Protein AF-A0A2V7X8R7-F1 (afdb_monomer)

Mean predicted aligned error: 18.63 Å

Nearest PDB structures (foldseek):
  2z0n-assembly1_A-2  TM=9.170E-01  e=3.826E+00  Homo sapiens
  6hdc-assembly1_B  TM=8.941E-01  e=5.428E+00  Marivirga tractuosa DSM 4126
  3q0k-assembly1_A  TM=8.754E-01  e=4.831E+00  Homo sapiens

Sequence (399 aa):
MHGLGDWPKGVDRLAATIAPGDRVYFPEKSAQIPDRPAVTLVVLSPDQEAGDRLTREFIETATREHGSTGRTFKSAILWSVPENSEALRQEARKTLAWEDIEDESGDLKLDEPQRKQLADNVTKAQRDLREAVWRTYKNVLLLAKDSSWKTVDLGLIHSSAAETIVTLVINRLKEQGDIEDGLSPQFLVRNWPPAFLEWSKRGVRDACYASPQFPRLLDPEAIKRTISKGVESGAIAYVGKKSGGGYEPFIWREGPQKTIRAEEVEVSDDVFIIRRETAEAVAAGAIPPPPSGTATPAQPQSPPTPLGGTTGQLPLGPGEPTAQRFARVAWEGDVPPQKWMNFYTKVLARFATQPGLNVALQVFVEPPGGVSQQQIDEMRAALKELGLEDRVQIVTVDQ

pLDDT: mean 70.97, std 17.2, range [24.2, 91.81]

Secondary structure (DSSP, 8-state):
-------------------GGGEEES-SSGGGS--SSS-EEEEPPTTS-TT-HHHHHHHHHHHHEETTEE-S-GGGEEEEE-S--HHHHHHHHHHHHHHHHHHGGGTTT--HHHHHHHHHHHHHHHHHHHHHHHHHT-EEEEE-TTSPEEEEE--S--TTS-S-HHHHHHHHHHHTTSEESS--HHHHHHT--TT-SEEEHHHHHHHHHH-TTSPEES-TTHHHHHHHHHHHTTSEEEEEEPTTSSEEEEE-TTSS-----GGG----TTEEEEEHHHHHHHHTT-SPPPPS------PPP-------------------------S---------GGGHHHHIIIIIHHHHTSTT-----------TT---HHHHHHHHHHHHHTT------------

Foldseek 3Di:
DDDPDDDDPDDVPDPLFQDPVLEAEADPDLQSHDLDLAQHEYEHDLVQAPPDPVNVVRLVDSLQDNVFHGRQQSQSYKYQHFHHSPQLVVLVVQLVVLVVCLVCVVVPPDDPVRNVVSVVSNVVSVQSNQQVVQNGRQWMWGQAQVRDIDIDGLPNDGCVVDVDPRVSVQVSCVVVQLEDQADALVVCVVPPDPLDQWAALVNVSSCCRRHNNHRRHSDSLRSLVNVQVCQLVQQKWKFFADPVFDTPPTRHCPDPHSGDDSVNDDRDRRIIIGGSVSSVCVVVVNDRDDPPDDRDDDDDDDDDDDDDDDDDDDDDDDDDDDDDDDPDDDDDDDDDPVCVVVCCVVPVVVCVPPPPDDDDDDDDDDDPVDDDPVNLVVVLVVCVVVVHDSPDDDDDPDD

Radius of gyration: 30.23 Å; Cα contacts (8 Å, |Δi|>4): 480; chains: 1; bounding box: 60×67×96 Å

Solvent-accessible surface area (backbone atoms only — not comparable to full-atom values): 24046 Å² total; per-residue (Å²): 144,81,77,89,73,82,74,84,87,78,69,97,74,65,73,89,57,74,51,78,92,33,52,44,72,53,70,90,47,33,58,72,52,79,80,47,79,50,52,28,43,36,34,50,41,62,90,36,27,69,82,39,67,67,40,52,54,46,52,53,48,40,41,49,24,37,61,87,38,76,39,64,30,38,37,17,44,35,36,37,28,18,65,55,38,65,67,36,52,51,34,44,52,53,28,51,54,40,49,54,52,58,72,45,42,82,77,45,91,64,52,73,66,54,51,52,52,47,53,53,49,37,56,49,29,51,51,52,30,50,40,31,49,41,57,20,54,28,35,36,38,33,55,31,65,85,74,43,84,40,76,46,72,68,63,94,49,50,75,85,79,37,98,42,72,66,54,44,52,51,52,54,33,38,76,71,58,56,32,36,79,53,60,56,44,68,56,53,66,74,69,49,62,88,81,53,79,59,46,34,49,55,56,55,54,41,40,28,13,40,33,40,73,39,52,30,47,74,44,80,65,24,53,30,45,22,49,26,53,13,22,58,70,47,58,27,24,40,32,18,58,43,98,82,74,52,64,54,60,59,34,32,67,86,40,101,49,48,68,56,57,43,87,76,53,69,89,38,90,56,28,32,37,29,45,36,73,58,43,53,34,45,75,69,66,75,45,76,78,75,73,90,81,88,70,79,77,85,74,81,89,85,87,84,87,85,76,81,80,89,85,87,80,87,86,90,87,87,88,85,76,90,78,83,81,72,96,74,88,86,86,88,79,92,74,58,78,93,45,46,68,57,46,40,64,73,61,44,50,78,40,70,82,45,96,83,71,80,86,88,84,87,84,85,82,81,54,100,83,59,80,54,72,67,60,52,52,53,49,45,52,54,35,49,74,71,72,44,87,73,78,81,82,81,81,77,83,76,131

Structure (mmCIF, N/CA/C/O backbone):
data_AF-A0A2V7X8R7-F1
#
_entry.id   AF-A0A2V7X8R7-F1
#
loop_
_atom_site.group_PDB
_atom_site.id
_atom_site.type_symbol
_atom_site.label_atom_id
_atom_site.label_alt_id
_atom_site.label_comp_id
_atom_site.label_asym_id
_atom_site.label_entity_id
_atom_site.label_seq_id
_atom_site.pdbx_PDB_ins_code
_atom_site.Cartn_x
_atom_site.Cartn_y
_atom_site.Cartn_z
_atom_site.occupancy
_atom_site.B_iso_or_equiv
_atom_site.auth_seq_id
_atom_site.auth_comp_id
_atom_site.auth_asym_id
_atom_site.auth_atom_id
_atom_site.pdbx_PDB_model_num
ATOM 1 N N . MET A 1 1 ? -35.239 19.700 11.992 1.00 33.72 1 MET A N 1
ATOM 2 C CA . MET A 1 1 ? -34.594 19.504 10.676 1.00 33.72 1 MET A CA 1
ATOM 3 C C . MET A 1 1 ? -33.796 20.755 10.345 1.00 33.72 1 MET A C 1
ATOM 5 O O . MET A 1 1 ? -34.338 21.691 9.780 1.00 33.72 1 MET A O 1
ATOM 9 N N . HIS A 1 2 ? -32.543 20.807 10.784 1.00 24.20 2 HIS A N 1
ATOM 10 C CA . HIS A 1 2 ? -31.603 21.883 10.477 1.00 24.20 2 HIS A CA 1
ATOM 11 C C . HIS A 1 2 ? -30.222 21.248 10.292 1.00 24.20 2 HIS A C 1
ATOM 13 O O . HIS A 1 2 ? -29.794 20.490 11.154 1.00 24.20 2 HIS A O 1
ATOM 19 N N . GLY A 1 3 ? -29.557 21.585 9.184 1.00 25.06 3 GLY A N 1
ATOM 20 C CA . GLY A 1 3 ? -28.097 21.636 9.099 1.00 25.06 3 GLY A CA 1
ATOM 21 C C . GLY A 1 3 ? -27.352 20.353 8.734 1.00 25.06 3 GLY A C 1
ATOM 22 O O . GLY A 1 3 ? -26.570 19.869 9.542 1.00 25.06 3 GLY A O 1
ATOM 23 N N . LEU A 1 4 ? -27.465 19.885 7.482 1.00 31.00 4 LEU A N 1
ATOM 24 C CA . LEU A 1 4 ? -26.274 19.321 6.831 1.00 31.00 4 LEU A CA 1
ATOM 25 C C . LEU A 1 4 ? -25.330 20.500 6.565 1.00 31.00 4 LEU A C 1
ATOM 27 O O . LEU A 1 4 ? -25.549 21.283 5.642 1.00 31.00 4 LEU A O 1
ATOM 31 N N . GLY A 1 5 ? -24.361 20.669 7.463 1.00 26.92 5 GLY A N 1
ATOM 32 C CA . GLY A 1 5 ? -23.323 21.685 7.383 1.00 26.92 5 GLY A CA 1
ATOM 33 C C . GLY A 1 5 ? -22.461 21.483 6.144 1.00 26.92 5 GLY A C 1
ATOM 34 O O . GLY A 1 5 ? -21.867 20.426 5.942 1.00 26.92 5 GLY A O 1
ATOM 35 N N . ASP A 1 6 ? -22.443 22.534 5.339 1.00 29.70 6 ASP A N 1
ATOM 36 C CA . ASP A 1 6 ? -21.614 22.771 4.170 1.00 29.70 6 ASP A CA 1
ATOM 37 C C . ASP A 1 6 ? -20.133 22.518 4.516 1.00 29.70 6 ASP A C 1
ATOM 39 O O . ASP A 1 6 ? -19.536 23.224 5.333 1.00 29.70 6 ASP A O 1
ATOM 43 N N . TRP A 1 7 ? -19.545 21.471 3.935 1.00 29.41 7 TRP A N 1
ATOM 44 C CA . TRP A 1 7 ? -18.110 21.207 4.038 1.00 29.41 7 TRP A CA 1
ATOM 45 C C . TRP A 1 7 ? -17.379 22.246 3.173 1.00 29.41 7 TRP A C 1
ATOM 47 O O . TRP A 1 7 ? -17.701 22.361 1.985 1.00 29.41 7 TRP A O 1
ATOM 57 N N . PRO A 1 8 ? -16.403 23.008 3.699 1.00 31.25 8 PRO A N 1
ATOM 58 C CA . PRO A 1 8 ? -15.759 24.053 2.921 1.00 31.25 8 PRO A CA 1
ATOM 59 C C . PRO A 1 8 ? -14.968 23.447 1.757 1.00 31.25 8 PRO A C 1
ATOM 61 O O . PRO A 1 8 ? -13.921 22.823 1.931 1.00 31.25 8 PRO A O 1
ATOM 64 N N . LYS A 1 9 ? -15.481 23.664 0.541 1.00 32.66 9 LYS A N 1
ATOM 65 C CA . LYS A 1 9 ? -14.768 23.474 -0.723 1.00 32.66 9 LYS A CA 1
ATOM 66 C C . LYS A 1 9 ? -13.619 24.476 -0.783 1.00 32.66 9 LYS A C 1
ATOM 68 O O . LYS A 1 9 ? -13.835 25.639 -1.114 1.00 32.66 9 LYS A O 1
ATOM 73 N N . GLY A 1 10 ? -12.406 24.038 -0.460 1.00 33.94 10 GLY A N 1
ATOM 74 C CA . GLY A 1 10 ? -11.236 24.890 -0.646 1.00 33.94 10 GLY A CA 1
ATOM 75 C C . GLY A 1 10 ? -10.006 24.533 0.169 1.00 33.94 10 GLY A C 1
ATOM 76 O O . GLY A 1 10 ? -9.466 25.422 0.809 1.00 33.94 10 GLY A O 1
ATOM 77 N N . VAL A 1 11 ? -9.527 23.284 0.111 1.00 31.06 11 VAL A N 1
ATOM 78 C CA . VAL A 1 11 ? -8.109 22.964 0.382 1.00 31.06 11 VAL A CA 1
ATOM 79 C C . VAL A 1 11 ? -7.659 21.787 -0.503 1.00 31.06 11 VAL A C 1
ATOM 81 O O . VAL A 1 11 ? -7.184 20.765 -0.023 1.00 31.06 11 VAL A O 1
ATOM 84 N N . ASP A 1 12 ? -7.782 21.913 -1.829 1.00 32.38 12 ASP A N 1
ATOM 85 C CA . ASP A 1 12 ? -7.211 20.951 -2.797 1.00 32.38 12 ASP A CA 1
ATOM 86 C C . ASP A 1 12 ? -5.692 21.137 -2.974 1.00 32.38 12 ASP A C 1
ATOM 88 O O . ASP A 1 12 ? -5.157 21.324 -4.067 1.00 32.38 12 ASP A O 1
ATOM 92 N N . ARG A 1 13 ? -4.975 21.084 -1.850 1.00 36.12 13 ARG A N 1
ATOM 93 C CA . ARG A 1 13 ? -3.558 20.706 -1.770 1.00 36.12 13 ARG A CA 1
ATOM 94 C C . ARG A 1 13 ? -3.329 19.906 -0.489 1.00 36.12 13 ARG A C 1
ATOM 96 O O . ARG A 1 13 ? -2.420 20.194 0.285 1.00 36.12 13 ARG A O 1
ATOM 103 N N . LEU A 1 14 ? -4.177 18.909 -0.244 1.00 35.53 14 LEU A N 1
ATOM 104 C CA . LEU A 1 14 ? -3.878 17.890 0.754 1.00 35.53 14 LEU A CA 1
ATOM 105 C C . LEU A 1 14 ? -2.620 17.153 0.290 1.00 35.53 14 LEU A C 1
ATOM 107 O O . LEU A 1 14 ? -2.555 16.667 -0.840 1.00 35.53 14 LEU A O 1
ATOM 111 N N . ALA A 1 15 ? -1.597 17.124 1.143 1.00 41.06 15 ALA A N 1
ATOM 112 C CA . ALA A 1 15 ? -0.423 16.291 0.939 1.00 41.06 15 ALA A CA 1
ATOM 113 C C . ALA A 1 15 ? -0.883 14.885 0.533 1.00 41.06 15 ALA A C 1
ATOM 115 O O . ALA A 1 15 ? -1.751 14.316 1.203 1.00 41.06 15 ALA A O 1
ATOM 116 N N . ALA A 1 16 ? -0.339 14.355 -0.569 1.00 50.59 16 ALA A N 1
ATOM 117 C CA . ALA A 1 16 ? -0.696 13.034 -1.074 1.00 50.59 16 ALA A CA 1
ATOM 118 C C . ALA A 1 16 ? -0.696 12.033 0.093 1.00 50.59 16 ALA A C 1
ATOM 120 O O . ALA A 1 16 ? 0.328 11.797 0.733 1.00 50.59 16 ALA A O 1
ATOM 121 N N . THR A 1 17 ? -1.880 11.533 0.428 1.00 58.50 17 THR A N 1
ATOM 122 C CA . THR A 1 17 ? -2.126 10.614 1.540 1.00 58.50 17 THR A CA 1
ATOM 123 C C . THR A 1 17 ? -2.705 9.342 0.943 1.00 58.50 17 THR A C 1
ATOM 125 O O . THR A 1 17 ? -3.371 9.390 -0.089 1.00 58.50 17 THR A O 1
ATOM 128 N N . ILE A 1 18 ? -2.465 8.200 1.585 1.00 65.56 18 ILE A N 1
ATOM 129 C CA . ILE A 1 18 ? -3.026 6.912 1.162 1.00 65.56 18 ILE A CA 1
ATOM 130 C C . ILE A 1 18 ? -4.549 7.039 1.084 1.00 65.56 18 ILE A C 1
ATOM 132 O O . ILE A 1 18 ? -5.198 7.364 2.091 1.00 65.56 18 ILE A O 1
ATOM 136 N N . ALA A 1 19 ? -5.113 6.810 -0.104 1.00 66.69 19 ALA A N 1
ATOM 137 C CA . ALA A 1 19 ? -6.545 6.939 -0.328 1.00 66.69 19 ALA A CA 1
ATOM 138 C C . ALA A 1 19 ? -7.311 5.974 0.595 1.00 66.69 19 ALA A C 1
ATOM 140 O O . ALA A 1 19 ? -6.794 4.907 0.926 1.00 66.69 19 ALA A O 1
ATOM 141 N N . PRO A 1 20 ? -8.543 6.293 1.028 1.00 60.41 20 PRO A N 1
ATOM 142 C CA . PRO A 1 20 ? -9.329 5.388 1.871 1.00 60.41 20 PRO A CA 1
ATOM 143 C C . PRO A 1 20 ? -9.481 3.978 1.279 1.00 60.41 20 PRO A C 1
ATOM 145 O O . PRO A 1 20 ? -9.445 3.004 2.019 1.00 60.41 20 PRO A O 1
ATOM 148 N N . GLY A 1 21 ? -9.562 3.861 -0.052 1.00 60.69 21 GLY A N 1
ATOM 149 C CA . GLY A 1 21 ? -9.618 2.575 -0.756 1.00 60.69 21 GLY A CA 1
ATOM 150 C C . GLY A 1 21 ? -8.303 1.785 -0.779 1.00 60.69 21 GLY A C 1
ATOM 151 O O . GLY A 1 21 ? -8.315 0.635 -1.203 1.00 60.69 21 GLY A O 1
ATOM 152 N N . ASP A 1 22 ? -7.186 2.380 -0.353 1.00 77.25 22 ASP A N 1
ATOM 153 C CA . ASP A 1 22 ? -5.859 1.767 -0.179 1.00 77.25 22 ASP A CA 1
ATOM 154 C C . ASP A 1 22 ? -5.567 1.398 1.283 1.00 77.25 22 ASP A C 1
ATOM 156 O O . ASP A 1 22 ? -4.441 1.045 1.637 1.00 77.25 22 ASP A O 1
ATOM 160 N N . ARG A 1 23 ? -6.578 1.476 2.152 1.00 84.75 23 ARG A N 1
ATOM 161 C CA . ARG A 1 23 ? -6.477 1.105 3.563 1.00 84.75 23 ARG A CA 1
ATOM 162 C C . ARG A 1 23 ? -7.212 -0.210 3.773 1.00 84.75 23 ARG A C 1
ATOM 164 O O . ARG A 1 23 ? -8.412 -0.298 3.530 1.00 84.75 23 ARG A O 1
ATOM 171 N N . VAL A 1 24 ? -6.485 -1.228 4.215 1.00 85.75 24 VAL A N 1
ATOM 172 C CA . VAL A 1 24 ? -7.042 -2.544 4.534 1.00 85.75 24 VAL A CA 1
ATOM 173 C C . VAL A 1 24 ? -7.015 -2.703 6.042 1.00 85.75 24 VAL A C 1
ATOM 175 O O . VAL A 1 24 ? -5.952 -2.653 6.655 1.00 85.75 24 VAL A O 1
ATOM 178 N N . TYR A 1 25 ? -8.185 -2.888 6.635 1.00 86.81 25 TYR A N 1
ATOM 179 C CA . TYR A 1 25 ? -8.331 -3.054 8.074 1.00 86.81 25 TYR A CA 1
ATOM 180 C C . TYR A 1 25 ? -8.551 -4.526 8.398 1.00 86.81 25 TYR A C 1
ATOM 182 O O . TYR A 1 25 ? -9.389 -5.175 7.777 1.00 86.81 25 TYR A O 1
ATOM 190 N N . PHE A 1 26 ? -7.792 -5.024 9.368 1.00 86.94 26 PHE A N 1
ATOM 191 C CA . PHE A 1 26 ? -7.947 -6.334 9.994 1.00 86.94 26 PHE A CA 1
ATOM 192 C C . PHE A 1 26 ? -8.018 -7.506 9.001 1.00 86.94 26 PHE A C 1
ATOM 194 O O . PHE A 1 26 ? -8.959 -8.298 9.060 1.00 86.94 26 PHE A O 1
ATOM 201 N N . PRO A 1 27 ? -7.057 -7.641 8.062 1.00 86.69 27 PRO A N 1
ATOM 202 C CA . PRO A 1 27 ? -7.082 -8.774 7.156 1.00 86.69 27 PRO A CA 1
ATOM 203 C C . PRO A 1 27 ? -6.763 -10.069 7.906 1.00 86.69 27 PRO A C 1
ATOM 205 O O . PRO A 1 27 ? -5.746 -10.182 8.586 1.00 86.69 27 PRO A O 1
ATOM 208 N N . GLU A 1 28 ? -7.595 -11.079 7.701 1.00 83.31 28 GLU A N 1
ATOM 209 C CA . GLU A 1 28 ? -7.377 -12.438 8.203 1.00 83.31 28 GLU A CA 1
ATOM 210 C C . GLU A 1 28 ? -6.619 -13.302 7.188 1.00 83.31 28 GLU A C 1
ATOM 212 O O . GLU A 1 28 ? -6.038 -14.330 7.532 1.00 83.31 28 GLU A O 1
ATOM 217 N N . LYS A 1 29 ? -6.643 -12.911 5.904 1.00 83.88 29 LYS A N 1
ATOM 218 C CA . LYS A 1 29 ? -6.055 -13.675 4.794 1.00 83.88 29 LYS A CA 1
ATOM 219 C C . LYS A 1 29 ? -5.254 -12.779 3.859 1.00 83.88 29 LYS A C 1
ATOM 221 O O . LYS A 1 29 ? -5.664 -11.668 3.536 1.00 83.88 29 LYS A O 1
ATOM 226 N N . SER A 1 30 ? -4.168 -13.319 3.307 1.00 84.12 30 SER A N 1
ATOM 227 C CA . SER A 1 30 ? -3.302 -12.622 2.342 1.00 84.12 30 SER A CA 1
ATOM 228 C C . SER A 1 30 ? -4.039 -12.149 1.076 1.00 84.12 30 SER A C 1
ATOM 230 O O . SER A 1 30 ? -3.707 -11.103 0.514 1.00 84.12 30 SER A O 1
ATOM 232 N N . ALA A 1 31 ? -5.077 -12.883 0.655 1.00 82.38 31 ALA A N 1
ATOM 233 C CA . ALA A 1 31 ? -5.927 -12.554 -0.492 1.00 82.38 31 ALA A CA 1
ATOM 234 C C . ALA A 1 31 ? -6.764 -11.275 -0.299 1.00 82.38 31 ALA A C 1
ATOM 236 O O . ALA A 1 31 ? -7.177 -10.665 -1.279 1.00 82.38 31 ALA A O 1
ATOM 237 N N . GLN A 1 32 ? -7.009 -10.848 0.946 1.00 82.62 32 GLN A N 1
ATOM 238 C CA . GLN A 1 32 ? -7.755 -9.615 1.233 1.00 82.62 32 GLN A CA 1
ATOM 239 C C . GLN A 1 32 ? -6.909 -8.356 0.999 1.00 82.62 32 GLN A C 1
ATOM 241 O O . GLN A 1 32 ? -7.449 -7.261 0.872 1.00 82.62 32 GLN A O 1
ATOM 246 N N . ILE A 1 33 ? -5.583 -8.502 0.922 1.00 84.94 33 ILE A N 1
ATOM 247 C CA . ILE A 1 33 ? -4.666 -7.388 0.691 1.00 84.94 33 ILE A CA 1
ATOM 248 C C . ILE A 1 33 ? -4.433 -7.266 -0.815 1.00 84.94 33 ILE A C 1
ATOM 250 O O . ILE A 1 33 ? -3.830 -8.181 -1.391 1.00 84.94 33 ILE A O 1
ATOM 254 N N . PRO A 1 34 ? -4.845 -6.162 -1.461 1.00 81.88 34 PRO A N 1
ATOM 255 C CA . PRO A 1 34 ? -4.748 -6.013 -2.906 1.00 81.88 34 PRO A CA 1
ATOM 256 C C . PRO A 1 34 ? -3.290 -6.087 -3.375 1.00 81.88 34 PRO A C 1
ATOM 258 O O . PRO A 1 34 ? -2.394 -5.511 -2.761 1.00 81.88 34 PRO A O 1
ATOM 261 N N . ASP A 1 35 ? -3.043 -6.806 -4.469 1.00 83.81 35 ASP A N 1
ATOM 262 C CA . ASP A 1 35 ? -1.746 -6.815 -5.150 1.00 83.81 35 ASP A CA 1
ATOM 263 C C . ASP A 1 35 ? -1.786 -5.814 -6.308 1.00 83.81 35 ASP A C 1
ATOM 265 O O . ASP A 1 35 ? -2.023 -6.169 -7.463 1.00 83.81 35 ASP A O 1
ATOM 269 N N . ARG A 1 36 ? -1.614 -4.527 -5.986 1.00 80.88 36 ARG A N 1
ATOM 270 C CA . ARG A 1 36 ? -1.614 -3.437 -6.970 1.00 80.88 36 ARG A CA 1
ATOM 271 C C . ARG A 1 36 ? -0.402 -2.514 -6.809 1.00 80.88 36 ARG A C 1
ATOM 273 O O . ARG A 1 36 ? 0.139 -2.417 -5.708 1.00 80.88 36 ARG A O 1
ATOM 280 N N . PRO A 1 37 ? 0.001 -1.790 -7.868 1.00 79.88 37 PRO A N 1
ATOM 281 C CA . PRO A 1 37 ? 1.099 -0.827 -7.818 1.00 79.88 37 PRO A CA 1
ATOM 282 C C . PRO A 1 37 ? 0.653 0.488 -7.149 1.00 79.88 37 PRO A C 1
ATOM 284 O O . PRO A 1 37 ? 0.620 1.538 -7.788 1.00 79.88 37 PRO A O 1
ATOM 287 N N . ALA A 1 38 ? 0.238 0.414 -5.883 1.00 81.25 38 ALA A N 1
ATOM 288 C CA . ALA A 1 38 ? -0.155 1.552 -5.058 1.00 81.25 38 ALA A CA 1
ATOM 289 C C . ALA A 1 38 ? 0.154 1.261 -3.584 1.00 81.25 38 ALA A C 1
ATOM 291 O O . ALA A 1 38 ? -0.047 0.137 -3.115 1.00 81.25 38 ALA A O 1
ATOM 292 N N . VAL A 1 39 ? 0.638 2.271 -2.855 1.00 84.00 39 VAL A N 1
ATOM 293 C CA . VAL A 1 39 ? 0.970 2.126 -1.430 1.00 84.00 39 VAL A CA 1
ATOM 294 C C . VAL A 1 39 ? -0.289 1.763 -0.651 1.00 84.00 39 VAL A C 1
ATOM 296 O O . VAL A 1 39 ? -1.229 2.549 -0.597 1.00 84.00 39 VAL A O 1
ATOM 299 N N . THR A 1 40 ? -0.284 0.587 -0.031 1.00 86.88 40 THR A N 1
ATOM 300 C CA . THR A 1 40 ? -1.416 0.057 0.730 1.00 86.88 40 THR A CA 1
ATOM 301 C C . THR A 1 40 ? -1.059 0.045 2.210 1.00 86.88 40 THR A C 1
ATOM 303 O O . THR A 1 40 ? -0.063 -0.567 2.600 1.00 86.88 40 THR A O 1
ATOM 306 N N . LEU A 1 41 ? -1.869 0.706 3.038 1.00 88.25 41 LEU A N 1
ATOM 307 C CA . LEU A 1 41 ? -1.731 0.646 4.492 1.00 88.25 41 LEU A CA 1
ATOM 308 C C . LEU A 1 41 ? -2.606 -0.478 5.031 1.00 88.25 41 LEU A C 1
ATOM 310 O O . LEU A 1 41 ? -3.830 -0.415 4.946 1.00 88.25 41 LEU A O 1
ATOM 314 N N . VAL A 1 42 ? -1.973 -1.485 5.611 1.00 90.38 42 VAL A N 1
ATOM 315 C CA . VAL A 1 42 ? -2.637 -2.615 6.242 1.00 90.38 42 VAL A CA 1
ATOM 316 C C . VAL A 1 42 ? -2.584 -2.437 7.752 1.00 90.38 42 VAL A C 1
ATOM 318 O O . VAL A 1 42 ? -1.502 -2.374 8.326 1.00 90.38 42 VAL A O 1
ATOM 321 N N . VAL A 1 43 ? -3.741 -2.344 8.397 1.00 89.44 43 VAL A N 1
ATOM 322 C CA . VAL A 1 43 ? -3.868 -2.188 9.850 1.00 89.44 43 VAL A CA 1
ATOM 323 C C . VAL A 1 43 ? -4.244 -3.537 10.449 1.00 89.44 43 VAL A C 1
ATOM 325 O O . VAL A 1 43 ? -5.295 -4.078 10.112 1.00 89.44 43 VAL A O 1
ATOM 328 N N . LEU A 1 44 ? -3.385 -4.097 11.300 1.00 89.25 44 LEU A N 1
ATOM 329 C CA . LEU A 1 44 ? -3.642 -5.378 11.964 1.00 89.25 44 LEU A CA 1
ATOM 330 C C . LEU A 1 44 ? -4.594 -5.241 13.148 1.00 89.25 44 LEU A C 1
ATOM 332 O O . LEU A 1 44 ? -4.776 -4.144 13.669 1.00 89.25 44 LEU A O 1
ATOM 336 N N . SER A 1 45 ? -5.214 -6.356 13.553 1.00 87.88 45 SER A N 1
ATOM 337 C CA . SER A 1 45 ? -6.135 -6.370 14.700 1.00 87.88 45 SER A CA 1
ATOM 338 C C . SER A 1 45 ? -5.399 -5.963 15.972 1.00 87.88 45 SER A C 1
ATOM 340 O O . SER A 1 45 ? -4.238 -6.345 16.113 1.00 87.88 45 SER A O 1
ATOM 342 N N . PRO A 1 46 ? -6.051 -5.280 16.937 1.00 85.06 46 PRO A N 1
ATOM 343 C CA . PRO A 1 46 ? -5.518 -5.143 18.290 1.00 85.06 46 PRO A CA 1
ATOM 344 C C . PRO A 1 46 ? -5.056 -6.481 18.886 1.00 85.06 46 PRO A C 1
ATOM 346 O O . PRO A 1 46 ? -4.145 -6.499 19.697 1.00 85.06 46 PRO A O 1
ATOM 349 N N . ASP A 1 47 ? -5.636 -7.604 18.460 1.00 83.75 47 ASP A N 1
ATOM 350 C CA . ASP A 1 47 ? -5.254 -8.941 18.926 1.00 83.75 47 ASP A CA 1
ATOM 351 C C . ASP A 1 47 ? -3.937 -9.465 18.326 1.00 83.75 47 ASP A C 1
ATOM 353 O O . ASP A 1 47 ? -3.463 -10.523 18.728 1.00 83.75 47 ASP A O 1
ATOM 357 N N . GLN A 1 48 ? -3.364 -8.762 17.348 1.00 83.88 48 GLN A N 1
ATOM 358 C CA . GLN A 1 48 ? -2.162 -9.151 16.614 1.00 83.88 48 GLN A CA 1
ATOM 359 C C . GLN A 1 48 ? -1.012 -8.199 16.947 1.00 83.88 48 GLN A C 1
ATOM 361 O O . GLN A 1 48 ? -0.695 -7.283 16.185 1.00 83.88 48 GLN A O 1
ATOM 366 N N . GLU A 1 49 ? -0.371 -8.414 18.093 1.00 86.00 49 GLU A N 1
ATOM 367 C CA . GLU A 1 49 ? 0.663 -7.509 18.600 1.00 86.00 49 GLU A CA 1
ATOM 368 C C . GLU A 1 49 ? 2.011 -7.695 17.884 1.00 86.00 49 GLU A C 1
ATOM 370 O O . GLU A 1 49 ? 2.358 -8.782 17.417 1.00 86.00 49 GLU A O 1
ATOM 375 N N . ALA A 1 50 ? 2.821 -6.633 17.814 1.00 80.50 50 ALA A N 1
ATOM 376 C CA . ALA A 1 50 ? 4.133 -6.647 17.150 1.00 80.50 5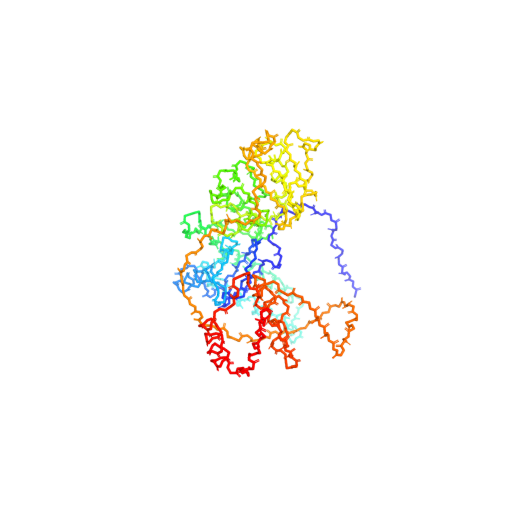0 ALA A CA 1
ATOM 377 C C . ALA A 1 50 ? 5.155 -7.595 17.817 1.00 80.50 50 ALA A C 1
ATOM 379 O O . ALA A 1 50 ? 6.152 -8.004 17.197 1.00 80.50 50 ALA A O 1
ATOM 380 N N . GLY A 1 51 ? 4.924 -7.917 19.093 1.00 80.31 51 GLY A N 1
ATOM 381 C CA . GLY A 1 51 ? 5.700 -8.888 19.862 1.00 80.31 51 GLY A CA 1
ATOM 382 C C . GLY A 1 51 ? 5.380 -10.343 19.513 1.00 80.31 51 GLY A C 1
ATOM 383 O O . GLY A 1 51 ? 6.230 -11.211 19.720 1.00 80.31 51 GLY A O 1
ATOM 384 N N . ASP A 1 52 ? 4.211 -10.614 18.933 1.00 85.25 52 ASP A N 1
ATOM 385 C CA . ASP A 1 52 ? 3.760 -11.977 18.683 1.00 85.25 52 ASP A CA 1
ATOM 386 C C . ASP A 1 52 ? 4.437 -12.595 17.462 1.00 85.25 52 ASP A C 1
ATOM 388 O O . ASP A 1 52 ? 4.465 -12.041 16.358 1.00 85.25 52 ASP A O 1
ATOM 392 N N . ARG A 1 53 ? 4.940 -13.821 17.643 1.00 87.06 53 ARG A N 1
ATOM 393 C CA . ARG A 1 53 ? 5.554 -14.598 16.558 1.00 87.06 53 ARG A CA 1
ATOM 394 C C . ARG A 1 53 ? 4.562 -14.865 15.424 1.00 87.06 53 ARG A C 1
ATOM 396 O O . ARG A 1 53 ? 4.925 -14.706 14.264 1.00 87.06 53 ARG A O 1
ATOM 403 N N . LEU A 1 54 ? 3.319 -15.224 15.757 1.00 86.56 54 LEU A N 1
ATOM 404 C CA . LEU A 1 54 ? 2.272 -15.508 14.768 1.00 86.56 54 LEU A CA 1
ATOM 405 C C . LEU A 1 54 ? 1.944 -14.276 13.918 1.00 86.56 54 LEU A C 1
ATOM 407 O O . LEU A 1 54 ? 1.767 -14.396 12.709 1.00 86.56 54 LEU A O 1
ATOM 411 N N . THR A 1 55 ? 1.928 -13.089 14.528 1.00 86.56 55 THR A N 1
ATOM 412 C CA . THR A 1 55 ? 1.735 -11.821 13.817 1.00 86.56 55 THR A CA 1
ATOM 413 C C . THR A 1 55 ? 2.849 -11.585 12.803 1.00 86.56 55 THR A C 1
ATOM 415 O O . THR A 1 55 ? 2.574 -11.256 11.651 1.00 86.56 55 THR A O 1
ATOM 418 N N . ARG A 1 56 ? 4.112 -11.807 13.189 1.00 85.25 56 ARG A N 1
ATOM 419 C CA . ARG A 1 56 ? 5.252 -11.670 12.266 1.00 85.25 56 ARG A CA 1
ATOM 420 C C . ARG A 1 56 ? 5.208 -12.686 11.129 1.00 85.25 56 ARG A C 1
ATOM 422 O O . ARG A 1 56 ? 5.425 -12.309 9.984 1.00 85.25 56 ARG A O 1
ATOM 429 N N . GLU A 1 57 ? 4.876 -13.939 11.425 1.00 87.19 57 GLU A N 1
ATOM 430 C CA . GLU A 1 57 ? 4.714 -14.991 10.412 1.00 87.19 57 GLU A CA 1
ATOM 431 C C . GLU A 1 57 ? 3.581 -14.665 9.431 1.00 87.19 57 GLU A C 1
ATOM 433 O O . GLU A 1 57 ? 3.729 -14.853 8.220 1.00 87.19 57 GLU A O 1
ATOM 438 N N . PHE A 1 58 ? 2.471 -14.116 9.930 1.00 87.50 58 PHE A N 1
ATOM 439 C CA . PHE A 1 58 ? 1.373 -13.650 9.091 1.00 87.50 58 PHE A CA 1
ATOM 440 C C . PHE A 1 58 ? 1.804 -12.494 8.187 1.00 87.50 58 PHE A C 1
ATOM 442 O O . PHE A 1 58 ? 1.575 -12.561 6.983 1.00 87.50 58 PHE A O 1
ATOM 449 N N . ILE A 1 59 ? 2.468 -11.471 8.735 1.00 88.12 59 ILE A N 1
ATOM 450 C CA . ILE A 1 59 ? 3.009 -10.335 7.972 1.00 88.12 59 ILE A CA 1
ATOM 451 C C . ILE A 1 59 ? 3.953 -10.832 6.868 1.00 88.12 59 ILE A C 1
ATOM 453 O O . ILE A 1 59 ? 3.833 -10.428 5.711 1.00 88.12 59 ILE A O 1
ATOM 457 N N . GLU A 1 60 ? 4.854 -11.759 7.198 1.00 87.56 60 GLU A N 1
ATOM 458 C CA . GLU A 1 60 ? 5.786 -12.359 6.244 1.00 87.56 60 GLU A CA 1
ATOM 459 C C . GLU A 1 60 ? 5.091 -13.095 5.111 1.00 87.56 60 GLU A C 1
ATOM 461 O O . GLU A 1 60 ? 5.383 -12.849 3.935 1.00 87.56 60 GLU A O 1
ATOM 466 N N . THR A 1 61 ? 4.148 -13.959 5.464 1.00 86.06 61 THR A N 1
ATOM 467 C CA . THR A 1 61 ? 3.380 -14.746 4.503 1.00 86.06 61 THR A CA 1
ATOM 468 C C . THR A 1 61 ? 2.536 -13.827 3.627 1.00 86.06 61 THR A C 1
ATOM 470 O O . THR A 1 61 ? 2.610 -13.884 2.404 1.00 86.06 61 THR A O 1
ATOM 473 N N . ALA A 1 62 ? 1.799 -12.894 4.226 1.00 86.50 62 ALA A N 1
ATOM 474 C CA . ALA A 1 62 ? 0.893 -11.997 3.522 1.00 86.50 62 ALA A CA 1
ATOM 475 C C . ALA A 1 62 ? 1.611 -10.955 2.646 1.00 86.50 62 ALA A C 1
ATOM 477 O O . ALA A 1 62 ? 1.053 -10.508 1.641 1.00 86.50 62 ALA A O 1
ATOM 478 N N . THR A 1 63 ? 2.857 -10.593 2.964 1.00 85.56 63 THR A N 1
ATOM 479 C CA . THR A 1 63 ? 3.702 -9.781 2.076 1.00 85.56 63 THR A CA 1
ATOM 480 C C . THR A 1 63 ? 4.298 -10.593 0.931 1.00 85.56 63 THR A C 1
ATOM 482 O O . THR A 1 63 ? 4.508 -10.046 -0.150 1.00 85.56 63 THR A O 1
ATOM 485 N N . ARG A 1 64 ? 4.571 -11.888 1.118 1.00 83.88 64 ARG A N 1
ATOM 486 C CA . ARG A 1 64 ? 5.128 -12.747 0.058 1.00 83.88 64 ARG A CA 1
ATOM 487 C C . ARG A 1 64 ? 4.067 -13.325 -0.866 1.00 83.88 64 ARG A C 1
ATOM 489 O O . ARG A 1 64 ? 4.361 -13.535 -2.042 1.00 83.88 64 ARG A O 1
ATOM 496 N N . GLU A 1 65 ? 2.866 -13.543 -0.355 1.00 84.38 65 GLU A N 1
ATOM 497 C CA . GLU A 1 65 ? 1.789 -14.272 -1.012 1.00 84.38 65 GLU A CA 1
ATOM 498 C C . GLU A 1 65 ? 0.520 -13.419 -1.110 1.00 84.38 65 GLU A C 1
ATOM 500 O O . GLU A 1 65 ? 0.234 -12.550 -0.283 1.00 84.38 65 GLU A O 1
ATOM 505 N N . HIS A 1 66 ? -0.257 -13.677 -2.151 1.00 79.19 66 HIS A N 1
ATOM 506 C CA . HIS A 1 66 ? -1.601 -13.166 -2.351 1.00 79.19 66 HIS A CA 1
ATOM 507 C C . HIS A 1 66 ? -2.491 -14.356 -2.727 1.00 79.19 66 HIS A C 1
ATOM 509 O O . HIS A 1 66 ? -2.466 -14.842 -3.863 1.00 79.19 66 HIS A O 1
ATOM 515 N N . GLY A 1 67 ? -3.226 -14.886 -1.744 1.00 78.62 67 GLY A N 1
ATOM 516 C CA . GLY A 1 67 ? -3.948 -16.148 -1.904 1.00 78.62 67 GLY A CA 1
ATOM 517 C C . GLY A 1 67 ? -2.978 -17.304 -2.148 1.00 78.62 67 GLY A C 1
ATOM 518 O O . GLY A 1 67 ? -2.091 -17.535 -1.339 1.00 78.62 67 GLY A O 1
ATOM 519 N N . SER A 1 68 ? -3.131 -18.003 -3.273 1.00 71.88 68 SER A N 1
ATOM 520 C CA . SER A 1 68 ? -2.264 -19.117 -3.686 1.00 71.88 68 SER A CA 1
ATOM 521 C C . SER A 1 68 ? -1.130 -18.701 -4.635 1.00 71.88 68 SER A C 1
ATOM 523 O O . SER A 1 68 ? -0.474 -19.558 -5.224 1.00 71.88 68 SER A O 1
ATOM 525 N N . THR A 1 69 ? -0.942 -17.398 -4.863 1.00 77.19 69 THR A N 1
ATOM 526 C CA . THR A 1 69 ? 0.041 -16.866 -5.821 1.00 77.19 69 THR A CA 1
ATOM 527 C C . THR A 1 69 ? 1.085 -16.001 -5.129 1.00 77.19 69 THR A C 1
ATOM 529 O O . THR A 1 69 ? 0.798 -15.351 -4.125 1.00 77.19 69 THR A O 1
ATOM 532 N N . GLY A 1 70 ? 2.309 -15.980 -5.659 1.00 78.12 70 GLY A N 1
ATOM 533 C CA . GLY A 1 70 ? 3.348 -15.072 -5.176 1.00 78.12 70 GLY A CA 1
ATOM 534 C C . GLY A 1 70 ? 2.962 -13.620 -5.451 1.00 78.12 70 GLY A C 1
ATOM 535 O O . GLY A 1 70 ? 2.599 -13.279 -6.574 1.00 78.12 70 GLY A O 1
ATOM 536 N N . ARG A 1 71 ? 3.052 -12.765 -4.432 1.00 84.31 71 ARG A N 1
ATOM 537 C CA . ARG A 1 71 ? 2.734 -11.340 -4.540 1.00 84.31 71 ARG A CA 1
ATOM 538 C C . ARG A 1 71 ? 3.779 -10.615 -5.382 1.00 84.31 71 ARG A C 1
ATOM 540 O O . ARG A 1 71 ? 4.981 -10.790 -5.163 1.00 84.31 71 ARG A O 1
ATOM 547 N N . THR A 1 72 ? 3.327 -9.755 -6.288 1.00 80.75 72 THR A N 1
ATOM 548 C CA . THR A 1 72 ? 4.205 -8.949 -7.144 1.00 80.75 72 THR A CA 1
ATOM 549 C C . THR A 1 72 ? 4.647 -7.673 -6.429 1.00 80.75 72 THR A C 1
ATOM 551 O O . THR A 1 72 ? 5.840 -7.380 -6.373 1.00 80.75 72 THR A O 1
ATOM 554 N N . PHE A 1 73 ? 3.721 -6.940 -5.806 1.00 83.75 73 PHE A N 1
ATOM 555 C CA . PHE A 1 73 ? 3.962 -5.621 -5.212 1.00 83.75 73 PHE A CA 1
ATOM 556 C C . PHE A 1 73 ? 4.247 -5.691 -3.708 1.00 83.75 73 PHE A C 1
ATOM 558 O O . PHE A 1 73 ? 3.576 -5.072 -2.882 1.00 83.75 73 PHE A O 1
ATOM 565 N N . LYS A 1 74 ? 5.268 -6.469 -3.337 1.00 85.06 74 LYS A N 1
ATOM 566 C CA . LYS A 1 74 ? 5.638 -6.727 -1.932 1.00 85.06 74 LYS A CA 1
ATOM 567 C C . LYS A 1 74 ? 6.024 -5.452 -1.185 1.00 85.06 74 LYS A C 1
ATOM 569 O O . LYS A 1 74 ? 5.680 -5.284 -0.018 1.00 85.06 74 LYS A O 1
ATOM 574 N N . SER A 1 75 ? 6.712 -4.541 -1.868 1.00 83.38 75 SER A N 1
ATOM 575 C CA . SER A 1 75 ? 7.179 -3.290 -1.277 1.00 83.38 75 SER A CA 1
ATOM 576 C C . SER A 1 75 ? 6.077 -2.245 -1.160 1.00 83.38 75 SER A C 1
ATOM 578 O O . SER A 1 75 ? 6.267 -1.280 -0.436 1.00 83.38 75 SER A O 1
ATOM 580 N N . ALA A 1 76 ? 4.918 -2.417 -1.798 1.00 84.00 76 ALA A N 1
ATOM 581 C CA . ALA A 1 76 ? 3.811 -1.470 -1.685 1.00 84.00 76 ALA A CA 1
ATOM 582 C C . ALA A 1 76 ? 3.091 -1.513 -0.328 1.00 84.00 76 ALA A C 1
ATOM 584 O O . ALA A 1 76 ? 2.364 -0.578 0.004 1.00 84.00 76 ALA A O 1
ATOM 585 N N . ILE A 1 77 ? 3.275 -2.582 0.450 1.00 89.00 77 ILE A N 1
ATOM 586 C CA . ILE A 1 77 ? 2.544 -2.801 1.697 1.00 89.00 77 ILE A CA 1
ATOM 587 C C . ILE A 1 77 ? 3.261 -2.119 2.863 1.00 89.00 77 ILE A C 1
ATOM 589 O O . ILE A 1 77 ? 4.462 -2.306 3.074 1.00 89.00 77 ILE A O 1
ATOM 593 N N . LEU A 1 78 ? 2.494 -1.359 3.638 1.00 90.19 78 LEU A N 1
ATOM 594 C CA . LEU A 1 78 ? 2.877 -0.812 4.932 1.00 90.19 78 LEU A CA 1
ATOM 595 C C . LEU A 1 78 ? 2.004 -1.459 5.999 1.00 90.19 78 LEU A C 1
ATOM 597 O O . LEU A 1 78 ? 0.782 -1.413 5.897 1.00 90.19 78 LEU A O 1
ATOM 601 N N . TRP A 1 79 ? 2.612 -2.033 7.027 1.00 91.00 79 TRP A N 1
ATOM 602 C CA . TRP A 1 79 ? 1.895 -2.708 8.102 1.00 91.00 79 TRP A CA 1
ATOM 603 C C . TRP A 1 79 ? 1.847 -1.821 9.333 1.00 91.00 79 TRP A C 1
ATOM 605 O O . TRP A 1 79 ? 2.880 -1.541 9.926 1.00 91.00 79 TRP A O 1
ATOM 615 N N . SER A 1 80 ? 0.663 -1.391 9.744 1.00 90.19 80 SER A N 1
ATOM 616 C CA . SER A 1 80 ? 0.450 -0.769 11.045 1.00 90.19 80 SER A CA 1
ATOM 617 C C . SER A 1 80 ? 0.097 -1.858 12.048 1.00 90.19 80 SER A C 1
ATOM 619 O O . SER A 1 80 ? -0.916 -2.545 11.894 1.00 90.19 80 SER A O 1
ATOM 621 N N . VAL A 1 81 ? 0.964 -2.042 13.042 1.00 88.81 81 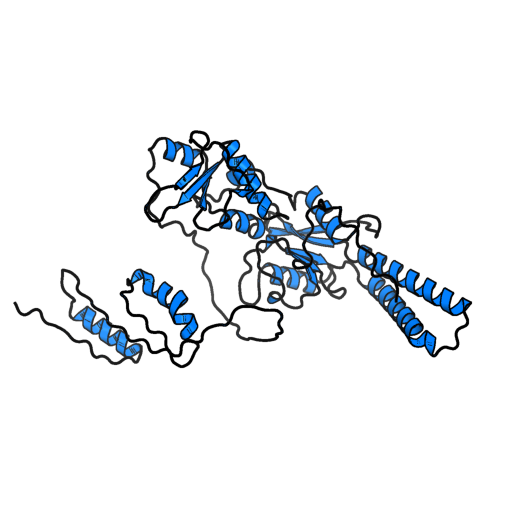VAL A N 1
ATOM 622 C CA . VAL A 1 81 ? 0.867 -3.147 13.999 1.00 88.81 81 VAL A CA 1
ATOM 623 C C . VAL A 1 81 ? 0.762 -2.574 15.410 1.00 88.81 81 VAL A C 1
ATOM 625 O O . VAL A 1 81 ? 1.557 -1.692 15.757 1.00 88.81 81 VAL A O 1
ATOM 628 N N . PRO A 1 82 ? -0.196 -3.039 16.227 1.00 88.25 82 PRO A N 1
ATOM 629 C CA . PRO A 1 82 ? -0.309 -2.592 17.605 1.00 88.25 82 PRO A CA 1
ATOM 630 C C . PRO A 1 82 ? 0.894 -3.067 18.428 1.00 88.25 82 PRO A C 1
ATOM 632 O O . PRO A 1 82 ? 1.352 -4.202 18.300 1.00 88.25 82 PRO A O 1
ATOM 635 N N . GLU A 1 83 ? 1.427 -2.196 19.284 1.00 85.06 83 GLU A N 1
ATOM 636 C CA . GLU A 1 83 ? 2.462 -2.596 20.246 1.00 85.06 83 GLU A CA 1
ATOM 637 C C . GLU A 1 83 ? 1.860 -3.316 21.454 1.00 85.06 83 GLU A C 1
ATOM 639 O O . GLU A 1 83 ? 2.328 -4.386 21.821 1.00 85.06 83 GLU A O 1
ATOM 644 N N . ASN A 1 84 ? 0.835 -2.713 22.059 1.00 84.56 84 ASN A N 1
ATOM 645 C CA . ASN A 1 84 ? 0.111 -3.244 23.206 1.00 84.56 84 ASN A CA 1
ATOM 646 C C . ASN A 1 84 ? -1.360 -2.828 23.095 1.00 84.56 84 ASN A C 1
ATOM 648 O O . ASN A 1 84 ? -1.685 -1.640 22.956 1.00 84.56 84 ASN A O 1
ATOM 652 N N . SER A 1 85 ? -2.242 -3.819 23.145 1.00 86.69 85 SER A N 1
ATOM 653 C CA . SER A 1 85 ? -3.684 -3.654 22.989 1.00 86.69 85 SER A CA 1
ATOM 654 C C . SER A 1 85 ? -4.455 -3.528 24.303 1.00 86.69 85 SER A C 1
ATOM 656 O O . SER A 1 85 ? -5.633 -3.180 24.283 1.00 86.69 85 SER A O 1
ATOM 658 N N . GLU A 1 86 ? -3.828 -3.772 25.454 1.00 87.00 86 GLU A N 1
ATOM 659 C CA . GLU A 1 86 ? -4.493 -3.823 26.759 1.00 87.00 86 GLU A CA 1
ATOM 660 C C . GLU A 1 86 ? -5.142 -2.484 27.124 1.00 87.00 86 GLU A C 1
ATOM 662 O O . GLU A 1 86 ? -6.342 -2.431 27.396 1.00 87.00 86 GLU A O 1
ATOM 667 N N . ALA A 1 87 ? -4.379 -1.390 27.051 1.00 86.75 87 ALA A N 1
ATOM 668 C CA . ALA A 1 87 ? -4.889 -0.046 27.325 1.00 86.75 87 ALA A CA 1
ATOM 669 C C . ALA A 1 87 ? -6.008 0.351 26.347 1.00 86.75 87 ALA A C 1
ATOM 671 O O . ALA A 1 87 ? -7.021 0.920 26.751 1.00 86.75 87 ALA A O 1
ATOM 672 N N . LEU A 1 88 ? -5.860 -0.010 25.067 1.00 89.06 88 LEU A N 1
ATOM 673 C CA . LEU A 1 88 ? -6.881 0.224 24.049 1.00 89.06 88 LEU A CA 1
ATOM 674 C C . LEU A 1 88 ? -8.175 -0.537 24.365 1.00 89.06 88 LEU A C 1
ATOM 676 O O . LEU A 1 88 ? -9.254 0.044 24.297 1.00 89.06 88 LEU A O 1
ATOM 680 N N . ARG A 1 89 ? -8.085 -1.814 24.754 1.00 88.75 89 ARG A N 1
ATOM 681 C CA . ARG A 1 89 ? -9.251 -2.629 25.130 1.00 88.75 89 ARG A CA 1
ATOM 682 C C . ARG A 1 89 ? -9.946 -2.096 26.381 1.00 88.75 89 ARG A C 1
ATOM 684 O O . ARG A 1 89 ? -11.173 -2.139 26.447 1.00 88.75 89 ARG A O 1
ATOM 691 N N . GLN A 1 90 ? -9.191 -1.609 27.367 1.00 90.12 90 GLN A N 1
ATOM 692 C CA . GLN A 1 90 ? -9.758 -1.016 28.581 1.00 90.12 90 GLN A CA 1
ATOM 693 C C . GLN A 1 90 ? -10.551 0.259 28.263 1.00 90.12 90 GLN A C 1
ATOM 695 O O . GLN A 1 90 ? -11.716 0.358 28.655 1.00 90.12 90 GLN A O 1
ATOM 700 N N . GLU A 1 91 ? -9.972 1.192 27.500 1.00 90.00 91 GLU A N 1
ATOM 701 C CA . GLU A 1 91 ? -10.681 2.416 27.103 1.00 90.00 91 GLU A CA 1
ATOM 702 C C . GLU A 1 91 ? -11.843 2.124 26.143 1.00 90.00 91 GLU A C 1
ATOM 704 O O . GLU A 1 91 ? -12.896 2.751 26.255 1.00 90.00 91 GLU A O 1
ATOM 709 N N . ALA A 1 92 ? -11.722 1.124 25.263 1.00 90.44 92 ALA A N 1
ATOM 710 C CA . ALA A 1 92 ? -12.820 0.694 24.396 1.00 90.44 92 ALA A CA 1
ATOM 711 C C . ALA A 1 92 ? -13.991 0.135 25.212 1.00 90.44 92 ALA A C 1
ATOM 713 O O . ALA A 1 92 ? -15.126 0.556 25.021 1.00 90.44 92 ALA A O 1
ATOM 714 N N . ARG A 1 93 ? -13.724 -0.749 26.185 1.00 91.69 93 ARG A N 1
ATOM 715 C CA . ARG A 1 93 ? -14.756 -1.294 27.083 1.00 91.69 93 ARG A CA 1
ATOM 716 C C . ARG A 1 93 ? -15.464 -0.192 27.865 1.00 91.69 93 ARG A C 1
ATOM 718 O O . ARG A 1 93 ? -16.677 -0.232 28.015 1.00 91.69 93 ARG A O 1
ATOM 725 N N . LYS A 1 94 ? -14.704 0.770 28.385 1.00 91.81 94 LYS A N 1
ATOM 726 C CA . LYS A 1 94 ? -15.246 1.911 29.125 1.00 91.81 94 LYS A CA 1
ATOM 727 C C . LYS A 1 94 ? -16.103 2.803 28.229 1.00 91.81 94 LYS A C 1
ATOM 729 O O . LYS A 1 94 ? -17.148 3.249 28.677 1.00 91.81 94 LYS A O 1
ATOM 734 N N . THR A 1 95 ? -15.674 3.042 26.992 1.00 90.69 95 THR A N 1
ATOM 735 C CA . THR A 1 95 ? -16.434 3.832 26.012 1.00 90.69 95 THR A CA 1
ATOM 736 C C . THR A 1 95 ? -17.746 3.143 25.665 1.00 90.69 95 THR A C 1
ATOM 738 O O . THR A 1 95 ? -18.786 3.762 25.833 1.00 90.69 95 THR A O 1
ATOM 741 N N . LEU A 1 96 ? -17.706 1.849 25.328 1.00 90.75 96 LEU A N 1
ATOM 742 C CA . LEU A 1 96 ? -18.907 1.051 25.065 1.00 90.75 96 LEU A CA 1
ATOM 743 C C . LEU A 1 96 ? -19.868 1.065 26.258 1.00 90.75 96 LEU A C 1
ATOM 745 O O . LEU A 1 96 ? -21.051 1.290 26.081 1.00 90.75 96 LEU A O 1
ATOM 749 N N . ALA A 1 97 ? -19.359 0.923 27.486 1.00 91.50 97 ALA A N 1
ATOM 750 C CA . ALA A 1 97 ? -20.205 0.994 28.676 1.00 91.50 97 ALA A CA 1
ATOM 751 C C . ALA A 1 97 ? -20.879 2.367 28.856 1.00 91.50 97 ALA A C 1
ATOM 753 O O . ALA A 1 97 ? -22.000 2.432 29.347 1.00 91.50 97 ALA A O 1
ATOM 754 N N . TRP A 1 98 ? -20.208 3.467 28.498 1.00 90.19 98 TRP A N 1
ATOM 755 C CA . TRP A 1 98 ? -20.818 4.799 28.545 1.00 90.19 98 TRP A CA 1
ATOM 756 C C . TRP A 1 98 ? -21.831 5.019 27.423 1.00 90.19 98 TRP A C 1
ATOM 758 O O . TRP A 1 98 ? -22.867 5.620 27.687 1.00 90.19 98 TRP A O 1
ATOM 768 N N . GLU A 1 99 ? -21.540 4.531 26.217 1.00 87.69 99 GLU A N 1
ATOM 769 C CA . GLU A 1 99 ? -22.448 4.577 25.064 1.00 87.69 99 GLU A CA 1
ATOM 770 C C . GLU A 1 99 ? -23.712 3.744 25.333 1.00 87.69 99 GLU A C 1
ATOM 772 O O . GLU A 1 99 ? -24.812 4.252 25.150 1.00 87.69 99 GLU A O 1
ATOM 777 N N . ASP A 1 100 ? -23.582 2.547 25.916 1.00 89.12 100 ASP A N 1
ATOM 778 C CA . ASP A 1 100 ? -24.721 1.715 26.338 1.00 89.12 100 ASP A CA 1
ATOM 779 C C . ASP A 1 100 ? -25.617 2.455 27.359 1.00 89.12 100 ASP A C 1
ATOM 781 O O . ASP A 1 100 ? -26.844 2.450 27.254 1.00 89.12 100 ASP A O 1
ATOM 785 N N . ILE A 1 101 ? -25.019 3.147 28.341 1.00 86.44 101 ILE A N 1
ATOM 786 C CA . ILE A 1 101 ? -25.770 3.948 29.329 1.00 86.44 101 ILE A CA 1
ATOM 787 C C . ILE A 1 101 ? -26.442 5.167 28.670 1.00 86.44 101 ILE A C 1
ATOM 789 O O . ILE A 1 101 ? -27.521 5.584 29.098 1.00 86.44 101 ILE A O 1
ATOM 793 N N . GLU A 1 102 ? -25.809 5.769 27.660 1.00 84.44 102 GLU A N 1
ATOM 794 C CA . GLU A 1 102 ? -26.375 6.876 26.884 1.00 84.44 102 GLU A CA 1
ATOM 795 C C . GLU A 1 102 ? -27.561 6.426 26.029 1.00 84.44 102 GLU A C 1
ATOM 797 O O . GLU A 1 102 ? -28.591 7.105 26.025 1.00 84.44 102 GLU A O 1
ATOM 802 N N . ASP A 1 103 ? -27.479 5.259 25.400 1.00 84.38 103 ASP A N 1
ATOM 803 C CA . ASP A 1 103 ? -28.574 4.683 24.620 1.00 84.38 103 ASP A CA 1
ATOM 804 C C . ASP A 1 103 ? -29.789 4.345 25.504 1.00 84.38 103 ASP A C 1
ATOM 806 O O . ASP A 1 103 ? -30.934 4.609 25.126 1.00 84.38 103 ASP A O 1
ATOM 810 N N . GLU A 1 104 ? -29.561 3.860 26.729 1.00 85.44 104 GLU A N 1
ATOM 811 C CA . GLU A 1 104 ? -30.621 3.585 27.711 1.00 85.44 104 GLU A CA 1
ATOM 812 C C . GLU A 1 104 ? -31.096 4.847 28.470 1.00 85.44 104 GLU A C 1
ATOM 814 O O . GLU A 1 104 ? -32.074 4.804 29.223 1.00 85.44 104 GLU A O 1
ATOM 819 N N . SER A 1 105 ? -30.467 6.011 28.262 1.00 76.19 105 SER A N 1
ATOM 820 C CA . SER A 1 105 ? -30.744 7.256 29.007 1.00 76.19 105 SER A CA 1
ATOM 821 C C . SER A 1 105 ? -32.180 7.784 28.876 1.00 76.19 105 SER A C 1
ATOM 823 O O . SER A 1 105 ? -32.613 8.622 29.673 1.00 76.19 105 SER A O 1
ATOM 825 N N . GLY A 1 106 ? -32.928 7.315 27.871 1.00 71.50 106 GLY A N 1
ATOM 826 C CA . GLY A 1 106 ? -34.360 7.575 27.718 1.00 71.50 106 GLY A CA 1
ATOM 827 C C . GLY A 1 106 ? -35.231 6.826 28.735 1.00 71.50 106 GLY A C 1
ATOM 828 O O . GLY A 1 106 ? -36.250 7.366 29.170 1.00 71.50 106 GLY A O 1
ATOM 829 N N . ASP A 1 107 ? -34.802 5.631 29.144 1.00 74.31 107 ASP A N 1
ATOM 830 C CA . ASP A 1 107 ? -35.493 4.757 30.099 1.00 74.31 107 ASP A CA 1
ATOM 831 C C . ASP A 1 107 ? -35.009 4.981 31.538 1.00 74.31 107 ASP A C 1
ATOM 833 O O . ASP A 1 107 ? -35.779 4.865 32.502 1.00 74.31 107 ASP A O 1
ATOM 837 N N . LEU A 1 108 ? -33.747 5.385 31.703 1.00 71.62 108 LEU A N 1
ATOM 838 C CA . LEU A 1 108 ? -33.260 5.926 32.962 1.00 71.62 108 LEU A CA 1
ATOM 839 C C . LEU A 1 108 ? -33.890 7.311 33.171 1.00 71.62 108 LEU A C 1
ATOM 841 O O . LEU A 1 108 ? -33.703 8.230 32.381 1.00 71.62 108 LEU A O 1
ATOM 845 N N . LYS A 1 109 ? -34.645 7.496 34.258 1.00 75.06 109 LYS A N 1
ATOM 846 C CA . LYS A 1 109 ? -35.234 8.792 34.654 1.00 75.06 109 LYS A CA 1
ATOM 847 C C . LYS A 1 109 ? -34.155 9.791 35.114 1.00 75.06 109 LYS A C 1
ATOM 849 O O . LYS A 1 109 ? -34.170 10.222 36.264 1.00 75.06 109 LYS A O 1
ATOM 854 N N . LEU A 1 110 ? -33.209 10.112 34.237 1.00 77.50 110 LEU A N 1
ATOM 855 C CA . LEU A 1 110 ? -32.094 11.015 34.485 1.00 77.50 110 LEU A CA 1
ATOM 856 C C . LEU A 1 110 ? -32.575 12.460 34.448 1.00 77.50 110 LEU A C 1
ATOM 858 O O . LEU A 1 110 ? -33.311 12.857 33.536 1.00 77.50 110 LEU A O 1
ATOM 862 N N . ASP A 1 111 ? -32.126 13.243 35.421 1.00 81.94 111 ASP A N 1
ATOM 863 C CA . ASP A 1 111 ? -32.332 14.684 35.432 1.00 81.94 111 ASP A CA 1
ATOM 864 C C . ASP A 1 111 ? -31.387 15.399 34.440 1.00 81.94 111 ASP A C 1
ATOM 866 O O . ASP A 1 111 ? -30.421 14.834 33.920 1.00 81.94 111 ASP A O 1
ATOM 870 N N . GLU A 1 112 ? -31.687 16.661 34.128 1.00 82.44 112 GLU A N 1
ATOM 871 C CA . GLU A 1 112 ? -30.892 17.474 33.199 1.00 82.44 112 GLU A CA 1
ATOM 872 C C . GLU A 1 112 ? -29.381 17.531 33.540 1.00 82.44 112 GLU A C 1
ATOM 874 O O . GLU A 1 112 ? -28.560 17.402 32.624 1.00 82.44 112 GLU A O 1
ATOM 879 N N . PRO A 1 113 ? -28.955 17.683 34.817 1.00 86.69 113 PRO A N 1
ATOM 880 C CA . PRO A 1 113 ? -27.533 17.649 35.148 1.00 86.69 113 PRO A CA 1
ATOM 881 C C . PRO A 1 113 ? -26.899 16.264 34.953 1.00 86.69 113 PRO A C 1
ATOM 883 O O . PRO A 1 113 ? -25.765 16.205 34.476 1.00 86.69 113 PRO A O 1
ATOM 886 N N . GLN A 1 114 ? -27.601 15.162 35.242 1.00 83.25 114 GLN A N 1
ATOM 887 C CA . GLN A 1 114 ? -27.107 13.807 34.967 1.00 83.25 114 GLN A CA 1
ATOM 888 C C . GLN A 1 114 ? -26.953 13.545 33.468 1.00 83.25 114 GLN A C 1
ATOM 890 O O . GLN A 1 114 ? -25.947 12.969 33.061 1.00 83.25 114 GLN A O 1
ATOM 895 N N . ARG A 1 115 ? -27.895 14.011 32.636 1.00 83.94 115 ARG A N 1
ATOM 896 C CA . ARG A 1 115 ? -27.798 13.906 31.167 1.00 83.94 115 ARG A CA 1
ATOM 897 C C . ARG A 1 115 ? -26.575 14.636 30.629 1.00 83.94 115 ARG A C 1
ATOM 899 O O . ARG A 1 115 ? -25.830 14.092 29.819 1.00 83.94 115 ARG A O 1
ATOM 906 N N . LYS A 1 116 ? -26.328 15.852 31.120 1.00 86.94 116 LYS A N 1
ATOM 907 C CA . LYS A 1 116 ? -25.143 16.623 30.735 1.00 86.94 116 LYS A CA 1
ATOM 908 C C . LYS A 1 116 ? -23.846 15.946 31.188 1.00 86.94 116 LYS A C 1
ATOM 910 O O . LYS A 1 116 ? -22.902 15.861 30.413 1.00 86.94 116 LYS A O 1
ATOM 915 N N . GLN A 1 117 ? -23.813 15.426 32.415 1.00 87.56 117 GLN A N 1
ATOM 916 C CA . GLN A 1 117 ? -22.656 14.701 32.941 1.00 87.56 117 GLN A CA 1
ATOM 917 C C . GLN A 1 117 ? -22.379 13.405 32.164 1.00 87.56 117 GLN A C 1
ATOM 919 O O . GLN A 1 117 ? -21.218 13.057 31.952 1.00 87.56 117 GLN A O 1
ATOM 924 N N . LEU A 1 118 ? -23.426 12.700 31.732 1.00 87.88 118 LEU A N 1
ATOM 925 C CA . LEU A 1 118 ? -23.311 11.515 30.888 1.00 87.88 118 LEU A CA 1
ATOM 926 C C . LEU A 1 118 ? -22.690 11.866 29.531 1.00 87.88 118 LEU A C 1
ATOM 928 O O . LEU A 1 118 ? -21.673 11.278 29.176 1.00 87.88 118 LEU A O 1
ATOM 932 N N . ALA A 1 119 ? -23.209 12.888 28.845 1.00 87.75 119 ALA A N 1
ATOM 933 C CA . ALA A 1 119 ? -22.665 13.354 27.567 1.00 87.75 119 ALA A CA 1
ATOM 934 C C . ALA A 1 119 ? -21.191 13.802 27.672 1.00 87.75 119 ALA A C 1
ATOM 936 O O . ALA A 1 119 ? -20.365 13.490 26.806 1.00 87.75 119 ALA A O 1
ATOM 937 N N . ASP A 1 120 ? -20.826 14.490 28.761 1.00 90.75 120 ASP A N 1
ATOM 938 C CA . ASP A 1 120 ? -19.439 14.887 29.031 1.00 90.75 120 ASP A CA 1
ATOM 939 C C . ASP A 1 120 ? -18.532 13.657 29.244 1.00 90.75 120 ASP A C 1
ATOM 941 O O . ASP A 1 120 ? -17.400 13.617 28.749 1.00 90.75 120 ASP A O 1
ATOM 945 N N . ASN A 1 121 ? -19.024 12.631 29.947 1.00 90.38 121 ASN A N 1
ATOM 946 C CA . ASN A 1 121 ? -18.292 11.384 30.173 1.00 90.38 121 ASN A CA 1
ATOM 947 C C . ASN A 1 121 ? -18.121 10.564 28.889 1.00 90.38 121 ASN A C 1
ATOM 949 O O . ASN A 1 121 ? -17.018 10.065 28.662 1.00 90.38 121 ASN A O 1
ATOM 953 N N . VAL A 1 122 ? -19.154 10.465 28.046 1.00 89.88 122 VAL A N 1
ATOM 954 C CA . VAL A 1 122 ? -19.083 9.812 26.726 1.00 89.88 122 VAL A CA 1
ATOM 955 C C . VAL A 1 122 ? -18.042 10.514 25.861 1.00 89.88 122 VAL A C 1
ATOM 957 O O . VAL A 1 122 ? -17.097 9.885 25.387 1.00 89.88 122 VAL A O 1
ATOM 960 N N . THR A 1 123 ? -18.133 11.842 25.741 1.00 91.31 123 THR A N 1
ATOM 961 C CA . THR A 1 123 ? -17.185 12.642 24.950 1.00 91.31 123 THR A CA 1
ATOM 962 C C . THR A 1 123 ? -15.748 12.459 25.447 1.00 91.31 123 THR A C 1
ATOM 964 O O . THR A 1 123 ? -14.806 12.325 24.659 1.00 91.31 123 THR A O 1
ATOM 967 N N . LYS A 1 124 ? -15.558 12.429 26.771 1.00 91.44 124 LYS A N 1
ATOM 968 C CA . LYS A 1 124 ? -14.255 12.168 27.383 1.00 91.44 124 LYS A CA 1
ATOM 969 C C . LYS A 1 124 ? -13.759 10.753 27.077 1.00 91.44 124 LYS A C 1
ATOM 971 O O . LYS A 1 124 ? -12.606 10.611 26.685 1.00 91.44 124 LYS A O 1
ATOM 976 N N . ALA A 1 125 ? -14.606 9.736 27.218 1.00 89.12 125 ALA A N 1
ATOM 977 C CA . ALA A 1 125 ? -14.251 8.348 26.937 1.00 89.12 125 ALA A CA 1
ATOM 978 C C . ALA A 1 125 ? -13.870 8.148 25.461 1.00 89.12 125 ALA A C 1
ATOM 980 O O . ALA A 1 125 ? -12.820 7.581 25.180 1.00 89.12 125 ALA A O 1
ATOM 981 N N . GLN A 1 126 ? -14.628 8.723 24.523 1.00 89.06 126 GLN A N 1
ATOM 982 C CA . GLN A 1 126 ? -14.305 8.701 23.093 1.00 89.06 126 GLN A CA 1
ATOM 983 C C . GLN A 1 126 ? -12.961 9.377 22.785 1.00 89.06 126 GLN A C 1
ATOM 985 O O . GLN A 1 126 ? -12.179 8.887 21.964 1.00 89.06 126 GLN A O 1
ATOM 990 N N . ARG A 1 127 ? -12.651 10.495 23.456 1.00 88.38 127 ARG A N 1
ATOM 991 C CA . ARG A 1 127 ? -11.343 11.153 23.333 1.00 88.38 127 ARG A CA 1
ATOM 992 C C . ARG A 1 127 ? -10.218 10.281 23.890 1.00 88.38 127 ARG A C 1
ATOM 994 O O . ARG A 1 127 ? -9.190 10.148 23.227 1.00 88.38 127 ARG A O 1
ATOM 1001 N N . ASP A 1 128 ? -10.404 9.705 25.073 1.00 89.12 128 ASP A N 1
ATOM 1002 C CA . ASP A 1 128 ? -9.422 8.830 25.718 1.00 89.12 128 ASP A CA 1
ATOM 1003 C C . ASP A 1 128 ? -9.168 7.575 24.857 1.00 89.12 128 ASP A C 1
ATOM 1005 O O . ASP A 1 128 ? -8.014 7.212 24.620 1.00 89.12 128 ASP A O 1
ATOM 1009 N N . LEU A 1 129 ? -10.222 6.986 24.279 1.00 88.75 129 LEU A N 1
ATOM 1010 C CA . LEU A 1 129 ? -10.141 5.891 23.312 1.00 88.75 129 LEU A CA 1
ATOM 1011 C C . LEU A 1 129 ? -9.361 6.298 22.058 1.00 88.75 129 LEU A C 1
ATOM 1013 O O . LEU A 1 129 ? -8.469 5.569 21.622 1.00 88.75 129 LEU A O 1
ATOM 1017 N N . ARG A 1 130 ? -9.643 7.478 21.490 1.00 87.94 130 ARG A N 1
ATOM 1018 C CA . ARG A 1 130 ? -8.881 7.999 20.348 1.00 87.94 130 ARG A CA 1
ATOM 1019 C C . ARG A 1 130 ? -7.399 8.114 20.699 1.00 87.94 130 ARG A C 1
ATOM 1021 O O . ARG A 1 130 ? -6.575 7.630 19.935 1.00 87.94 130 ARG A O 1
ATOM 1028 N N . GLU A 1 131 ? -7.038 8.698 21.837 1.00 88.06 131 GLU A N 1
ATOM 1029 C CA . GLU A 1 131 ? -5.633 8.780 22.270 1.00 88.06 131 GLU A CA 1
ATOM 1030 C C . GLU A 1 131 ? -5.003 7.393 22.480 1.00 88.06 131 GLU A C 1
ATOM 1032 O O . GLU A 1 131 ? -3.842 7.185 22.122 1.00 88.06 131 GLU A O 1
ATOM 1037 N N . ALA A 1 132 ? -5.759 6.423 23.003 1.00 87.69 132 ALA A N 1
ATOM 1038 C CA . ALA A 1 132 ? -5.295 5.047 23.145 1.00 87.69 132 ALA A CA 1
ATOM 1039 C C . ALA A 1 132 ? -4.983 4.404 21.783 1.00 87.69 132 ALA A C 1
ATOM 1041 O O . ALA A 1 132 ? -3.928 3.793 21.636 1.00 87.69 132 ALA A O 1
ATOM 1042 N N . VAL A 1 133 ? -5.823 4.614 20.759 1.00 87.12 133 VAL A N 1
ATOM 1043 C CA . VAL A 1 133 ? -5.554 4.142 19.385 1.00 87.12 133 VAL A CA 1
ATOM 1044 C C . VAL A 1 133 ? -4.243 4.720 18.857 1.00 87.12 133 VAL A C 1
ATOM 1046 O O . VAL A 1 133 ? -3.424 3.978 18.317 1.00 87.12 133 VAL A O 1
ATOM 1049 N N . TRP A 1 134 ? -4.016 6.026 19.036 1.00 86.62 134 TRP A N 1
ATOM 1050 C CA . TRP A 1 134 ? -2.764 6.660 18.615 1.00 86.62 134 TRP A CA 1
ATOM 1051 C C . TRP A 1 134 ? -1.569 6.017 19.325 1.00 86.62 134 TRP A C 1
ATOM 1053 O O . TRP A 1 134 ? -0.617 5.613 18.672 1.00 86.62 134 TRP A O 1
ATOM 1063 N N . ARG A 1 135 ? -1.631 5.820 20.643 1.00 85.25 135 ARG A N 1
ATOM 1064 C CA . ARG A 1 135 ? -0.525 5.208 21.398 1.00 85.25 135 ARG A CA 1
ATOM 1065 C C . ARG A 1 135 ? -0.262 3.749 21.025 1.00 85.25 135 ARG A C 1
ATOM 1067 O O . ARG A 1 135 ? 0.894 3.338 20.995 1.00 85.25 135 ARG A O 1
ATOM 1074 N N . THR A 1 136 ? -1.310 2.980 20.737 1.00 87.12 136 THR A N 1
ATOM 1075 C CA . THR A 1 136 ? -1.198 1.560 20.389 1.00 87.12 136 THR A CA 1
ATOM 1076 C C . THR A 1 136 ? -0.614 1.358 18.988 1.00 87.12 136 THR A C 1
ATOM 1078 O O . THR A 1 136 ? 0.276 0.524 18.822 1.00 87.12 136 THR A O 1
ATOM 1081 N N . TYR A 1 137 ? -1.051 2.133 17.988 1.00 87.06 137 TYR A N 1
ATOM 1082 C CA . TYR A 1 137 ? -0.632 1.996 16.582 1.00 87.06 137 TYR A CA 1
ATOM 1083 C C . TYR A 1 137 ? 0.529 2.928 16.201 1.00 87.06 137 TYR A C 1
ATOM 1085 O O . TYR A 1 137 ? 0.503 3.604 15.171 1.00 87.06 137 TYR A O 1
ATOM 1093 N N . LYS A 1 138 ? 1.578 2.957 17.026 1.00 85.44 138 LYS A N 1
ATOM 1094 C CA . LYS A 1 138 ? 2.785 3.759 16.763 1.00 85.44 138 LYS A CA 1
ATOM 1095 C C . LYS A 1 138 ? 3.840 3.054 15.900 1.00 85.44 138 LYS A C 1
ATOM 1097 O O . LYS A 1 138 ? 4.784 3.700 15.461 1.00 85.44 138 LYS A O 1
ATOM 1102 N N . ASN A 1 139 ? 3.698 1.749 15.661 1.00 86.94 139 ASN A N 1
ATOM 1103 C CA . ASN A 1 139 ? 4.682 0.953 14.931 1.00 86.94 139 ASN A CA 1
ATOM 1104 C C . ASN A 1 139 ? 4.220 0.680 13.499 1.00 86.94 139 ASN A C 1
ATOM 1106 O O . ASN A 1 139 ? 3.131 0.145 13.269 1.00 86.94 139 ASN A O 1
ATOM 1110 N N . VAL A 1 140 ? 5.084 1.004 12.537 1.00 90.12 140 VAL A N 1
ATOM 1111 C CA . VAL A 1 140 ? 4.874 0.705 11.119 1.00 90.12 140 VAL A CA 1
ATOM 1112 C C . VAL A 1 140 ? 5.978 -0.212 10.621 1.00 90.12 140 VAL A C 1
ATOM 1114 O O . VAL A 1 140 ? 7.148 0.156 10.639 1.00 90.12 140 VAL A O 1
ATOM 1117 N N . LEU A 1 141 ? 5.621 -1.403 10.159 1.00 88.88 141 LEU A N 1
ATOM 1118 C CA . LEU A 1 141 ? 6.548 -2.353 9.562 1.00 88.88 141 LEU A CA 1
ATOM 1119 C C . LEU A 1 141 ? 6.508 -2.235 8.039 1.00 88.88 141 LEU A C 1
ATOM 1121 O O . LEU A 1 141 ? 5.445 -2.158 7.420 1.00 88.88 141 LEU A O 1
ATOM 1125 N N . LEU A 1 142 ? 7.685 -2.241 7.426 1.00 89.25 142 LEU A N 1
ATOM 1126 C CA . LEU A 1 142 ? 7.852 -2.179 5.980 1.00 89.25 142 LEU A CA 1
ATOM 1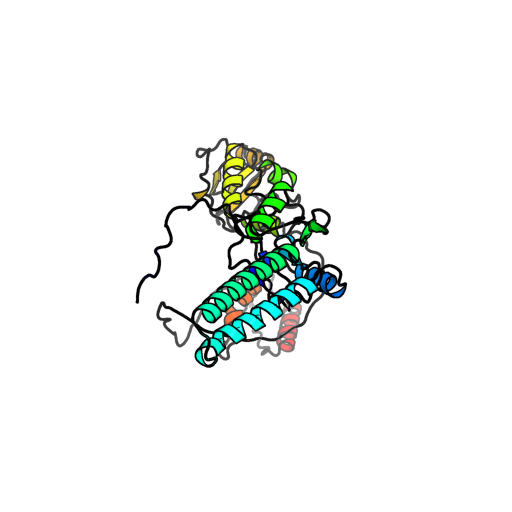127 C C . LEU A 1 142 ? 9.085 -2.964 5.536 1.00 89.25 142 LEU A C 1
ATOM 1129 O O . LEU A 1 142 ? 10.021 -3.184 6.305 1.00 89.25 142 LEU A O 1
ATOM 1133 N N . LEU A 1 143 ? 9.090 -3.369 4.269 1.00 85.81 143 LEU A N 1
ATOM 1134 C CA . LEU A 1 143 ? 10.211 -4.086 3.669 1.00 85.81 143 LEU A CA 1
ATOM 1135 C C . LEU A 1 143 ? 11.335 -3.103 3.294 1.00 85.81 143 LEU A C 1
ATOM 1137 O O . LEU A 1 143 ? 11.111 -2.180 2.503 1.00 85.81 143 LEU A O 1
ATOM 1141 N N . ALA A 1 144 ? 12.525 -3.272 3.868 1.00 80.50 144 ALA A N 1
ATOM 1142 C CA . ALA A 1 144 ? 13.700 -2.451 3.577 1.00 80.50 144 ALA A CA 1
ATOM 1143 C C . ALA A 1 144 ? 14.431 -2.898 2.303 1.00 80.50 144 ALA A C 1
ATOM 1145 O O . ALA A 1 144 ? 14.161 -3.957 1.740 1.00 80.50 144 ALA A O 1
ATOM 1146 N N . LYS A 1 145 ? 15.388 -2.077 1.846 1.00 76.00 145 LYS A N 1
ATOM 1147 C CA . LYS A 1 145 ? 16.162 -2.274 0.601 1.00 76.00 145 LYS A CA 1
ATOM 1148 C C . LYS A 1 145 ? 16.918 -3.607 0.542 1.00 76.00 145 LYS A C 1
ATOM 1150 O O . LYS A 1 145 ? 17.167 -4.117 -0.546 1.00 76.00 145 LYS A O 1
ATOM 1155 N N . ASP A 1 146 ? 17.275 -4.155 1.696 1.00 74.81 146 ASP A N 1
ATOM 1156 C CA . ASP A 1 146 ? 17.943 -5.446 1.885 1.00 74.81 146 ASP A CA 1
ATOM 1157 C C . ASP A 1 146 ? 16.959 -6.626 1.998 1.00 74.81 146 ASP A C 1
ATOM 1159 O O . ASP A 1 146 ? 17.366 -7.751 2.271 1.00 74.81 146 ASP A O 1
ATOM 1163 N N . SER A 1 147 ? 15.665 -6.390 1.758 1.00 74.75 147 SER A N 1
ATOM 1164 C CA . SER A 1 147 ? 14.574 -7.346 1.986 1.00 74.75 147 SER A CA 1
ATOM 1165 C C . SER A 1 147 ? 14.403 -7.767 3.452 1.00 74.75 147 SER A C 1
ATOM 1167 O O . SER A 1 147 ? 13.725 -8.760 3.718 1.00 74.75 147 SER A O 1
ATOM 1169 N N . SER A 1 148 ? 14.982 -7.021 4.400 1.00 83.62 148 SER A N 1
ATOM 1170 C CA . SER A 1 148 ? 14.726 -7.195 5.829 1.00 83.62 148 SER A CA 1
ATOM 1171 C C . SER A 1 148 ? 13.492 -6.407 6.277 1.00 83.62 148 SER A C 1
ATOM 1173 O O . SER A 1 148 ? 13.013 -5.495 5.593 1.00 83.62 148 SER A O 1
ATOM 1175 N N . TRP A 1 149 ? 12.961 -6.764 7.445 1.00 84.44 149 TRP A N 1
ATOM 1176 C CA . TRP A 1 149 ? 11.891 -6.010 8.085 1.00 84.44 149 TRP A CA 1
ATOM 1177 C C . TRP A 1 149 ? 12.446 -4.786 8.793 1.00 84.44 149 TRP A C 1
ATOM 1179 O O . TRP A 1 149 ? 13.234 -4.901 9.731 1.00 84.44 149 TRP A O 1
ATOM 1189 N N . LYS A 1 150 ? 11.971 -3.612 8.384 1.00 86.75 150 LYS A N 1
ATOM 1190 C CA . LYS A 1 150 ? 12.211 -2.355 9.083 1.00 86.75 150 LYS A CA 1
ATOM 1191 C C . LYS A 1 150 ? 10.966 -1.977 9.865 1.00 86.75 150 LYS A C 1
ATOM 1193 O O . LYS A 1 150 ? 9.899 -1.791 9.284 1.00 86.75 150 LYS A O 1
ATOM 1198 N N . THR A 1 151 ? 11.130 -1.821 11.172 1.00 88.56 151 THR A N 1
ATOM 1199 C CA . THR A 1 151 ? 10.114 -1.233 12.046 1.00 88.56 151 THR A CA 1
ATOM 1200 C C . THR A 1 151 ? 10.410 0.250 12.208 1.00 88.56 151 THR A C 1
ATOM 1202 O O . THR A 1 151 ? 11.489 0.635 12.658 1.00 88.56 151 THR A O 1
ATOM 1205 N N . VAL A 1 152 ? 9.452 1.084 11.829 1.00 87.19 152 VAL A N 1
ATOM 1206 C CA . VAL A 1 152 ? 9.464 2.528 12.031 1.00 87.19 152 VAL A CA 1
ATOM 1207 C C . VAL A 1 152 ? 8.577 2.835 13.228 1.00 87.19 152 VAL A C 1
ATOM 1209 O O . VAL A 1 152 ? 7.358 2.687 13.157 1.00 87.19 152 VAL A O 1
ATOM 1212 N N . ASP A 1 153 ? 9.205 3.252 14.322 1.00 85.94 153 ASP A N 1
ATOM 1213 C CA . ASP A 1 153 ? 8.510 3.771 15.498 1.00 85.94 153 ASP A CA 1
ATOM 1214 C C . ASP A 1 153 ? 8.211 5.264 15.292 1.00 85.94 153 ASP A C 1
ATOM 1216 O O . ASP A 1 153 ? 9.109 6.076 15.021 1.00 85.94 153 ASP A O 1
ATOM 1220 N N . LEU A 1 154 ? 6.931 5.620 15.380 1.00 81.44 154 LEU A N 1
ATOM 1221 C CA . LEU A 1 154 ? 6.451 6.999 15.314 1.00 81.44 154 LEU A CA 1
ATOM 1222 C C . LEU A 1 154 ? 6.698 7.757 16.633 1.00 81.44 154 LEU A C 1
ATOM 1224 O O . LEU A 1 154 ? 6.590 8.983 16.660 1.00 81.44 154 LEU A O 1
ATOM 1228 N N . GLY A 1 155 ? 7.068 7.055 17.708 1.00 79.25 155 GLY A N 1
ATOM 1229 C CA . GLY A 1 155 ? 7.370 7.614 19.019 1.00 79.25 155 GLY A CA 1
ATOM 1230 C C . GLY A 1 155 ? 6.117 7.926 19.841 1.00 79.25 155 GLY A C 1
ATOM 1231 O O . GLY A 1 155 ? 5.113 7.215 19.797 1.00 79.25 155 GLY A O 1
ATOM 1232 N N . LEU A 1 156 ? 6.182 8.999 20.634 1.00 76.12 156 LEU A N 1
ATOM 1233 C CA . LEU A 1 156 ? 5.070 9.461 21.468 1.00 76.12 156 LEU A CA 1
ATOM 1234 C C . LEU A 1 156 ? 4.075 10.258 20.624 1.00 76.12 156 LEU A C 1
ATOM 1236 O O . LEU A 1 156 ? 4.177 11.479 20.508 1.00 76.12 156 LEU A O 1
ATOM 1240 N N . ILE A 1 157 ? 3.113 9.554 20.035 1.00 78.19 157 ILE A N 1
ATOM 1241 C CA . ILE A 1 157 ? 2.103 10.163 19.173 1.00 78.19 157 ILE A CA 1
ATOM 1242 C C . ILE A 1 157 ? 0.822 10.477 19.950 1.00 78.19 157 ILE A C 1
ATOM 1244 O O . ILE A 1 157 ? 0.344 9.680 20.756 1.00 78.19 157 ILE A O 1
ATOM 1248 N N . HIS A 1 158 ? 0.286 11.671 19.710 1.00 73.44 158 HIS A N 1
ATOM 1249 C CA . HIS A 1 158 ? -0.965 12.174 20.277 1.00 73.44 158 HIS A CA 1
ATOM 1250 C C . HIS A 1 158 ? -1.829 12.763 19.161 1.00 73.44 158 HIS A C 1
ATOM 1252 O O . HIS A 1 158 ? -1.313 13.145 18.107 1.00 73.44 158 HIS A O 1
ATOM 1258 N N . SER A 1 159 ? -3.138 12.884 19.385 1.00 71.31 159 SER A N 1
ATOM 1259 C CA . SER A 1 159 ? -4.083 13.289 18.329 1.00 71.31 159 SER A CA 1
ATOM 1260 C C . SER A 1 159 ? -3.853 14.691 17.743 1.00 71.31 159 SER A C 1
ATOM 1262 O O . SER A 1 159 ? -4.389 14.995 16.682 1.00 71.31 159 SER A O 1
ATOM 1264 N N . SER A 1 160 ? -3.046 15.538 18.394 1.00 73.75 160 SER A N 1
ATOM 1265 C CA . SER A 1 160 ? -2.631 16.851 17.870 1.00 73.75 160 SER A CA 1
ATOM 1266 C C . SER A 1 160 ? -1.330 16.853 17.052 1.00 73.75 160 SER A C 1
ATOM 1268 O O . SER A 1 160 ? -0.961 17.902 16.533 1.00 73.75 160 SER A O 1
ATOM 1270 N N . ALA A 1 161 ? -0.629 15.719 16.914 1.00 68.50 161 ALA A N 1
ATOM 1271 C CA . ALA A 1 161 ? 0.609 15.634 16.129 1.00 68.50 161 ALA A CA 1
ATOM 1272 C C . ALA A 1 161 ? 0.351 15.694 14.611 1.00 68.50 161 ALA A C 1
ATOM 1274 O O . ALA A 1 161 ? 1.199 16.154 13.848 1.00 68.50 161 ALA A O 1
ATOM 1275 N N . ALA A 1 162 ? -0.821 15.234 14.169 1.00 71.50 162 ALA A N 1
ATOM 1276 C CA . ALA A 1 162 ? -1.290 15.337 12.794 1.00 71.50 162 ALA A CA 1
ATOM 1277 C C . ALA A 1 162 ? -2.819 15.226 12.746 1.00 71.50 162 ALA A C 1
ATOM 1279 O O . ALA A 1 162 ? -3.446 14.748 13.686 1.00 71.50 162 ALA A O 1
ATOM 1280 N N . GLU A 1 163 ? -3.415 15.598 11.614 1.00 74.38 163 GLU A N 1
ATOM 1281 C CA . GLU A 1 163 ? -4.857 15.449 11.382 1.00 74.38 163 GLU A CA 1
ATOM 1282 C C . GLU A 1 163 ? -5.303 13.975 11.442 1.00 74.38 163 GLU A C 1
ATOM 1284 O O . GLU A 1 163 ? -6.345 13.649 12.015 1.00 74.38 163 GLU A O 1
ATOM 1289 N N . THR A 1 164 ? -4.478 13.063 10.910 1.00 79.31 164 THR A N 1
ATOM 1290 C CA . THR A 1 164 ? -4.708 11.612 10.953 1.00 79.31 164 THR A CA 1
ATOM 1291 C C . THR A 1 164 ? -3.412 10.839 11.212 1.00 79.31 164 THR A C 1
ATOM 1293 O O . THR A 1 164 ? -2.330 11.287 10.824 1.00 79.31 164 THR A O 1
ATOM 1296 N N . ILE A 1 165 ? -3.519 9.639 11.805 1.00 81.06 165 ILE A N 1
ATOM 1297 C CA . ILE A 1 165 ? -2.376 8.718 11.987 1.00 81.06 165 ILE A CA 1
ATOM 1298 C C . ILE A 1 165 ? -1.739 8.397 10.632 1.00 81.06 165 ILE A C 1
ATOM 1300 O O . ILE A 1 165 ? -0.521 8.369 10.511 1.00 81.06 165 ILE A O 1
ATOM 1304 N N . VAL A 1 166 ? -2.552 8.221 9.586 1.00 84.06 166 VAL A N 1
ATOM 1305 C CA . VAL A 1 166 ? -2.074 7.919 8.228 1.00 84.06 166 VAL A CA 1
ATOM 1306 C C . VAL A 1 166 ? -1.163 9.031 7.709 1.00 84.06 166 VAL A C 1
ATOM 1308 O O . VAL A 1 166 ? -0.081 8.751 7.203 1.00 84.06 166 VAL A O 1
ATOM 1311 N N . THR A 1 167 ? -1.566 10.293 7.866 1.00 83.75 167 THR A N 1
ATOM 1312 C CA . THR A 1 167 ? -0.742 11.442 7.471 1.00 83.75 167 THR A CA 1
ATOM 1313 C C . THR A 1 167 ? 0.565 11.484 8.262 1.00 83.75 167 THR A C 1
ATOM 1315 O O . THR A 1 167 ? 1.617 11.733 7.679 1.00 83.75 167 THR A O 1
ATOM 1318 N N . LEU A 1 168 ? 0.528 11.177 9.565 1.00 84.50 168 LEU A N 1
ATOM 1319 C CA . LEU A 1 168 ? 1.736 11.108 10.389 1.00 84.50 168 LEU A CA 1
ATOM 1320 C C . LEU A 1 168 ? 2.695 10.008 9.913 1.00 84.50 168 LEU A C 1
ATOM 1322 O O . LEU A 1 168 ? 3.887 10.266 9.753 1.00 84.50 168 LEU A O 1
ATOM 1326 N N . VAL A 1 169 ? 2.169 8.810 9.638 1.00 85.88 169 VAL A N 1
ATOM 1327 C CA . VAL A 1 169 ? 2.929 7.682 9.081 1.00 85.88 169 VAL A CA 1
ATOM 1328 C C . VAL A 1 169 ? 3.609 8.099 7.785 1.00 85.88 169 VAL A C 1
ATOM 1330 O O . VAL A 1 169 ? 4.816 7.932 7.639 1.00 85.88 169 VAL A O 1
ATOM 1333 N N . ILE A 1 170 ? 2.857 8.696 6.861 1.00 85.50 170 ILE A N 1
ATOM 1334 C CA . ILE A 1 170 ? 3.397 9.151 5.582 1.00 85.50 170 ILE A CA 1
ATOM 1335 C C . ILE A 1 170 ? 4.491 10.199 5.768 1.00 85.50 170 ILE A C 1
ATOM 1337 O O . ILE A 1 170 ? 5.555 10.063 5.169 1.00 85.50 170 ILE A O 1
ATOM 1341 N N . ASN A 1 171 ? 4.272 11.207 6.611 1.00 85.19 171 ASN A N 1
ATOM 1342 C CA . ASN A 1 171 ? 5.271 12.242 6.867 1.00 85.19 171 ASN A CA 1
ATOM 1343 C C . ASN A 1 171 ? 6.560 11.641 7.436 1.00 85.19 171 ASN A C 1
ATOM 1345 O O . ASN A 1 171 ? 7.646 11.948 6.949 1.00 85.19 171 ASN A O 1
ATOM 1349 N N . ARG A 1 172 ? 6.445 10.710 8.388 1.00 86.12 172 ARG A N 1
ATOM 1350 C CA . ARG A 1 172 ? 7.606 10.038 8.975 1.00 86.12 172 ARG A CA 1
ATOM 1351 C C . ARG A 1 172 ? 8.368 9.191 7.957 1.00 86.12 172 ARG A C 1
ATOM 1353 O O . ARG A 1 172 ? 9.596 9.199 7.940 1.00 86.12 172 ARG A O 1
ATOM 1360 N N . LEU A 1 173 ? 7.653 8.474 7.094 1.00 85.69 173 LEU A N 1
ATOM 1361 C CA . LEU A 1 173 ? 8.264 7.671 6.033 1.00 85.69 173 LEU A CA 1
ATOM 1362 C C . LEU A 1 173 ? 8.903 8.538 4.939 1.00 85.69 173 LEU A C 1
ATOM 1364 O O . LEU A 1 173 ? 9.923 8.142 4.375 1.00 85.69 173 LEU A O 1
ATOM 1368 N N . LYS A 1 174 ? 8.360 9.733 4.678 1.00 85.19 174 LYS A N 1
ATOM 1369 C CA . LYS A 1 174 ? 8.980 10.742 3.807 1.00 85.19 174 LYS A CA 1
ATOM 1370 C C . LYS A 1 174 ? 10.264 11.307 4.402 1.00 85.19 174 LYS A C 1
ATOM 1372 O O . LYS A 1 174 ? 11.266 11.386 3.701 1.00 85.19 174 LYS A O 1
ATOM 1377 N N . GLU A 1 175 ? 10.268 11.641 5.693 1.00 84.12 175 GLU A N 1
ATOM 1378 C CA . GLU A 1 175 ? 11.473 12.100 6.405 1.00 84.12 175 GLU A CA 1
ATOM 1379 C C . GLU A 1 175 ? 12.612 11.076 6.333 1.00 84.12 175 GLU A C 1
ATOM 1381 O O . GLU A 1 175 ? 13.778 11.446 6.210 1.00 84.12 175 GLU A O 1
ATOM 1386 N N . GLN A 1 176 ? 12.281 9.783 6.389 1.00 80.56 176 GLN A N 1
ATOM 1387 C CA . GLN A 1 176 ? 13.254 8.693 6.290 1.00 80.56 176 GLN A CA 1
ATOM 1388 C C . GLN A 1 176 ? 13.630 8.321 4.843 1.00 80.56 176 GLN A C 1
ATOM 1390 O O . GLN A 1 176 ? 14.538 7.510 4.649 1.00 80.56 176 GLN A O 1
ATOM 1395 N N . GLY A 1 177 ? 12.959 8.892 3.836 1.00 77.62 177 GLY A N 1
ATOM 1396 C CA . GLY A 1 177 ? 13.168 8.578 2.418 1.00 77.62 177 GLY A CA 1
ATOM 1397 C C . GLY A 1 177 ? 12.666 7.191 1.991 1.00 77.62 177 GLY A C 1
ATOM 1398 O O . GLY A 1 177 ? 13.113 6.662 0.974 1.00 77.62 177 GLY A O 1
ATOM 1399 N N . ASP A 1 178 ? 11.768 6.571 2.764 1.00 81.56 178 ASP A N 1
ATOM 1400 C CA . ASP A 1 178 ? 11.117 5.304 2.394 1.00 81.56 178 ASP A CA 1
ATOM 1401 C C . ASP A 1 178 ? 9.933 5.523 1.435 1.00 81.56 178 ASP A C 1
ATOM 1403 O O . ASP A 1 178 ? 9.571 4.618 0.670 1.00 81.56 178 ASP A O 1
ATOM 1407 N N . ILE A 1 179 ? 9.336 6.718 1.491 1.00 84.19 179 ILE A N 1
ATOM 1408 C CA . ILE A 1 179 ? 8.290 7.206 0.592 1.00 84.19 179 ILE A CA 1
ATOM 1409 C C . ILE A 1 179 ? 8.750 8.522 -0.029 1.00 84.19 179 ILE A C 1
ATOM 1411 O O . ILE A 1 179 ? 9.207 9.416 0.677 1.00 84.19 179 ILE A O 1
ATOM 1415 N N . GLU A 1 180 ? 8.568 8.671 -1.336 1.00 81.81 180 GLU A N 1
ATOM 1416 C CA . GLU A 1 180 ? 8.861 9.913 -2.050 1.00 81.81 180 GLU A CA 1
ATOM 1417 C C . GLU A 1 180 ? 7.648 10.379 -2.868 1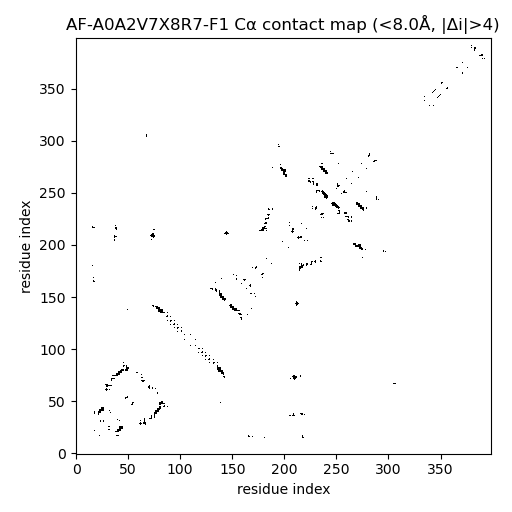.00 81.81 180 GLU A C 1
ATOM 1419 O O . GLU A 1 180 ? 6.841 9.583 -3.351 1.00 81.81 180 GLU A O 1
ATOM 1424 N N . ASP A 1 181 ? 7.526 11.698 -3.042 1.00 73.00 181 ASP A N 1
ATOM 1425 C CA . ASP A 1 181 ? 6.510 12.314 -3.910 1.00 73.00 181 ASP A CA 1
ATOM 1426 C C . ASP A 1 181 ? 6.886 12.248 -5.400 1.00 73.00 181 ASP A C 1
ATOM 1428 O O . ASP A 1 181 ? 6.114 12.654 -6.264 1.00 73.00 181 ASP A O 1
ATOM 1432 N N . GLY A 1 182 ? 8.081 11.753 -5.721 1.00 75.50 182 GLY A N 1
ATOM 1433 C CA . GLY A 1 182 ? 8.526 11.531 -7.087 1.00 75.50 182 GLY A CA 1
ATOM 1434 C C . GLY A 1 182 ? 9.958 11.036 -7.152 1.00 75.50 182 GLY A C 1
ATOM 1435 O O . GLY A 1 182 ? 10.730 11.221 -6.223 1.00 75.50 182 GLY A O 1
ATOM 1436 N N . LEU A 1 183 ? 10.317 10.422 -8.277 1.00 79.25 183 LEU A N 1
ATOM 1437 C CA . LEU A 1 183 ? 11.655 9.883 -8.492 1.00 79.25 183 LEU A CA 1
ATOM 1438 C C . LEU A 1 183 ? 12.570 10.891 -9.182 1.00 79.25 183 LEU A C 1
ATOM 1440 O O . LEU A 1 183 ? 12.143 11.700 -10.010 1.00 79.25 183 LEU A O 1
ATOM 1444 N N . SER A 1 184 ? 13.866 10.773 -8.915 1.00 78.50 184 SER A N 1
ATOM 1445 C CA . SER A 1 184 ? 14.893 11.462 -9.696 1.00 78.50 184 SER A CA 1
ATOM 1446 C C . SER A 1 184 ? 15.212 10.686 -10.985 1.00 78.50 184 SER A C 1
ATOM 1448 O O . SER A 1 184 ? 15.424 9.473 -10.913 1.00 78.50 184 SER A O 1
ATOM 1450 N N . PRO A 1 185 ? 15.352 11.339 -12.155 1.00 76.06 185 PRO A N 1
ATOM 1451 C CA . PRO A 1 185 ? 15.729 10.654 -13.398 1.00 76.06 185 PRO A CA 1
ATOM 1452 C C . PRO A 1 185 ? 17.056 9.892 -13.288 1.00 76.06 185 PRO A C 1
ATOM 1454 O O . PRO A 1 185 ? 17.181 8.770 -13.768 1.00 76.06 185 PRO A O 1
ATOM 1457 N N . GLN A 1 186 ? 18.024 10.454 -12.558 1.00 77.81 186 GLN A N 1
ATOM 1458 C CA . GLN A 1 186 ? 19.310 9.807 -12.296 1.00 77.81 186 GLN A CA 1
ATOM 1459 C C . GLN A 1 186 ? 19.170 8.513 -11.479 1.00 77.81 186 GLN A C 1
ATOM 1461 O O . GLN A 1 186 ? 19.960 7.583 -11.638 1.00 77.81 186 GLN A O 1
ATOM 1466 N N . PHE A 1 187 ? 18.157 8.433 -10.611 1.00 78.50 187 PHE A N 1
ATOM 1467 C CA . PHE A 1 187 ? 17.876 7.231 -9.832 1.00 78.50 187 PHE A CA 1
ATOM 1468 C C . PHE A 1 187 ? 17.372 6.098 -10.729 1.00 78.50 187 PHE A C 1
ATOM 1470 O O . PHE A 1 187 ? 17.788 4.955 -10.536 1.00 78.50 187 PHE A O 1
ATOM 1477 N N . LEU A 1 188 ? 16.537 6.417 -11.727 1.00 78.94 188 LEU A N 1
ATOM 1478 C CA . LEU A 1 188 ? 16.094 5.447 -12.731 1.00 78.94 188 LEU A CA 1
ATOM 1479 C C . LEU A 1 188 ? 17.278 4.908 -13.528 1.00 78.94 188 LEU A C 1
ATOM 1481 O O . LEU A 1 188 ? 17.377 3.702 -13.690 1.00 78.94 188 LEU A O 1
ATOM 1485 N N . VAL A 1 189 ? 18.198 5.776 -13.962 1.00 77.75 189 VAL A N 1
ATOM 1486 C CA . VAL A 1 189 ? 19.402 5.364 -14.706 1.00 77.75 189 VAL A CA 1
ATOM 1487 C C . VAL A 1 189 ? 20.312 4.480 -13.847 1.00 77.75 189 VAL A C 1
ATOM 1489 O O . VAL A 1 189 ? 20.791 3.452 -14.320 1.00 77.75 189 VAL A O 1
ATOM 1492 N N . ARG A 1 190 ? 20.519 4.836 -12.571 1.00 79.19 190 ARG A N 1
ATOM 1493 C CA . ARG A 1 190 ? 21.381 4.078 -11.648 1.00 79.19 190 ARG A CA 1
ATOM 1494 C C . ARG A 1 190 ? 20.822 2.699 -11.296 1.00 79.19 190 ARG A C 1
ATOM 1496 O O . ARG A 1 190 ? 21.593 1.755 -11.186 1.00 79.19 190 ARG A O 1
ATOM 1503 N N . ASN A 1 191 ? 19.510 2.588 -11.099 1.00 76.31 191 ASN A N 1
ATOM 1504 C CA . ASN A 1 191 ? 18.845 1.333 -10.722 1.00 76.31 191 ASN A CA 1
ATOM 1505 C C . ASN A 1 191 ? 18.188 0.641 -11.924 1.00 76.31 191 ASN A C 1
ATOM 1507 O O . ASN A 1 191 ? 17.271 -0.164 -11.771 1.00 76.31 191 ASN A O 1
ATOM 1511 N N . TRP A 1 192 ? 18.628 0.980 -13.133 1.00 76.44 192 TRP A N 1
ATOM 1512 C CA . TRP A 1 192 ? 18.062 0.438 -14.353 1.00 76.44 192 TRP A CA 1
ATOM 1513 C C . TRP A 1 192 ? 18.432 -1.039 -14.503 1.00 76.44 192 TRP A C 1
ATOM 1515 O O . TRP A 1 192 ? 19.629 -1.354 -14.483 1.00 76.44 192 TRP A O 1
ATOM 1525 N N . PRO A 1 193 ? 17.467 -1.948 -14.720 1.00 73.81 193 PRO A N 1
ATOM 1526 C CA . PRO A 1 193 ? 17.784 -3.365 -14.753 1.00 73.81 193 PRO A CA 1
ATOM 1527 C C . PRO A 1 193 ? 18.647 -3.685 -15.987 1.00 73.81 193 PRO A C 1
ATOM 1529 O O . PRO A 1 193 ? 18.247 -3.373 -17.109 1.00 73.81 193 PRO A O 1
ATOM 1532 N N . PRO A 1 194 ? 19.823 -4.314 -15.817 1.00 65.75 194 PRO A N 1
ATOM 1533 C CA . PRO A 1 194 ? 20.807 -4.477 -16.892 1.00 65.75 194 PRO A CA 1
ATOM 1534 C C . PRO A 1 194 ? 20.321 -5.375 -18.038 1.00 65.75 194 PRO A C 1
ATOM 1536 O O . PRO A 1 194 ? 20.881 -5.331 -19.126 1.00 65.75 194 PRO A O 1
ATOM 1539 N N . ALA A 1 195 ? 19.271 -6.167 -17.805 1.00 67.75 195 ALA A N 1
ATOM 1540 C CA . ALA A 1 195 ? 18.655 -7.034 -18.805 1.00 67.75 195 ALA A CA 1
ATOM 1541 C C . ALA A 1 195 ? 17.787 -6.281 -19.832 1.00 67.75 195 ALA A C 1
ATOM 1543 O O . ALA A 1 195 ? 17.424 -6.863 -20.851 1.00 67.75 195 ALA A O 1
ATOM 1544 N N . PHE A 1 196 ? 17.438 -5.015 -19.577 1.00 68.50 196 PHE A N 1
ATOM 1545 C CA . PHE A 1 196 ? 16.555 -4.242 -20.449 1.00 68.50 196 PHE A CA 1
ATOM 1546 C C . PHE A 1 196 ? 17.313 -3.124 -21.164 1.00 68.50 196 PHE A C 1
ATOM 1548 O O . PHE A 1 196 ? 17.849 -2.216 -20.530 1.00 68.50 196 PHE A O 1
ATOM 1555 N N . LEU A 1 197 ? 17.289 -3.157 -22.496 1.00 68.44 197 LEU A N 1
ATOM 1556 C CA . LEU A 1 197 ? 17.703 -2.038 -23.352 1.00 68.44 197 LEU A CA 1
ATOM 1557 C C . LEU A 1 197 ? 16.658 -0.912 -23.341 1.00 68.44 197 LEU A C 1
ATOM 1559 O O . LEU A 1 197 ? 17.000 0.268 -23.320 1.00 68.44 197 LEU A O 1
ATOM 1563 N N . GLU A 1 198 ? 15.382 -1.292 -23.296 1.00 74.69 198 GLU A N 1
ATOM 1564 C CA . GLU A 1 198 ? 14.227 -0.403 -23.225 1.00 74.69 198 GLU A CA 1
ATOM 1565 C C . GLU A 1 198 ? 13.350 -0.800 -22.036 1.00 74.69 198 GLU A C 1
ATOM 1567 O O . GLU A 1 198 ? 13.089 -1.982 -21.809 1.00 74.69 198 GLU A O 1
ATOM 1572 N N . TRP A 1 199 ? 12.922 0.180 -21.244 1.00 77.06 199 TRP A N 1
ATOM 1573 C CA . TRP A 1 199 ? 12.121 -0.063 -20.049 1.00 77.06 199 TRP A CA 1
ATOM 1574 C C . TRP A 1 199 ? 10.736 0.544 -20.232 1.00 77.06 199 TRP A C 1
ATOM 1576 O O . TRP A 1 199 ? 10.596 1.746 -20.452 1.00 77.06 199 TRP A O 1
ATOM 1586 N N . SER A 1 200 ? 9.694 -0.288 -20.180 1.00 78.38 200 SER A N 1
ATOM 1587 C CA . SER A 1 200 ? 8.318 0.194 -20.299 1.00 78.38 200 SER A CA 1
ATOM 1588 C C . SER A 1 200 ? 7.933 1.042 -19.089 1.00 78.38 200 SER A C 1
ATOM 1590 O O . SER A 1 200 ? 8.349 0.775 -17.958 1.00 78.38 200 SER A O 1
ATOM 1592 N N . LYS A 1 201 ? 7.078 2.048 -19.296 1.00 74.94 201 LYS A N 1
ATOM 1593 C CA . LYS A 1 201 ? 6.605 2.902 -18.190 1.00 74.94 201 LYS A CA 1
ATOM 1594 C C . LYS A 1 201 ? 5.832 2.113 -17.137 1.00 74.94 201 LYS A C 1
ATOM 1596 O O . LYS A 1 201 ? 5.972 2.390 -15.946 1.00 74.94 201 LYS A O 1
ATOM 1601 N N . ARG A 1 202 ? 5.071 1.097 -17.566 1.00 73.62 202 ARG A N 1
ATOM 1602 C CA . ARG A 1 202 ? 4.426 0.141 -16.659 1.00 73.62 202 ARG A CA 1
ATOM 1603 C C . ARG A 1 202 ? 5.467 -0.592 -15.816 1.00 73.62 202 ARG A C 1
ATOM 1605 O O . ARG A 1 202 ? 5.321 -0.632 -14.605 1.00 73.62 202 ARG A O 1
ATOM 1612 N N . GLY A 1 203 ? 6.546 -1.081 -16.427 1.00 74.06 203 GLY A N 1
ATOM 1613 C CA . GLY A 1 203 ? 7.633 -1.749 -15.715 1.00 74.06 203 GLY A CA 1
ATOM 1614 C C . GLY A 1 203 ? 8.353 -0.840 -14.717 1.00 74.06 203 GLY A C 1
ATOM 1615 O O . GLY A 1 203 ? 8.707 -1.300 -13.637 1.00 74.06 203 GLY A O 1
ATOM 1616 N N . VAL A 1 204 ? 8.548 0.444 -15.044 1.00 77.12 204 VAL A N 1
ATOM 1617 C CA . VAL A 1 204 ? 9.127 1.434 -14.116 1.00 77.12 204 VAL A CA 1
ATOM 1618 C C . VAL A 1 204 ? 8.222 1.617 -12.905 1.00 77.12 204 VAL A C 1
ATOM 1620 O O . VAL A 1 204 ? 8.687 1.529 -11.770 1.00 77.12 204 VAL A O 1
ATOM 1623 N N . ARG A 1 205 ? 6.922 1.830 -13.141 1.00 78.12 205 ARG A N 1
ATOM 1624 C CA . ARG A 1 205 ? 5.924 1.927 -12.073 1.00 78.12 205 ARG A CA 1
ATOM 1625 C C . ARG A 1 205 ? 5.929 0.675 -11.218 1.00 78.12 205 ARG A C 1
ATOM 1627 O O . ARG A 1 205 ? 6.069 0.766 -10.007 1.00 78.12 205 ARG A O 1
ATOM 1634 N N . ASP A 1 206 ? 5.825 -0.483 -11.849 1.00 79.69 206 ASP A N 1
ATOM 1635 C CA . ASP A 1 206 ? 5.703 -1.754 -11.159 1.00 79.69 206 ASP A CA 1
ATOM 1636 C C . ASP A 1 206 ? 6.967 -2.063 -10.339 1.00 79.69 206 ASP A C 1
ATOM 1638 O O . ASP A 1 206 ? 6.857 -2.514 -9.202 1.00 79.69 206 ASP A O 1
ATOM 1642 N N . ALA A 1 207 ? 8.161 -1.709 -10.827 1.00 78.19 207 ALA A N 1
ATOM 1643 C CA . ALA A 1 207 ? 9.411 -1.847 -10.079 1.00 78.19 207 ALA A CA 1
ATOM 1644 C C . ALA A 1 207 ? 9.462 -0.998 -8.799 1.00 78.19 207 ALA A C 1
ATOM 1646 O O . ALA A 1 207 ? 10.053 -1.449 -7.818 1.00 78.19 207 ALA A O 1
ATOM 1647 N N . CYS A 1 208 ? 8.806 0.170 -8.769 1.00 78.12 208 CYS A N 1
ATOM 1648 C CA . CYS A 1 208 ? 8.722 1.010 -7.565 1.00 78.12 208 CYS A CA 1
ATOM 1649 C C . CYS A 1 208 ? 7.989 0.320 -6.409 1.00 78.12 208 CYS A C 1
ATOM 1651 O O . CYS A 1 208 ? 8.238 0.608 -5.242 1.00 78.12 208 CYS A O 1
ATOM 1653 N N . TYR A 1 209 ? 7.081 -0.593 -6.743 1.00 81.38 209 TYR A N 1
ATOM 1654 C CA . TYR A 1 209 ? 6.223 -1.293 -5.792 1.00 81.38 209 TYR A CA 1
ATOM 1655 C C . TYR A 1 209 ? 6.627 -2.762 -5.605 1.00 81.38 209 TYR A C 1
ATOM 1657 O O . TYR A 1 209 ? 6.324 -3.360 -4.573 1.00 81.38 209 TYR A O 1
ATOM 1665 N N . ALA A 1 210 ? 7.323 -3.349 -6.580 1.00 80.62 210 ALA A N 1
ATOM 1666 C CA . ALA A 1 210 ? 7.799 -4.727 -6.544 1.00 80.62 210 ALA A CA 1
ATOM 1667 C C . ALA A 1 210 ? 9.191 -4.868 -5.916 1.00 80.62 210 ALA A C 1
ATOM 1669 O O . ALA A 1 210 ? 9.463 -5.872 -5.259 1.00 80.62 210 ALA A O 1
ATOM 1670 N N . SER A 1 211 ? 10.076 -3.880 -6.098 1.00 77.88 211 SER A N 1
ATOM 1671 C CA . SER A 1 211 ? 11.453 -3.941 -5.603 1.00 77.88 211 SER A CA 1
ATOM 1672 C C . SER A 1 211 ? 11.655 -3.033 -4.385 1.00 77.88 211 SER A C 1
ATOM 1674 O O . SER A 1 211 ? 11.386 -1.836 -4.467 1.00 77.88 211 SER A O 1
ATOM 1676 N N . PRO A 1 212 ? 12.176 -3.549 -3.254 1.00 74.00 212 PRO A N 1
ATOM 1677 C CA . PRO A 1 212 ? 12.444 -2.749 -2.054 1.00 74.00 212 PRO A CA 1
ATOM 1678 C C . PRO A 1 212 ? 13.537 -1.694 -2.241 1.00 74.00 212 PRO A C 1
ATOM 1680 O O . PRO A 1 212 ? 13.681 -0.805 -1.407 1.00 74.00 212 PRO A O 1
ATOM 1683 N N . GLN A 1 213 ? 14.336 -1.800 -3.308 1.00 75.00 213 GLN A N 1
ATOM 1684 C CA . GLN A 1 213 ? 15.401 -0.843 -3.608 1.00 75.00 213 GLN A CA 1
ATOM 1685 C C . GLN A 1 213 ? 14.860 0.502 -4.094 1.00 75.00 213 GLN A C 1
ATOM 1687 O O . GLN A 1 213 ? 15.526 1.525 -3.918 1.00 75.00 213 GLN A O 1
ATOM 1692 N N . PHE A 1 214 ? 13.670 0.503 -4.694 1.00 78.00 214 PHE A N 1
ATOM 1693 C CA . PHE A 1 214 ? 13.012 1.708 -5.168 1.00 78.00 214 PHE A CA 1
ATOM 1694 C C . PHE A 1 214 ? 12.218 2.346 -4.022 1.00 78.00 214 PHE A C 1
ATOM 1696 O O . PHE A 1 214 ? 11.565 1.628 -3.262 1.00 78.00 214 PHE A O 1
ATOM 1703 N N . PRO A 1 215 ? 12.263 3.681 -3.869 1.00 77.25 215 PRO A N 1
ATOM 1704 C CA . PRO A 1 215 ? 11.395 4.356 -2.919 1.00 77.25 215 PRO A CA 1
ATOM 1705 C C . PRO A 1 215 ? 9.941 4.225 -3.380 1.00 77.25 215 PRO A C 1
ATOM 1707 O O . PRO A 1 215 ? 9.638 4.215 -4.578 1.00 77.25 215 PRO A O 1
ATOM 1710 N N . ARG A 1 216 ? 9.032 4.116 -2.413 1.00 83.00 216 ARG A N 1
ATOM 1711 C CA . ARG A 1 216 ? 7.602 3.967 -2.684 1.00 83.00 216 ARG A CA 1
ATOM 1712 C C . ARG A 1 216 ? 7.035 5.305 -3.129 1.00 83.00 216 ARG A C 1
ATOM 1714 O O . ARG A 1 216 ? 7.243 6.316 -2.462 1.00 83.00 216 ARG A O 1
ATOM 1721 N N . LEU A 1 217 ? 6.277 5.300 -4.216 1.00 81.69 217 LEU A N 1
ATOM 1722 C CA . LEU A 1 217 ? 5.620 6.501 -4.718 1.00 81.69 217 LEU A CA 1
ATOM 1723 C C . LEU A 1 217 ? 4.180 6.578 -4.223 1.00 81.69 217 LEU A C 1
ATOM 1725 O O . LEU A 1 217 ? 3.414 5.630 -4.392 1.00 81.69 217 LEU A O 1
ATOM 1729 N N . LEU A 1 218 ? 3.809 7.713 -3.630 1.00 75.62 218 LEU A N 1
ATOM 1730 C CA . LEU A 1 218 ? 2.417 7.994 -3.255 1.00 75.62 218 LEU A CA 1
ATOM 1731 C C . LEU A 1 218 ? 1.545 8.297 -4.468 1.00 75.62 218 LEU A C 1
ATOM 1733 O O . LEU A 1 218 ? 0.400 7.862 -4.523 1.00 75.62 218 LEU A O 1
ATOM 1737 N N . ASP A 1 219 ? 2.099 9.041 -5.423 1.00 71.94 219 ASP A N 1
ATOM 1738 C CA . ASP A 1 219 ? 1.409 9.436 -6.643 1.00 71.94 219 ASP A CA 1
ATOM 1739 C C . ASP A 1 219 ? 1.977 8.660 -7.845 1.00 71.94 219 ASP A C 1
ATOM 1741 O O . ASP A 1 219 ? 3.138 8.868 -8.219 1.00 71.94 219 ASP A O 1
ATOM 1745 N N . PRO A 1 220 ? 1.185 7.779 -8.483 1.00 67.31 220 PRO A N 1
ATOM 1746 C CA . PRO A 1 220 ? 1.583 7.105 -9.715 1.00 67.31 220 PRO A CA 1
ATOM 1747 C C . PRO A 1 220 ? 1.918 8.081 -10.856 1.00 67.31 220 PRO A C 1
ATOM 1749 O O . PRO A 1 220 ? 2.747 7.770 -11.715 1.00 67.31 220 PRO A O 1
ATOM 1752 N N . GLU A 1 221 ? 1.324 9.280 -10.858 1.00 71.69 221 GLU A N 1
ATOM 1753 C CA . GLU A 1 221 ? 1.573 10.323 -11.859 1.00 71.69 221 GLU A CA 1
ATOM 1754 C C . GLU A 1 221 ? 2.936 11.001 -11.669 1.00 71.69 221 GLU A C 1
ATOM 1756 O O . GLU A 1 221 ? 3.480 11.600 -12.604 1.00 71.69 221 GLU A O 1
ATOM 1761 N N . ALA A 1 222 ? 3.560 10.851 -10.497 1.00 76.19 222 ALA A N 1
ATOM 1762 C CA . ALA A 1 222 ? 4.898 11.371 -10.249 1.00 76.19 222 ALA A CA 1
ATOM 1763 C C . ALA A 1 222 ? 5.931 10.788 -11.223 1.00 76.19 222 ALA A C 1
ATOM 1765 O O . ALA A 1 222 ? 6.856 11.488 -11.638 1.00 76.19 222 ALA A O 1
ATOM 1766 N N . ILE A 1 223 ? 5.726 9.546 -11.676 1.00 77.69 223 ILE A N 1
ATOM 1767 C CA . ILE A 1 223 ? 6.567 8.895 -12.688 1.00 77.69 223 ILE A CA 1
ATOM 1768 C C . ILE A 1 223 ? 6.522 9.670 -14.004 1.00 77.69 223 ILE A C 1
ATOM 1770 O O . ILE A 1 223 ? 7.561 9.858 -14.636 1.00 77.69 223 ILE A O 1
ATOM 1774 N N . LYS A 1 224 ? 5.354 10.184 -14.410 1.00 79.31 224 LYS A N 1
ATOM 1775 C CA . LYS A 1 224 ? 5.229 10.996 -15.629 1.00 79.31 224 LYS A CA 1
ATOM 1776 C C . LYS A 1 224 ? 6.070 12.265 -15.538 1.00 79.31 224 LYS A C 1
ATOM 1778 O O . LYS A 1 224 ? 6.781 12.609 -16.483 1.00 79.31 224 LYS A O 1
ATOM 1783 N N . ARG A 1 225 ? 6.055 12.921 -14.373 1.00 77.19 225 ARG A N 1
ATOM 1784 C CA . ARG A 1 225 ? 6.885 14.104 -14.091 1.00 77.19 225 ARG A CA 1
ATOM 1785 C C . ARG A 1 225 ? 8.373 13.763 -14.088 1.00 77.19 225 ARG A C 1
ATOM 1787 O O . ARG A 1 225 ? 9.166 14.522 -14.640 1.00 77.19 225 ARG A O 1
ATOM 1794 N N . THR A 1 226 ? 8.759 12.627 -13.509 1.00 79.56 226 THR A N 1
ATOM 1795 C CA . THR A 1 226 ? 10.143 12.137 -13.544 1.00 79.56 226 THR A CA 1
ATOM 1796 C C . THR A 1 226 ? 10.602 11.875 -14.972 1.00 79.56 226 THR A C 1
ATOM 1798 O O . THR A 1 226 ? 11.698 12.287 -15.338 1.00 79.56 226 THR A O 1
ATOM 1801 N N . ILE A 1 227 ? 9.772 11.234 -15.796 1.00 79.00 227 ILE A N 1
ATOM 1802 C CA . ILE A 1 227 ? 10.111 10.942 -17.190 1.00 79.00 227 ILE A CA 1
ATOM 1803 C C . ILE A 1 227 ? 10.273 12.240 -17.980 1.00 79.00 227 ILE A C 1
ATOM 1805 O O . ILE A 1 227 ? 11.291 12.417 -18.638 1.00 79.00 227 ILE A O 1
ATOM 1809 N N . SER A 1 228 ? 9.332 13.176 -17.841 1.00 78.88 228 SER A N 1
ATOM 1810 C CA . SER A 1 228 ? 9.405 14.509 -18.451 1.00 78.88 228 SER A CA 1
ATOM 1811 C C . SER A 1 228 ? 10.719 15.230 -18.107 1.00 78.88 228 SER A C 1
ATOM 1813 O O . SER A 1 228 ? 11.470 15.603 -19.010 1.00 78.88 228 SER A O 1
ATOM 1815 N N . LYS A 1 229 ? 11.081 15.301 -16.817 1.00 78.94 229 LYS A N 1
ATOM 1816 C CA . LYS A 1 229 ? 12.364 15.872 -16.360 1.00 78.94 229 LYS A CA 1
ATOM 1817 C C . LYS A 1 229 ? 13.579 15.091 -16.867 1.00 78.94 229 LYS A C 1
ATOM 1819 O O . LYS A 1 229 ? 14.639 15.664 -17.111 1.00 78.94 229 LYS A O 1
ATOM 1824 N N . GLY A 1 230 ? 13.460 13.774 -17.001 1.00 78.12 230 GLY A N 1
ATOM 1825 C CA . GLY A 1 230 ? 14.523 12.909 -17.505 1.00 78.12 230 GLY A CA 1
ATOM 1826 C C . GLY A 1 230 ? 14.812 13.122 -18.989 1.00 78.12 230 GLY A C 1
ATOM 1827 O O . GLY A 1 230 ? 15.976 13.126 -19.384 1.00 78.12 230 GLY A O 1
ATOM 1828 N N . VAL A 1 231 ? 13.765 13.359 -19.778 1.00 78.69 231 VAL A N 1
ATOM 1829 C CA . VAL A 1 231 ? 13.860 13.719 -21.197 1.00 78.69 231 VAL A CA 1
ATOM 1830 C C . VAL A 1 231 ? 14.427 15.127 -21.357 1.00 78.69 231 VAL A C 1
ATOM 1832 O O . VAL A 1 231 ? 15.360 15.322 -22.131 1.00 78.69 231 VAL A O 1
ATOM 1835 N N . GLU A 1 232 ? 13.947 16.088 -20.563 1.00 76.00 232 GLU A N 1
ATOM 1836 C CA . GLU A 1 232 ? 14.445 17.471 -20.574 1.00 76.00 232 GLU A CA 1
ATOM 1837 C C . GLU A 1 232 ? 15.930 17.566 -20.186 1.00 76.00 232 GLU A C 1
ATOM 1839 O O . GLU A 1 232 ? 16.703 18.284 -20.819 1.00 76.00 232 GLU A O 1
ATOM 1844 N N . SER A 1 233 ? 16.353 16.800 -19.178 1.00 74.50 233 SER A N 1
ATOM 1845 C CA . SER A 1 233 ? 17.761 16.725 -18.762 1.00 74.50 233 SER A CA 1
ATOM 1846 C C . SER A 1 233 ? 18.639 15.884 -19.699 1.00 74.50 233 SER A C 1
ATOM 1848 O O . SER A 1 233 ? 19.858 15.857 -19.530 1.00 74.50 233 SER A O 1
ATOM 1850 N N . GLY A 1 234 ? 18.048 15.192 -20.682 1.00 74.12 234 GLY A N 1
ATOM 1851 C CA . GLY A 1 234 ? 18.759 14.301 -21.601 1.00 74.12 234 GLY A CA 1
ATOM 1852 C C . GLY A 1 234 ? 19.366 13.070 -20.920 1.00 74.12 234 GLY A C 1
ATOM 1853 O O . GLY A 1 234 ? 20.327 12.500 -21.430 1.00 74.12 234 GLY A O 1
ATOM 1854 N N . ALA A 1 235 ? 18.854 12.673 -19.753 1.00 75.12 235 ALA A N 1
ATOM 1855 C CA . ALA A 1 235 ? 19.277 11.460 -19.055 1.00 75.12 235 ALA A CA 1
ATOM 1856 C C . ALA A 1 235 ? 18.634 10.198 -19.661 1.00 75.12 235 ALA A C 1
ATOM 1858 O O . ALA A 1 235 ? 19.251 9.130 -19.692 1.00 75.12 235 ALA A O 1
ATOM 1859 N N . ILE A 1 236 ? 17.401 10.331 -20.155 1.00 80.19 236 ILE A N 1
ATOM 1860 C CA . ILE A 1 236 ? 16.611 9.265 -20.782 1.00 80.19 236 ILE A CA 1
ATOM 1861 C C . ILE A 1 236 ? 15.895 9.811 -22.020 1.00 80.19 236 ILE A C 1
ATOM 1863 O O . ILE A 1 236 ? 15.585 10.997 -22.073 1.00 80.19 236 ILE A O 1
ATOM 1867 N N . ALA A 1 237 ? 15.618 8.961 -23.005 1.00 77.88 237 ALA A N 1
ATOM 1868 C CA . ALA A 1 237 ? 14.746 9.302 -24.128 1.00 77.88 237 ALA A CA 1
ATOM 1869 C C . ALA A 1 237 ? 13.400 8.603 -23.988 1.00 77.88 237 ALA A C 1
ATOM 1871 O O . ALA A 1 237 ? 13.314 7.517 -23.411 1.00 77.88 237 ALA A O 1
ATOM 1872 N N . TYR A 1 238 ? 12.364 9.221 -24.540 1.00 76.75 238 TYR A N 1
ATOM 1873 C CA . TYR A 1 238 ? 11.018 8.672 -24.571 1.00 76.75 238 TYR A CA 1
ATOM 1874 C C . TYR A 1 238 ? 10.705 8.163 -25.968 1.00 76.75 238 TYR A C 1
ATOM 1876 O O . TYR A 1 238 ? 10.836 8.912 -26.936 1.00 76.75 238 TYR A O 1
ATOM 1884 N N . VAL A 1 239 ? 10.309 6.897 -26.071 1.00 74.81 239 VAL A N 1
ATOM 1885 C CA . VAL A 1 239 ? 10.108 6.229 -27.354 1.00 74.81 239 VAL A CA 1
ATOM 1886 C C . VAL A 1 239 ? 8.787 5.456 -27.368 1.00 74.81 239 VAL A C 1
ATOM 1888 O O . VAL A 1 239 ? 8.529 4.636 -26.491 1.00 74.81 239 VAL A O 1
ATOM 1891 N N . GLY A 1 240 ? 7.922 5.718 -28.345 1.00 72.25 240 GLY A N 1
ATOM 1892 C CA . GLY A 1 240 ? 6.745 4.885 -28.631 1.00 72.25 240 GLY A CA 1
ATOM 1893 C C . GLY A 1 240 ? 7.071 3.848 -29.697 1.00 72.25 240 GLY A C 1
ATOM 1894 O O . GLY A 1 240 ? 7.800 4.159 -30.631 1.00 72.25 240 GLY A O 1
ATOM 1895 N N . LYS A 1 241 ? 6.588 2.610 -29.588 1.00 65.75 241 LYS A N 1
ATOM 1896 C CA . LYS A 1 241 ? 6.848 1.578 -30.601 1.00 65.75 241 LYS A CA 1
ATOM 1897 C C . LYS A 1 241 ? 5.674 1.476 -31.568 1.00 65.75 241 LYS A C 1
ATOM 1899 O O . LYS A 1 241 ? 4.560 1.153 -31.169 1.00 65.75 241 LYS A O 1
ATOM 1904 N N . LYS A 1 242 ? 5.926 1.687 -32.861 1.00 56.59 242 LYS A N 1
ATOM 1905 C CA . LYS A 1 242 ? 4.912 1.492 -33.908 1.00 56.59 242 LYS A CA 1
ATOM 1906 C C . LYS A 1 242 ? 4.923 0.043 -34.391 1.00 56.59 242 LYS A C 1
ATOM 1908 O O . LYS A 1 242 ? 5.988 -0.539 -34.599 1.00 56.59 242 LYS A O 1
ATOM 1913 N N . SER A 1 243 ? 3.748 -0.529 -34.662 1.00 48.12 243 SER A N 1
ATOM 1914 C CA . SER A 1 243 ? 3.596 -1.911 -35.157 1.00 48.12 243 SER A CA 1
ATOM 1915 C C . SER A 1 243 ? 4.285 -2.189 -36.508 1.00 48.12 243 SER A C 1
ATOM 1917 O O . SER A 1 243 ? 4.404 -3.347 -36.892 1.00 48.12 243 SER A O 1
ATOM 1919 N N . GLY A 1 244 ? 4.752 -1.151 -37.214 1.00 45.03 244 GLY A N 1
ATOM 1920 C CA . GLY A 1 244 ? 5.482 -1.238 -38.487 1.00 45.03 244 GLY A CA 1
ATOM 1921 C C . GLY A 1 244 ? 7.012 -1.184 -38.381 1.00 45.03 244 GLY A C 1
ATOM 1922 O O . GLY A 1 244 ? 7.667 -1.149 -39.415 1.00 45.03 244 GLY A O 1
ATOM 1923 N N . GLY A 1 245 ? 7.580 -1.172 -37.168 1.00 50.84 245 GLY A N 1
ATOM 1924 C CA . GLY A 1 245 ? 9.024 -1.039 -36.954 1.00 50.84 245 GLY A CA 1
ATOM 1925 C C . GLY A 1 245 ? 9.473 0.423 -37.002 1.00 50.84 245 GLY A C 1
ATOM 1926 O O . GLY A 1 245 ? 9.490 1.054 -38.052 1.00 50.84 245 GLY A O 1
ATOM 1927 N N . GLY A 1 246 ? 9.810 0.971 -35.837 1.00 56.94 246 GLY A N 1
ATOM 1928 C CA . GLY A 1 246 ? 10.219 2.365 -35.667 1.00 56.94 246 GLY A CA 1
ATOM 1929 C C . GLY A 1 246 ? 9.836 2.897 -34.289 1.00 56.94 246 GLY A C 1
ATOM 1930 O O . GLY A 1 246 ? 8.922 2.366 -33.647 1.00 56.94 246 GLY A O 1
ATOM 1931 N N . TYR A 1 247 ? 10.545 3.936 -33.847 1.00 60.22 247 TYR A N 1
ATOM 1932 C CA . TYR A 1 247 ? 10.224 4.670 -32.627 1.00 60.22 247 TYR A CA 1
ATOM 1933 C C . TYR A 1 247 ? 9.431 5.936 -32.976 1.00 60.22 247 TYR A C 1
ATOM 1935 O O . TYR A 1 247 ? 9.978 6.875 -33.547 1.00 60.22 247 TYR A O 1
ATOM 1943 N N . GLU A 1 248 ? 8.142 5.961 -32.648 1.00 58.03 248 GLU A N 1
ATOM 1944 C CA . GLU A 1 248 ? 7.252 7.102 -32.838 1.00 58.03 248 GLU A CA 1
ATOM 1945 C C . GLU A 1 248 ? 6.248 7.174 -31.664 1.00 58.03 248 GLU A C 1
ATOM 1947 O O . GLU A 1 248 ? 5.474 6.233 -31.477 1.00 58.03 248 GLU A O 1
ATOM 1952 N N . PRO A 1 249 ? 6.248 8.245 -30.846 1.00 60.91 249 PRO A N 1
ATOM 1953 C CA . PRO A 1 249 ? 7.155 9.397 -30.886 1.00 60.91 249 PRO A CA 1
ATOM 1954 C C . PRO A 1 249 ? 8.550 9.056 -30.329 1.00 60.91 249 PRO A C 1
ATOM 1956 O O . PRO A 1 249 ? 8.652 8.364 -29.321 1.00 60.91 249 PRO A O 1
ATOM 1959 N N . PHE A 1 250 ? 9.619 9.560 -30.956 1.00 68.44 250 PHE A N 1
ATOM 1960 C CA . PHE A 1 250 ? 10.993 9.536 -30.428 1.00 68.44 250 PHE A CA 1
ATOM 1961 C C . PHE A 1 250 ? 11.350 10.937 -29.921 1.00 68.44 250 PHE A C 1
ATOM 1963 O O . PHE A 1 250 ? 11.622 11.848 -30.704 1.00 68.44 250 PHE A O 1
ATOM 1970 N N . ILE A 1 251 ? 11.300 11.124 -28.606 1.00 68.12 251 ILE A N 1
ATOM 1971 C CA . ILE A 1 251 ? 11.538 12.406 -27.943 1.00 68.12 251 ILE A CA 1
ATOM 1972 C C . ILE A 1 251 ? 12.893 12.319 -27.248 1.00 68.12 251 ILE A C 1
ATOM 1974 O O . ILE A 1 251 ? 13.068 11.647 -26.226 1.00 68.12 251 ILE A O 1
ATOM 1978 N N . TRP A 1 252 ? 13.861 13.000 -27.847 1.00 67.44 252 TRP A N 1
ATOM 1979 C CA . TRP A 1 252 ? 15.243 13.086 -27.400 1.00 67.44 252 TRP A CA 1
ATOM 1980 C C . TRP A 1 252 ? 15.711 14.535 -27.496 1.00 67.44 252 TRP A C 1
ATOM 1982 O O . TRP A 1 252 ? 15.184 15.297 -28.303 1.00 67.44 252 TRP A O 1
ATOM 1992 N N . ARG A 1 253 ? 16.718 14.912 -26.700 1.00 61.03 253 ARG A N 1
ATOM 1993 C CA . ARG A 1 253 ? 17.235 16.291 -26.558 1.00 61.03 253 ARG A CA 1
ATOM 1994 C C . ARG A 1 253 ? 17.528 17.043 -27.872 1.00 61.03 253 ARG A C 1
ATOM 1996 O O . ARG A 1 253 ? 17.616 18.267 -27.851 1.00 61.03 253 ARG A O 1
ATOM 2003 N N . GLU A 1 254 ? 17.725 16.312 -28.970 1.00 52.66 254 GLU A N 1
ATOM 2004 C CA . GLU A 1 254 ? 18.087 16.799 -30.312 1.00 52.66 254 GLU A CA 1
ATOM 2005 C C . GLU A 1 254 ? 16.954 16.662 -31.353 1.00 52.66 254 GLU A C 1
ATOM 2007 O O . GLU A 1 254 ? 17.145 16.997 -32.518 1.00 52.66 254 GLU A O 1
ATOM 2012 N N . GLY A 1 255 ? 15.764 16.201 -30.950 1.00 50.88 255 GLY A N 1
ATOM 2013 C CA . GLY A 1 255 ? 14.577 16.120 -31.804 1.00 50.88 255 GLY A CA 1
ATOM 2014 C C . GLY A 1 255 ? 13.747 17.418 -31.840 1.00 50.88 255 GLY A C 1
ATOM 2015 O O . GLY A 1 255 ? 13.954 18.318 -31.025 1.00 50.88 255 GLY A O 1
ATOM 2016 N N . PRO A 1 256 ? 12.753 17.516 -32.746 1.00 43.97 256 PRO A N 1
ATOM 2017 C CA . PRO A 1 256 ? 11.887 18.695 -32.901 1.00 43.97 256 PRO A CA 1
ATOM 2018 C C . PRO A 1 256 ? 11.024 19.005 -31.663 1.00 43.97 256 PRO A C 1
ATOM 2020 O O . PRO A 1 256 ? 10.534 20.123 -31.518 1.00 43.97 256 PRO A O 1
ATOM 2023 N N . GLN A 1 257 ? 10.874 18.042 -30.748 1.00 49.97 257 GLN A N 1
ATOM 2024 C CA . GLN A 1 257 ? 10.139 18.173 -29.494 1.00 49.97 257 GLN A CA 1
ATOM 2025 C C . GLN A 1 257 ? 11.105 17.897 -28.334 1.00 49.97 257 GLN A C 1
ATOM 2027 O O . GLN A 1 257 ? 11.400 16.755 -28.005 1.00 49.97 257 GLN A O 1
ATOM 2032 N N . LYS A 1 258 ? 11.671 18.967 -27.765 1.00 53.88 258 LYS A N 1
ATOM 2033 C CA . LYS A 1 258 ? 12.709 18.916 -26.714 1.00 53.88 258 LYS A CA 1
ATOM 2034 C C . LYS A 1 258 ? 12.138 18.691 -25.307 1.00 53.88 258 LYS A C 1
ATOM 2036 O O . LYS A 1 258 ? 12.863 18.328 -24.385 1.00 53.88 258 LYS A O 1
ATOM 2041 N N . THR A 1 259 ? 10.841 18.915 -25.137 1.00 56.03 259 THR A N 1
ATOM 2042 C CA . THR A 1 259 ? 10.124 18.799 -23.868 1.00 56.03 259 THR A CA 1
ATOM 2043 C C . THR A 1 259 ? 8.810 18.063 -24.095 1.00 56.03 259 THR A C 1
ATOM 2045 O O . THR A 1 259 ? 8.114 18.295 -25.080 1.00 56.03 259 THR A O 1
ATOM 2048 N N . ILE A 1 260 ? 8.478 17.164 -23.172 1.00 64.69 260 ILE A N 1
ATOM 2049 C CA . ILE A 1 260 ? 7.162 16.530 -23.079 1.00 64.69 260 ILE A CA 1
ATOM 2050 C C . ILE A 1 260 ? 6.529 16.996 -21.775 1.00 64.69 260 ILE A C 1
ATOM 2052 O O . ILE A 1 260 ? 7.182 16.959 -20.727 1.00 64.69 260 ILE A O 1
ATOM 2056 N N . ARG A 1 261 ? 5.283 17.474 -21.811 1.00 58.22 261 ARG A N 1
ATOM 2057 C CA . ARG A 1 261 ? 4.565 17.809 -20.573 1.00 58.22 261 ARG A CA 1
ATOM 2058 C C . ARG A 1 261 ? 4.205 16.523 -19.846 1.00 58.22 261 ARG A C 1
ATOM 2060 O O . ARG A 1 261 ? 3.910 15.518 -20.480 1.00 58.22 261 ARG A O 1
ATOM 2067 N N . ALA A 1 262 ? 4.199 16.543 -18.515 1.00 59.88 262 ALA A N 1
ATOM 2068 C CA . ALA A 1 262 ? 3.839 15.360 -17.733 1.00 59.88 262 ALA A CA 1
ATOM 2069 C C . ALA A 1 262 ? 2.434 14.826 -18.086 1.00 59.88 262 ALA A C 1
ATOM 2071 O O . ALA A 1 262 ? 2.221 13.621 -18.012 1.00 59.88 262 ALA A O 1
ATOM 2072 N N . GLU A 1 263 ? 1.509 15.689 -18.524 1.00 59.69 263 GLU A N 1
ATO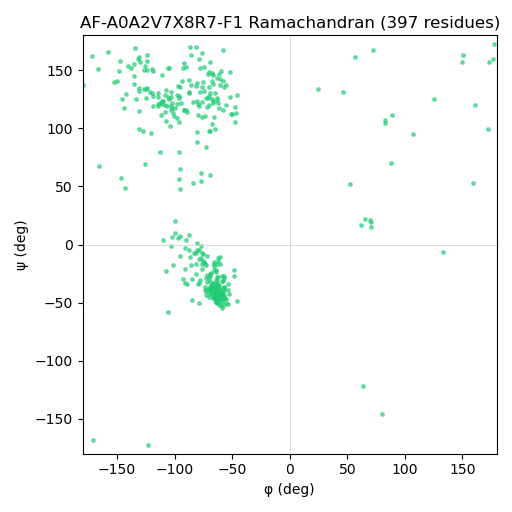M 2073 C CA . GLU A 1 263 ? 0.167 15.283 -18.967 1.00 59.69 263 GLU A CA 1
ATOM 2074 C C . GLU A 1 263 ? 0.164 14.504 -20.296 1.00 59.69 263 GLU A C 1
ATOM 2076 O O . GLU A 1 263 ? -0.689 13.646 -20.496 1.00 59.69 263 GLU A O 1
ATOM 2081 N N . GLU A 1 264 ? 1.132 14.753 -21.184 1.00 58.72 264 GLU A N 1
ATOM 2082 C CA . GLU A 1 264 ? 1.261 14.089 -22.495 1.00 58.72 264 GLU A CA 1
ATOM 2083 C C . GLU A 1 264 ? 1.930 12.704 -22.389 1.00 58.72 264 GLU A C 1
ATOM 2085 O O . GLU A 1 264 ? 2.011 11.945 -23.355 1.00 58.72 264 GLU A O 1
ATOM 2090 N N . VAL A 1 265 ? 2.428 12.346 -21.202 1.00 59.69 265 VAL A N 1
ATOM 2091 C CA . VAL A 1 265 ? 3.084 11.061 -20.954 1.00 59.69 265 VAL A CA 1
ATOM 2092 C C . VAL A 1 265 ? 2.027 9.967 -20.735 1.00 59.69 265 VAL A C 1
ATOM 2094 O O . VAL A 1 265 ? 1.563 9.735 -19.621 1.00 59.69 265 VAL A O 1
ATOM 2097 N N . GLU A 1 266 ? 1.701 9.204 -21.781 1.00 58.72 266 GLU A N 1
ATOM 2098 C CA . GLU A 1 266 ? 0.685 8.131 -21.718 1.00 58.72 266 GLU A CA 1
ATOM 2099 C C . GLU A 1 266 ? 1.182 6.820 -21.091 1.00 58.72 266 GLU A C 1
ATOM 2101 O O . GLU A 1 266 ? 1.985 6.116 -21.696 1.00 58.72 266 GLU A O 1
ATOM 2106 N N . VAL A 1 267 ? 0.715 6.408 -19.912 1.00 55.50 267 VAL A N 1
ATOM 2107 C CA . VAL A 1 267 ? 1.137 5.126 -19.304 1.00 55.50 267 VAL A CA 1
ATOM 2108 C C . VAL A 1 267 ? 0.514 3.934 -20.058 1.00 55.50 267 VAL A C 1
ATOM 2110 O O . VAL A 1 267 ? -0.517 3.410 -19.653 1.00 55.50 267 VAL A O 1
ATOM 2113 N N . SER A 1 268 ? 1.149 3.516 -21.159 1.00 55.28 268 SER A N 1
ATOM 2114 C CA . SER A 1 268 ? 0.787 2.359 -21.994 1.00 55.28 268 SER A CA 1
ATOM 2115 C C . SER A 1 268 ? 1.959 1.372 -22.133 1.00 55.28 268 SER A C 1
ATOM 2117 O O . SER A 1 268 ? 3.108 1.723 -21.849 1.00 55.28 268 SER A O 1
ATOM 2119 N N . ASP A 1 269 ? 1.666 0.143 -22.567 1.00 54.75 269 ASP A N 1
ATOM 2120 C CA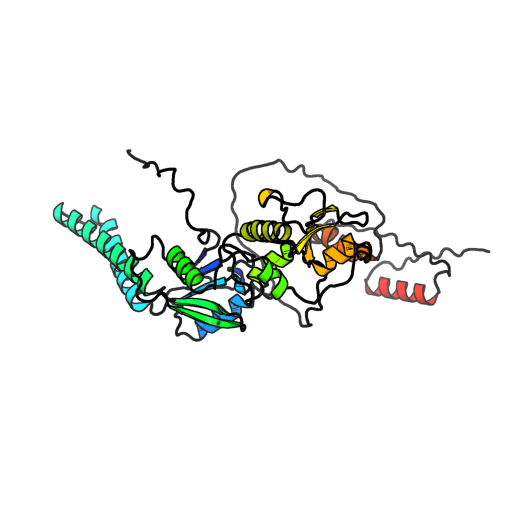 . ASP A 1 269 ? 2.653 -0.917 -22.839 1.00 54.75 269 ASP A CA 1
ATOM 2121 C C . ASP A 1 269 ? 3.437 -0.692 -24.139 1.00 54.75 269 ASP A C 1
ATOM 2123 O O . ASP A 1 269 ? 4.500 -1.276 -24.324 1.00 54.75 269 ASP A O 1
ATOM 2127 N N . ASP A 1 270 ? 2.954 0.207 -24.996 1.00 58.03 270 ASP A N 1
ATOM 2128 C CA . ASP A 1 270 ? 3.581 0.553 -26.276 1.00 58.03 270 ASP A CA 1
ATOM 2129 C C . ASP A 1 270 ? 4.591 1.705 -26.157 1.00 58.03 270 ASP A C 1
ATOM 2131 O O . ASP A 1 270 ? 5.147 2.168 -27.156 1.00 58.03 270 ASP A O 1
ATOM 2135 N N . VAL A 1 271 ? 4.834 2.182 -24.931 1.00 68.94 271 VAL A N 1
ATOM 2136 C CA . VAL A 1 271 ? 5.702 3.324 -24.664 1.00 68.94 271 VAL A CA 1
ATOM 2137 C C . VAL A 1 271 ? 6.808 2.973 -23.677 1.00 68.94 271 VAL A C 1
ATOM 2139 O O . VAL A 1 271 ? 6.577 2.555 -22.536 1.00 68.94 271 VAL A O 1
ATOM 2142 N N . PHE A 1 272 ? 8.029 3.249 -24.109 1.00 76.06 272 PHE A N 1
ATOM 2143 C CA . PHE A 1 272 ? 9.257 2.870 -23.443 1.00 76.06 272 PHE A CA 1
ATOM 2144 C C . PHE A 1 272 ? 10.125 4.095 -23.172 1.00 76.06 272 PHE A C 1
ATOM 2146 O O . PHE A 1 272 ? 10.006 5.148 -23.802 1.00 76.06 272 PHE A O 1
ATOM 2153 N N . ILE A 1 273 ? 11.018 3.944 -22.204 1.00 79.25 273 ILE A N 1
ATOM 2154 C CA . ILE A 1 273 ? 12.150 4.835 -22.008 1.00 79.25 273 ILE A CA 1
ATOM 2155 C C . ILE A 1 273 ? 13.433 4.079 -22.350 1.00 79.25 273 ILE A C 1
ATOM 2157 O O . ILE A 1 273 ? 13.539 2.877 -22.101 1.00 79.25 273 ILE A O 1
ATOM 2161 N N . ILE A 1 274 ? 14.412 4.785 -22.906 1.00 79.94 274 ILE A N 1
ATOM 2162 C CA . ILE A 1 274 ? 15.755 4.257 -23.180 1.00 79.94 274 ILE A CA 1
ATOM 2163 C C . ILE A 1 274 ? 16.806 5.155 -22.533 1.00 79.94 274 ILE A C 1
ATOM 2165 O O . ILE A 1 274 ? 16.578 6.349 -22.316 1.00 79.94 274 ILE A O 1
ATOM 2169 N N . ARG A 1 275 ? 17.966 4.584 -22.202 1.00 80.00 275 ARG A N 1
ATOM 2170 C CA . ARG A 1 275 ? 19.081 5.355 -21.642 1.00 80.00 275 ARG A CA 1
ATOM 2171 C C . ARG A 1 275 ? 19.675 6.290 -22.691 1.00 80.00 275 ARG A C 1
ATOM 2173 O O . ARG A 1 275 ? 19.597 6.025 -23.890 1.00 80.00 275 ARG A O 1
ATOM 2180 N N . ARG A 1 276 ? 20.342 7.342 -22.215 1.00 77.19 276 ARG A N 1
ATOM 2181 C CA . ARG A 1 276 ? 21.101 8.288 -23.041 1.00 77.19 276 ARG A CA 1
ATOM 2182 C C . ARG A 1 276 ? 21.994 7.620 -24.087 1.00 77.19 276 ARG A C 1
ATOM 2184 O O . ARG A 1 276 ? 21.926 7.990 -25.248 1.00 77.19 276 ARG A O 1
ATOM 2191 N N . GLU A 1 277 ? 22.784 6.631 -23.688 1.00 75.38 277 GLU A N 1
ATOM 2192 C CA . GLU A 1 277 ? 23.732 5.932 -24.572 1.00 75.38 277 GLU A CA 1
ATOM 2193 C C . GLU A 1 277 ? 23.019 5.291 -25.775 1.00 75.38 277 GLU A C 1
ATOM 2195 O O . GLU A 1 277 ? 23.436 5.440 -26.921 1.00 75.38 277 GLU A O 1
ATOM 2200 N N . THR A 1 278 ? 21.890 4.626 -25.520 1.00 70.81 278 THR A N 1
ATOM 2201 C CA . THR A 1 278 ? 21.059 4.000 -26.554 1.00 70.81 278 THR A CA 1
ATOM 2202 C C . THR A 1 278 ? 20.373 5.046 -27.426 1.00 70.81 278 THR A C 1
ATOM 2204 O O . THR A 1 278 ? 20.297 4.881 -28.639 1.00 70.81 278 THR A O 1
ATOM 2207 N N . ALA A 1 279 ? 19.902 6.141 -26.829 1.00 70.44 279 ALA A N 1
ATOM 2208 C CA . ALA A 1 279 ? 19.266 7.230 -27.559 1.00 70.44 279 ALA A CA 1
ATOM 2209 C C . ALA A 1 279 ? 20.237 7.946 -28.508 1.00 70.44 279 ALA A C 1
ATOM 2211 O O . ALA A 1 279 ? 19.876 8.217 -29.650 1.00 70.44 279 ALA A O 1
ATOM 2212 N N . GLU A 1 280 ? 21.472 8.200 -28.064 1.00 70.50 280 GLU A N 1
ATOM 2213 C CA . GLU A 1 280 ? 22.541 8.771 -28.890 1.00 70.50 280 GLU A CA 1
ATOM 2214 C C . GLU A 1 280 ? 22.906 7.828 -30.045 1.00 70.50 280 GLU A C 1
ATOM 2216 O O . GLU A 1 280 ? 23.036 8.274 -31.181 1.00 70.50 280 GLU A O 1
ATOM 2221 N N . ALA A 1 281 ? 22.982 6.517 -29.798 1.00 67.62 281 ALA A N 1
ATOM 2222 C CA . ALA A 1 281 ? 23.281 5.530 -30.835 1.00 67.62 281 ALA A CA 1
ATOM 2223 C C . ALA A 1 281 ? 22.158 5.372 -31.882 1.00 67.62 281 ALA A C 1
ATOM 2225 O O . ALA A 1 281 ? 22.440 5.192 -33.069 1.00 67.62 281 ALA A O 1
ATOM 2226 N N . VAL A 1 282 ? 20.890 5.474 -31.465 1.00 67.25 282 VAL A N 1
ATOM 2227 C CA . VAL A 1 282 ? 19.726 5.483 -32.370 1.00 67.25 282 VAL A CA 1
ATOM 2228 C C . VAL A 1 282 ? 19.673 6.788 -33.173 1.00 67.25 282 VAL A C 1
ATOM 2230 O O . VAL A 1 282 ? 19.469 6.746 -34.384 1.00 67.25 282 VAL A O 1
ATOM 2233 N N . ALA A 1 283 ? 19.924 7.938 -32.538 1.00 65.38 283 ALA A N 1
ATOM 2234 C CA . ALA A 1 283 ? 19.972 9.239 -33.211 1.00 65.38 283 ALA A CA 1
ATOM 2235 C C . ALA A 1 283 ? 21.136 9.346 -34.215 1.00 65.38 283 ALA A C 1
ATOM 2237 O O . ALA A 1 283 ? 20.985 9.954 -35.271 1.00 65.38 283 ALA A O 1
ATOM 2238 N N . ALA A 1 284 ? 22.274 8.710 -33.920 1.00 62.16 284 ALA A N 1
ATOM 2239 C CA . ALA A 1 284 ? 23.430 8.625 -34.812 1.00 62.16 284 ALA A CA 1
ATOM 2240 C C . ALA A 1 284 ? 23.266 7.596 -35.951 1.00 62.16 284 ALA A C 1
ATOM 2242 O O . ALA A 1 284 ? 24.176 7.437 -36.763 1.00 62.16 284 ALA A O 1
ATOM 2243 N N . GLY A 1 285 ? 22.138 6.873 -36.011 1.00 58.09 285 GLY A N 1
ATOM 2244 C CA . GLY A 1 285 ? 21.867 5.861 -37.039 1.00 58.09 285 GLY A CA 1
ATOM 2245 C C . GLY A 1 285 ? 22.717 4.589 -36.922 1.00 58.09 285 GLY A C 1
ATOM 2246 O O . GLY A 1 285 ? 22.779 3.810 -37.870 1.00 58.09 285 GLY A O 1
ATOM 2247 N N . ALA A 1 286 ? 23.376 4.368 -35.780 1.00 47.12 286 ALA A N 1
ATOM 2248 C CA . ALA A 1 286 ? 24.303 3.256 -35.562 1.00 47.12 286 ALA A CA 1
ATOM 2249 C C . ALA A 1 286 ? 23.610 1.954 -35.114 1.00 47.12 286 ALA A C 1
ATOM 2251 O O . ALA A 1 286 ? 24.206 0.881 -35.203 1.00 47.12 286 ALA A O 1
ATOM 2252 N N . ILE A 1 287 ? 22.362 2.030 -34.635 1.00 48.16 287 ILE A N 1
ATOM 2253 C CA . ILE A 1 287 ? 21.574 0.874 -34.185 1.00 48.16 287 ILE A CA 1
ATOM 2254 C C . ILE A 1 287 ? 20.182 0.946 -34.837 1.00 48.16 287 ILE A C 1
ATOM 2256 O O . ILE A 1 287 ? 19.433 1.879 -34.532 1.00 48.16 287 ILE A O 1
ATOM 2260 N N . PRO A 1 288 ? 19.792 0.001 -35.719 1.00 45.44 288 PRO A N 1
ATOM 2261 C CA . PRO A 1 288 ? 18.391 -0.130 -36.101 1.00 45.44 288 PRO A CA 1
ATOM 2262 C C . PRO A 1 288 ? 17.567 -0.507 -34.858 1.00 45.44 288 PRO A C 1
ATOM 2264 O O . PRO A 1 288 ? 18.060 -1.281 -34.032 1.00 45.44 288 PRO A O 1
ATOM 2267 N N . PRO A 1 289 ? 16.329 0.004 -34.699 1.00 45.09 289 PRO A N 1
ATOM 2268 C CA . PRO A 1 289 ? 15.464 -0.401 -33.595 1.00 45.09 289 PRO A CA 1
ATOM 2269 C C . PRO A 1 289 ? 15.396 -1.934 -33.579 1.00 45.09 289 PRO A C 1
ATOM 2271 O O . PRO A 1 289 ? 15.141 -2.525 -34.635 1.00 45.09 289 PRO A O 1
ATOM 2274 N N . PRO A 1 290 ? 15.684 -2.599 -32.446 1.00 41.97 290 PRO A N 1
ATOM 2275 C CA . PRO A 1 290 ? 15.765 -4.049 -32.431 1.00 41.97 290 PRO A CA 1
ATOM 2276 C C . PRO A 1 290 ? 14.436 -4.642 -32.926 1.00 41.97 290 PRO A C 1
ATOM 2278 O O . PRO A 1 290 ? 13.363 -4.168 -32.520 1.00 41.97 290 PRO A O 1
ATOM 2281 N N . PRO A 1 291 ? 14.469 -5.660 -33.811 1.00 36.69 291 PRO A N 1
ATOM 2282 C CA . PRO A 1 291 ? 13.261 -6.366 -34.197 1.00 36.69 291 PRO A CA 1
ATOM 2283 C C . PRO A 1 291 ? 12.578 -6.893 -32.936 1.00 36.69 291 PRO A C 1
ATOM 2285 O O . PRO A 1 291 ? 13.215 -7.357 -31.991 1.00 36.69 291 PRO A O 1
ATOM 2288 N N . SER A 1 292 ? 11.258 -6.740 -32.904 1.00 46.97 292 SER A N 1
ATOM 2289 C CA . SER A 1 292 ? 10.406 -7.172 -31.806 1.00 46.97 292 SER A CA 1
ATOM 2290 C C . SER A 1 292 ? 10.720 -8.603 -31.372 1.00 46.97 292 SER A C 1
ATOM 2292 O O . SER A 1 292 ? 10.500 -9.539 -32.131 1.00 46.97 292 SER A O 1
ATOM 2294 N N . GLY A 1 293 ? 11.145 -8.747 -30.117 1.00 42.88 293 GLY A N 1
ATOM 2295 C CA . GLY A 1 293 ? 11.209 -10.026 -29.422 1.00 42.88 293 GLY A CA 1
ATOM 2296 C C . GLY A 1 293 ? 12.626 -10.547 -29.232 1.00 42.88 293 GLY A C 1
ATOM 2297 O O . GLY A 1 293 ? 13.149 -11.212 -30.107 1.00 42.88 293 GLY A O 1
ATOM 2298 N N . THR A 1 294 ? 13.201 -10.269 -28.060 1.00 35.94 294 THR A N 1
ATOM 2299 C CA . THR A 1 294 ? 13.718 -11.267 -27.100 1.00 35.94 294 THR A CA 1
ATOM 2300 C C . THR A 1 294 ? 14.468 -10.529 -25.998 1.00 35.94 294 THR A C 1
ATOM 2302 O O . THR A 1 294 ? 15.622 -10.160 -26.170 1.00 35.94 294 THR A O 1
ATOM 2305 N N . ALA A 1 295 ? 13.802 -10.325 -24.865 1.00 32.09 295 ALA A N 1
ATOM 2306 C CA . ALA A 1 295 ? 14.427 -10.226 -23.547 1.00 32.09 295 ALA A CA 1
ATOM 2307 C C . ALA A 1 295 ? 13.316 -10.345 -22.496 1.00 32.09 295 ALA A C 1
ATOM 2309 O O . ALA A 1 295 ? 12.958 -9.390 -21.813 1.00 32.09 295 ALA A O 1
ATOM 2310 N N . THR A 1 296 ? 12.718 -11.532 -22.399 1.00 30.73 296 THR A N 1
ATOM 2311 C CA . THR A 1 296 ? 12.121 -11.954 -21.131 1.00 30.73 296 THR A CA 1
ATOM 2312 C C . THR A 1 296 ? 13.299 -12.252 -20.203 1.00 30.73 296 THR A C 1
ATOM 2314 O O . THR A 1 296 ? 14.094 -13.132 -20.539 1.00 30.73 296 THR A O 1
ATOM 2317 N N . PRO A 1 297 ? 13.473 -11.561 -19.063 1.00 35.38 297 PRO A N 1
ATOM 2318 C CA . PRO A 1 297 ? 14.349 -12.070 -18.026 1.00 35.38 297 PRO A CA 1
ATOM 2319 C C . PRO A 1 297 ? 13.743 -13.383 -17.543 1.00 35.38 297 PRO A C 1
ATOM 2321 O O . PRO A 1 297 ? 12.569 -13.432 -17.172 1.00 35.38 297 PRO A O 1
ATOM 2324 N N . ALA A 1 298 ? 14.542 -14.444 -17.570 1.00 32.16 298 ALA A N 1
ATOM 2325 C CA . ALA A 1 298 ? 14.236 -15.677 -16.877 1.00 32.16 298 ALA A CA 1
ATOM 2326 C C . ALA A 1 298 ? 13.882 -15.355 -15.415 1.00 32.16 298 ALA A C 1
ATOM 2328 O O . ALA A 1 298 ? 14.735 -14.915 -14.644 1.00 32.16 298 ALA A O 1
ATOM 2329 N N . GLN A 1 299 ? 12.622 -15.562 -15.037 1.00 32.44 299 GLN A N 1
ATOM 2330 C CA . GLN A 1 299 ? 12.290 -15.843 -13.648 1.00 32.44 299 GLN A CA 1
ATOM 2331 C C . GLN A 1 299 ? 12.569 -17.333 -13.382 1.00 32.44 299 GLN A C 1
ATOM 2333 O O . GLN A 1 299 ? 12.285 -18.168 -14.245 1.00 32.44 299 GLN A O 1
ATOM 2338 N N . PRO A 1 300 ? 13.151 -17.673 -12.222 1.00 40.47 300 PRO A N 1
ATOM 2339 C CA . PRO A 1 300 ? 13.507 -19.042 -11.872 1.00 40.47 300 PRO A CA 1
ATOM 2340 C C . PRO A 1 300 ? 12.263 -19.925 -11.668 1.00 40.47 300 PRO A C 1
ATOM 2342 O O . PRO A 1 300 ? 11.273 -19.502 -11.076 1.00 40.47 300 PRO A O 1
ATOM 2345 N N . GLN A 1 301 ? 12.355 -21.171 -12.146 1.00 32.34 301 GLN A N 1
ATOM 2346 C CA . GLN A 1 301 ? 11.510 -22.322 -11.768 1.00 32.34 301 GLN A CA 1
ATOM 2347 C C . GLN A 1 301 ? 11.513 -22.458 -10.221 1.00 32.34 301 GLN A C 1
ATOM 2349 O O . GLN A 1 301 ? 12.530 -22.139 -9.610 1.00 32.34 301 GLN A O 1
ATOM 2354 N N . SER A 1 302 ? 10.506 -22.911 -9.455 1.00 39.06 302 SER A N 1
ATOM 2355 C CA . SER A 1 302 ? 9.396 -23.902 -9.567 1.00 39.06 302 SER A CA 1
ATOM 2356 C C . SER A 1 302 ? 8.471 -23.709 -8.315 1.00 39.06 302 SER A C 1
ATOM 2358 O O . SER A 1 302 ? 8.800 -22.811 -7.535 1.00 39.06 302 SER A O 1
ATOM 2360 N N . PRO A 1 303 ? 7.480 -24.562 -7.921 1.00 41.66 303 PRO A N 1
ATOM 2361 C CA . PRO A 1 303 ? 6.570 -25.534 -8.574 1.00 41.66 303 PRO A CA 1
ATOM 2362 C C . PRO A 1 303 ? 5.047 -25.218 -8.286 1.00 41.66 303 PRO A C 1
ATOM 2364 O O . PRO A 1 303 ? 4.755 -24.143 -7.760 1.00 41.66 303 PRO A O 1
ATOM 2367 N N . PRO A 1 304 ? 4.057 -26.072 -8.668 1.00 48.09 304 PRO A N 1
ATOM 2368 C CA . PRO A 1 304 ? 2.651 -25.677 -8.876 1.00 48.09 304 PRO A CA 1
ATOM 2369 C C . PRO A 1 304 ? 1.643 -26.095 -7.769 1.00 48.09 304 PRO A C 1
ATOM 2371 O O . PRO A 1 304 ? 1.804 -27.154 -7.179 1.00 48.09 304 PRO A O 1
ATOM 2374 N N . THR A 1 305 ? 0.567 -25.284 -7.632 1.00 35.41 305 THR A N 1
ATOM 2375 C CA . THR A 1 305 ? -0.827 -25.563 -7.137 1.00 35.41 305 THR A CA 1
ATOM 2376 C C . THR A 1 305 ? -0.999 -26.174 -5.714 1.00 35.41 305 THR A C 1
ATOM 2378 O O . THR A 1 305 ? -0.056 -26.749 -5.190 1.00 35.41 305 THR A O 1
ATOM 2381 N N . PRO A 1 306 ? -2.188 -26.116 -5.053 1.00 50.28 306 PRO A N 1
ATOM 2382 C CA . PRO A 1 306 ? -3.501 -25.675 -5.539 1.00 50.28 306 PRO A CA 1
ATOM 2383 C C . PRO A 1 306 ? -4.292 -24.741 -4.605 1.00 50.28 306 PRO A C 1
ATOM 2385 O O . PRO A 1 306 ? -3.936 -24.569 -3.453 1.00 50.28 306 PRO A O 1
ATOM 2388 N N . LEU A 1 307 ? -5.372 -24.151 -5.129 1.00 28.78 307 LEU A N 1
ATOM 2389 C CA . LEU A 1 307 ? -6.676 -23.857 -4.492 1.00 28.78 307 LEU A CA 1
ATOM 2390 C C . LEU A 1 307 ? -7.351 -22.770 -5.359 1.00 28.78 307 LEU A C 1
ATOM 2392 O O . LEU A 1 307 ? -6.760 -21.732 -5.615 1.00 28.78 307 LEU A O 1
ATOM 2396 N N . GLY A 1 308 ? -8.527 -22.953 -5.962 1.00 27.11 308 GLY A N 1
ATOM 2397 C CA . GLY A 1 308 ? -9.689 -23.710 -5.498 1.00 27.11 308 GLY A CA 1
ATOM 2398 C C . GLY A 1 308 ? -10.588 -22.796 -4.657 1.00 27.11 308 GLY A C 1
ATOM 2399 O O . GLY A 1 308 ? -10.189 -22.430 -3.560 1.00 27.11 308 GLY A O 1
ATOM 2400 N N . GLY A 1 309 ? -11.784 -22.463 -5.172 1.00 27.83 309 GLY A N 1
ATOM 2401 C CA . GLY A 1 309 ? -12.884 -21.785 -4.449 1.00 27.83 309 GLY A CA 1
ATOM 2402 C C . GLY A 1 309 ? -12.746 -20.253 -4.381 1.00 27.83 309 GLY A C 1
ATOM 2403 O O . GLY A 1 309 ? -11.880 -19.774 -3.668 1.00 27.83 309 GLY A O 1
ATOM 2404 N N . THR A 1 310 ? -13.461 -19.384 -5.119 1.00 31.25 310 THR A N 1
ATOM 2405 C CA . THR A 1 310 ? -14.935 -19.161 -5.169 1.00 31.25 310 THR A CA 1
ATOM 2406 C C . THR A 1 310 ? -15.551 -19.087 -3.752 1.00 31.25 310 THR A C 1
ATOM 2408 O O . THR A 1 310 ? -15.270 -19.953 -2.940 1.00 31.25 310 THR A O 1
ATOM 2411 N N . THR A 1 311 ? -16.388 -18.136 -3.315 1.00 34.06 311 THR A N 1
ATOM 2412 C CA . THR A 1 311 ? -17.206 -17.074 -3.938 1.00 34.06 311 THR A CA 1
ATOM 2413 C C . THR A 1 311 ? -17.784 -16.192 -2.810 1.00 34.06 311 THR A C 1
ATOM 2415 O O . THR A 1 311 ? -17.943 -16.682 -1.695 1.00 34.06 311 THR A O 1
ATOM 2418 N N . GLY A 1 312 ? -18.241 -14.975 -3.136 1.00 28.78 312 GLY A N 1
ATOM 2419 C CA . GLY A 1 312 ? -19.285 -14.232 -2.402 1.00 28.78 312 GLY A CA 1
ATOM 2420 C C . GLY A 1 312 ? -18.812 -12.838 -1.974 1.00 28.78 312 GLY A C 1
ATOM 2421 O O . GLY A 1 312 ? -17.790 -12.743 -1.319 1.00 28.78 312 GLY A O 1
ATOM 2422 N N . GLN A 1 313 ? -19.463 -11.714 -2.288 1.00 28.66 313 GLN A N 1
ATOM 2423 C CA . GLN A 1 313 ? -20.866 -11.517 -2.656 1.00 28.66 313 GLN A CA 1
ATOM 2424 C C . GLN A 1 313 ? -21.081 -10.098 -3.251 1.00 28.66 313 GLN A C 1
ATOM 2426 O O . GLN A 1 313 ? -20.360 -9.161 -2.919 1.00 28.66 313 GLN A O 1
ATOM 2431 N N . LEU A 1 314 ? -22.072 -9.976 -4.145 1.00 42.03 314 LEU A N 1
ATOM 2432 C CA . LEU A 1 314 ? -22.724 -8.745 -4.665 1.00 42.03 314 LEU A CA 1
ATOM 2433 C C . LEU A 1 314 ? -23.349 -7.892 -3.522 1.00 42.03 314 LEU A C 1
ATOM 2435 O O . LEU A 1 314 ? -23.526 -8.488 -2.458 1.00 42.03 314 LEU A O 1
ATOM 2439 N N . PRO A 1 315 ? -23.784 -6.602 -3.694 1.00 47.44 315 PRO A N 1
ATOM 2440 C CA . PRO A 1 315 ? -24.384 -5.993 -4.910 1.00 47.44 315 PRO A CA 1
ATOM 2441 C C . PRO A 1 315 ? -24.156 -4.475 -5.243 1.00 47.44 315 PRO A C 1
ATOM 2443 O O . PRO A 1 315 ? -24.056 -3.613 -4.383 1.00 47.44 315 PRO A O 1
ATOM 2446 N N . LEU A 1 316 ? -24.160 -4.201 -6.561 1.00 38.53 316 LEU A N 1
ATOM 2447 C CA . LEU A 1 316 ? -24.739 -3.111 -7.399 1.00 38.53 316 LEU A CA 1
ATOM 2448 C C . LEU A 1 316 ? -25.083 -1.677 -6.901 1.00 38.53 316 LEU A C 1
ATOM 2450 O O . LEU A 1 316 ? -25.960 -1.495 -6.062 1.00 38.53 316 LEU A O 1
ATOM 2454 N N . GLY A 1 317 ? -24.648 -0.692 -7.719 1.00 37.56 317 GLY A N 1
ATOM 2455 C CA . GLY A 1 317 ? -25.513 0.300 -8.416 1.00 37.56 317 GLY A CA 1
ATOM 2456 C C . GLY A 1 317 ? -24.859 1.678 -8.695 1.00 37.56 317 GLY A C 1
ATOM 2457 O O . GLY A 1 317 ? -23.924 2.025 -7.978 1.00 37.56 317 GLY A O 1
ATOM 2458 N N . PRO A 1 318 ? -25.382 2.547 -9.602 1.00 53.03 318 PRO A N 1
ATOM 2459 C CA . PRO A 1 318 ? -26.038 2.358 -10.921 1.00 53.03 318 PRO A CA 1
ATOM 2460 C C . PRO A 1 318 ? -25.436 3.293 -12.027 1.00 53.03 318 PRO A C 1
ATOM 2462 O O . PRO A 1 318 ? -24.827 4.307 -11.711 1.00 53.03 318 PRO A O 1
ATOM 2465 N N . GLY A 1 319 ? -25.577 3.092 -13.344 1.00 53.12 319 GLY A N 1
ATOM 2466 C CA . GLY A 1 319 ? -26.246 2.069 -14.156 1.00 53.12 319 GLY A CA 1
ATOM 2467 C C . GLY A 1 319 ? -26.034 2.377 -15.653 1.00 53.12 319 GLY A C 1
ATOM 2468 O O . GLY A 1 319 ? -26.086 3.539 -16.016 1.00 53.12 319 GLY A O 1
ATOM 2469 N N . GLU A 1 320 ? -25.739 1.382 -16.506 1.00 36.47 320 GLU A N 1
ATOM 2470 C CA . GLU A 1 320 ? -25.355 1.583 -17.928 1.00 36.47 320 GLU A CA 1
ATOM 2471 C C . GLU A 1 320 ? -25.009 0.233 -18.607 1.00 36.47 320 GLU A C 1
ATOM 2473 O O . GLU A 1 320 ? -24.790 -0.758 -17.907 1.00 36.47 320 GLU A O 1
ATOM 2478 N N . PRO A 1 321 ? -24.790 0.182 -19.934 1.00 39.19 321 PRO A N 1
ATOM 2479 C CA . PRO A 1 321 ? -25.727 0.246 -21.051 1.00 39.19 321 PRO A CA 1
ATOM 2480 C C . PRO A 1 321 ? -26.222 -1.161 -21.455 1.00 39.19 321 PRO A C 1
ATOM 2482 O O . PRO A 1 321 ? -25.540 -2.170 -21.282 1.00 39.19 321 PRO A O 1
ATOM 2485 N N . THR A 1 322 ? -27.424 -1.234 -22.024 1.00 37.59 322 THR A N 1
ATOM 2486 C CA . THR A 1 322 ? -28.106 -2.461 -22.462 1.00 37.59 322 THR A CA 1
ATOM 2487 C C . THR A 1 322 ? -27.202 -3.386 -23.288 1.00 37.59 322 THR A C 1
ATOM 2489 O O . THR A 1 322 ? -26.947 -3.145 -24.467 1.00 37.59 322 THR A O 1
ATOM 2492 N N . ALA A 1 323 ? -26.755 -4.484 -22.675 1.00 40.81 323 ALA A N 1
ATOM 2493 C CA . ALA A 1 323 ? -26.047 -5.558 -23.355 1.00 40.81 323 ALA A CA 1
ATOM 2494 C C . ALA A 1 323 ? -27.005 -6.270 -24.323 1.00 40.81 323 ALA A C 1
ATOM 2496 O O . ALA A 1 323 ? -27.854 -7.064 -23.908 1.00 40.81 323 ALA A O 1
ATOM 2497 N N . GLN A 1 324 ? -26.873 -5.991 -25.620 1.00 49.34 324 GLN A N 1
ATOM 2498 C CA . GLN A 1 324 ? -27.464 -6.826 -26.662 1.00 49.34 324 GLN A CA 1
ATOM 2499 C C . GLN A 1 324 ? -26.911 -8.248 -26.515 1.00 49.34 324 GLN A C 1
ATOM 2501 O O . GLN A 1 324 ? -25.708 -8.482 -26.627 1.00 49.34 324 GLN A O 1
ATOM 2506 N N . ARG A 1 325 ? -27.793 -9.205 -26.213 1.00 44.25 325 ARG A N 1
ATOM 2507 C CA . ARG A 1 325 ? -27.451 -10.628 -26.144 1.00 44.25 325 ARG A CA 1
ATOM 2508 C C . ARG A 1 325 ? -27.651 -11.238 -27.524 1.00 44.25 325 ARG A C 1
ATOM 2510 O O . ARG A 1 325 ? -28.776 -11.320 -28.007 1.00 44.25 325 ARG A O 1
ATOM 2517 N N . PHE A 1 326 ? -26.563 -11.664 -28.150 1.00 59.34 326 PHE A N 1
ATOM 2518 C CA . PHE A 1 326 ? -26.600 -12.369 -29.428 1.00 59.34 326 PHE A CA 1
ATOM 2519 C C . PHE A 1 326 ? -26.767 -13.871 -29.176 1.00 59.34 326 PHE A C 1
ATOM 2521 O O . PHE A 1 326 ? -26.055 -14.443 -28.355 1.00 59.34 326 PHE A O 1
ATOM 2528 N N . ALA A 1 327 ? -27.714 -14.511 -29.869 1.00 60.34 327 ALA A N 1
ATOM 2529 C CA . ALA A 1 327 ? -28.031 -15.931 -29.676 1.00 60.34 327 ALA A CA 1
ATOM 2530 C C . ALA A 1 327 ? -26.904 -16.878 -30.135 1.00 60.34 327 ALA A C 1
ATOM 2532 O O . ALA A 1 327 ? -26.810 -18.005 -29.658 1.00 60.34 327 ALA A O 1
ATOM 2533 N N . ARG A 1 328 ? -26.053 -16.429 -31.065 1.00 65.44 328 ARG A N 1
ATOM 2534 C CA . ARG A 1 328 ? -24.897 -17.174 -31.570 1.00 65.44 328 ARG A CA 1
ATOM 2535 C C . ARG A 1 328 ? -23.827 -16.196 -32.040 1.00 65.44 328 ARG A C 1
ATOM 2537 O O . ARG A 1 328 ? -24.144 -15.205 -32.691 1.00 65.44 328 ARG A O 1
ATOM 2544 N N . VAL A 1 329 ? -22.571 -16.517 -31.751 1.00 66.88 329 VAL A N 1
ATOM 2545 C CA . VAL A 1 329 ? -21.395 -15.866 -32.334 1.00 66.88 329 VAL A CA 1
ATOM 2546 C C . VAL A 1 329 ? -20.618 -16.946 -33.078 1.00 66.88 329 VAL A C 1
ATOM 2548 O O . VAL A 1 329 ? 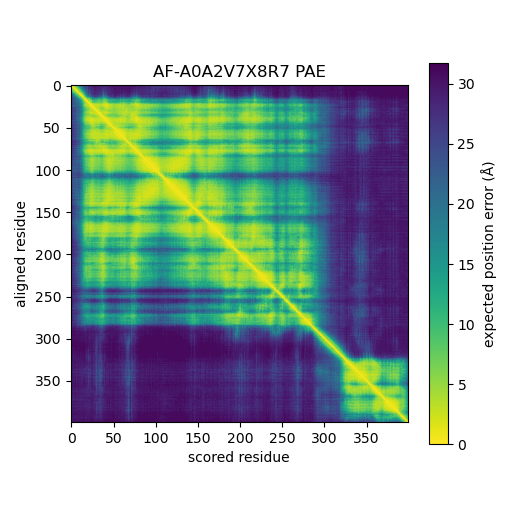-20.368 -18.014 -32.524 1.00 66.88 329 VAL A O 1
ATOM 2551 N N . ALA A 1 330 ? -20.295 -16.696 -34.344 1.00 72.38 330 ALA A N 1
ATOM 2552 C CA . ALA A 1 330 ? -19.473 -17.574 -35.166 1.00 72.38 330 ALA A CA 1
ATOM 2553 C C . ALA A 1 330 ? -18.298 -16.759 -35.706 1.00 72.38 330 ALA A C 1
ATOM 2555 O O . ALA A 1 330 ? -18.487 -15.630 -36.159 1.00 72.38 330 ALA A O 1
ATOM 2556 N N . TRP A 1 331 ? -17.100 -17.323 -35.615 1.00 77.81 331 TRP A N 1
ATOM 2557 C CA . TRP A 1 331 ? -15.884 -16.731 -36.149 1.00 77.81 331 TRP A CA 1
ATOM 2558 C C . TRP A 1 331 ? -15.152 -17.783 -36.973 1.00 77.81 331 TRP A C 1
ATOM 2560 O O . TRP A 1 331 ? -15.021 -18.926 -36.535 1.00 77.81 331 TRP A O 1
ATOM 2570 N N . GLU A 1 332 ? -14.693 -17.374 -38.148 1.00 71.69 332 GLU A N 1
ATOM 2571 C CA . GLU A 1 332 ? -13.901 -18.173 -39.073 1.00 71.69 332 GLU A CA 1
ATOM 2572 C C . GLU A 1 332 ? -12.691 -17.335 -39.486 1.00 71.69 332 GLU A C 1
ATOM 2574 O O . GLU A 1 332 ? -12.824 -16.146 -39.792 1.00 71.69 332 GLU A O 1
ATOM 2579 N N . GLY A 1 333 ? -11.506 -17.933 -39.435 1.00 73.31 333 GLY A N 1
ATOM 2580 C CA . GLY A 1 333 ? -10.273 -17.265 -39.815 1.00 73.31 333 GLY A CA 1
ATOM 2581 C C . GLY A 1 333 ? -9.037 -18.099 -39.509 1.00 73.31 333 GLY A C 1
ATOM 2582 O O . GLY A 1 333 ? -9.044 -18.965 -38.632 1.00 73.31 333 GLY A O 1
ATOM 2583 N N . ASP A 1 334 ? -7.958 -17.805 -40.227 1.00 72.31 334 ASP A N 1
ATOM 2584 C CA . ASP A 1 334 ? -6.694 -18.516 -40.082 1.00 72.31 334 ASP A CA 1
ATOM 2585 C C . ASP A 1 334 ? -5.950 -18.068 -38.822 1.00 72.31 334 ASP A C 1
ATOM 2587 O O . ASP A 1 334 ? -5.615 -16.892 -38.642 1.00 72.31 334 ASP A O 1
ATOM 2591 N N . VAL A 1 335 ? -5.655 -19.022 -37.937 1.00 76.31 335 VAL A N 1
ATOM 2592 C CA . VAL A 1 335 ? -4.833 -18.790 -36.745 1.00 76.31 335 VAL A CA 1
ATOM 2593 C C . VAL A 1 335 ? -3.424 -19.321 -37.010 1.00 76.31 335 VAL A C 1
ATOM 2595 O O . VAL A 1 335 ? -3.243 -20.536 -37.091 1.00 76.31 335 VAL A O 1
ATOM 2598 N N . PRO A 1 336 ? -2.392 -18.454 -37.093 1.00 77.75 336 PRO A N 1
ATOM 2599 C CA . PRO A 1 336 ? -1.017 -18.916 -37.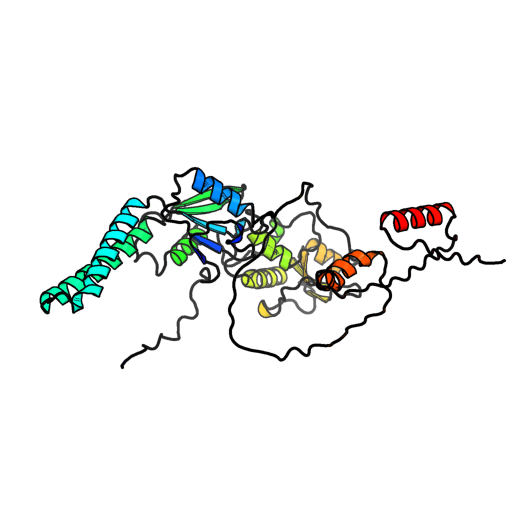228 1.00 77.75 336 PRO A CA 1
ATOM 2600 C C . PRO A 1 336 ? -0.629 -19.836 -36.057 1.00 77.75 336 PRO A C 1
ATOM 2602 O O . PRO A 1 336 ? -0.948 -19.496 -34.910 1.00 77.75 336 PRO A O 1
ATOM 2605 N N . PRO A 1 337 ? 0.132 -20.925 -36.282 1.00 71.62 337 PRO A N 1
ATOM 2606 C CA . PRO A 1 337 ? 0.434 -21.916 -35.241 1.00 71.62 337 PRO A CA 1
ATOM 2607 C C . PRO A 1 337 ? 1.035 -21.312 -33.961 1.00 71.62 337 PRO A C 1
ATOM 2609 O O . PRO A 1 337 ? 0.647 -21.659 -32.848 1.00 71.62 337 PRO A O 1
ATOM 2612 N N . GLN A 1 338 ? 1.913 -20.313 -34.108 1.00 75.00 338 GLN A N 1
ATOM 2613 C CA . GLN A 1 338 ? 2.579 -19.618 -32.995 1.00 75.00 338 GLN A CA 1
ATOM 2614 C C . GLN A 1 338 ? 1.623 -18.813 -32.096 1.00 75.00 338 GLN A C 1
ATOM 2616 O O . GLN A 1 338 ? 1.975 -18.448 -30.975 1.00 75.00 338 GLN A O 1
ATOM 2621 N N . LYS A 1 339 ? 0.413 -18.503 -32.576 1.00 76.06 339 LYS A N 1
ATOM 2622 C CA . LYS A 1 339 ? -0.593 -17.721 -31.846 1.00 76.06 339 LYS A CA 1
ATOM 2623 C C . LYS A 1 339 ? -1.712 -18.583 -31.266 1.00 76.06 339 LYS A C 1
ATOM 2625 O O . LYS A 1 339 ? -2.557 -18.031 -30.564 1.00 76.06 339 LYS A O 1
ATOM 2630 N N . TRP A 1 340 ? -1.695 -19.903 -31.474 1.00 79.94 340 TRP A N 1
ATOM 2631 C CA . TRP A 1 340 ? -2.749 -20.813 -31.014 1.00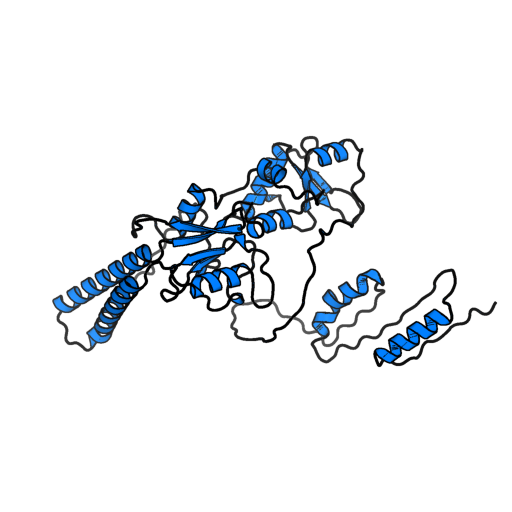 79.94 340 TRP A CA 1
ATOM 2632 C C . TRP A 1 340 ? -3.012 -20.710 -29.507 1.00 79.94 340 TRP A C 1
ATOM 2634 O O . TRP A 1 340 ? -4.150 -20.525 -29.084 1.00 79.94 340 TRP A O 1
ATOM 2644 N N . MET A 1 341 ? -1.957 -20.703 -28.686 1.00 77.12 341 MET A N 1
ATOM 2645 C CA . MET A 1 341 ? -2.095 -20.587 -27.227 1.00 77.12 341 MET A CA 1
ATOM 2646 C C . MET A 1 341 ? -2.708 -19.241 -26.800 1.00 77.12 341 MET A C 1
ATOM 2648 O O . MET A 1 341 ? -3.521 -19.173 -25.878 1.00 77.12 341 MET A O 1
ATOM 2652 N N . ASN A 1 342 ? -2.356 -18.154 -27.493 1.00 71.81 342 ASN A N 1
ATOM 2653 C CA . ASN A 1 342 ? -2.930 -16.831 -27.241 1.00 71.81 342 ASN A CA 1
ATOM 2654 C C . ASN A 1 342 ? -4.391 -16.751 -27.697 1.00 71.81 342 ASN A C 1
ATOM 2656 O O . ASN A 1 342 ? -5.208 -16.136 -27.018 1.00 71.81 342 ASN A O 1
ATOM 2660 N N . PHE A 1 343 ? -4.728 -17.381 -28.821 1.00 80.12 343 PHE A N 1
ATOM 2661 C CA . PHE A 1 343 ? -6.104 -17.492 -29.292 1.00 80.12 343 PHE A CA 1
ATOM 2662 C C . PHE A 1 343 ? -6.953 -18.291 -28.299 1.00 80.12 343 PHE A C 1
ATOM 2664 O O . PHE A 1 343 ? -8.009 -17.825 -27.874 1.00 80.12 343 PHE A O 1
ATOM 2671 N N . TYR A 1 344 ? -6.440 -19.426 -27.820 1.00 77.50 344 TYR A N 1
ATOM 2672 C CA . TYR A 1 344 ? -7.100 -20.207 -26.786 1.00 77.50 344 TYR A CA 1
ATOM 2673 C C . TYR A 1 344 ? -7.314 -19.382 -25.510 1.00 77.50 344 TYR A C 1
ATOM 2675 O O . TYR A 1 344 ? -8.446 -19.220 -25.074 1.00 77.50 344 TYR A O 1
ATOM 2683 N N . THR A 1 345 ? -6.267 -18.780 -24.940 1.00 73.81 345 THR A N 1
ATOM 2684 C CA . THR A 1 345 ? -6.361 -18.052 -23.656 1.00 73.81 345 THR A CA 1
ATOM 2685 C C . THR A 1 345 ? -7.168 -16.755 -23.722 1.00 73.81 345 THR A C 1
ATOM 2687 O O . THR A 1 345 ? -7.874 -16.425 -22.770 1.00 73.81 345 THR A O 1
ATOM 2690 N N . LYS A 1 346 ? -7.082 -16.000 -24.823 1.00 76.50 346 LYS A N 1
ATOM 2691 C CA . LYS A 1 346 ? -7.753 -14.696 -24.937 1.00 76.50 346 LYS A CA 1
ATOM 2692 C C . LYS A 1 346 ? -9.158 -14.789 -25.523 1.00 76.50 346 LYS A C 1
ATOM 2694 O O . LYS A 1 346 ? -10.004 -13.984 -25.139 1.00 76.50 346 LYS A O 1
ATOM 2699 N N . VAL A 1 347 ? -9.400 -15.735 -26.435 1.00 79.50 347 VAL A N 1
ATOM 2700 C CA . VAL A 1 347 ? -10.662 -15.847 -27.183 1.00 79.50 347 VAL A CA 1
ATOM 2701 C C . VAL A 1 347 ? -11.491 -17.017 -26.671 1.00 79.50 347 VAL A C 1
ATOM 2703 O O . VAL A 1 347 ? -12.604 -16.801 -26.203 1.00 79.50 347 VAL A O 1
ATOM 2706 N N . LEU A 1 348 ? -10.954 -18.240 -26.692 1.00 77.31 348 LEU A N 1
ATOM 2707 C CA . LEU A 1 348 ? -11.740 -19.443 -26.388 1.00 77.31 348 LEU A CA 1
ATOM 2708 C C . LEU A 1 348 ? -11.937 -19.688 -24.885 1.00 77.31 348 LEU A C 1
ATOM 2710 O O . LEU A 1 348 ? -13.005 -20.140 -24.488 1.00 77.31 348 LEU A O 1
ATOM 2714 N N . ALA A 1 349 ? -10.967 -19.353 -24.030 1.00 79.69 349 ALA A N 1
ATOM 2715 C CA . ALA A 1 349 ? -10.972 -19.702 -22.604 1.00 79.69 349 ALA A CA 1
ATOM 2716 C C . ALA A 1 349 ? -12.149 -19.088 -21.836 1.00 79.69 349 ALA A C 1
ATOM 2718 O O . ALA A 1 349 ? -12.633 -19.669 -20.868 1.00 79.69 349 ALA A O 1
ATOM 2719 N N . ARG A 1 350 ? -12.647 -17.936 -22.299 1.00 74.06 350 ARG A N 1
ATOM 2720 C CA . ARG A 1 350 ? -13.843 -17.287 -21.741 1.00 74.06 350 ARG A CA 1
ATOM 2721 C C . ARG A 1 350 ? -15.130 -18.067 -22.028 1.00 74.06 350 ARG A C 1
ATOM 2723 O O . ARG A 1 350 ? -16.075 -17.957 -21.255 1.00 74.06 350 ARG A O 1
ATOM 2730 N N . PHE A 1 351 ? -15.157 -18.837 -23.117 1.00 74.31 351 PHE A N 1
ATOM 2731 C CA . PHE A 1 351 ? -16.288 -19.671 -23.533 1.00 74.31 351 PHE A CA 1
ATOM 2732 C C . PHE A 1 351 ? -16.085 -21.153 -23.189 1.00 74.31 351 PHE A C 1
ATOM 2734 O O . PHE A 1 351 ? -17.059 -21.889 -23.121 1.00 74.31 351 PHE A O 1
ATOM 2741 N N . ALA A 1 352 ? -14.850 -21.591 -22.919 1.00 67.88 352 ALA A N 1
ATOM 2742 C CA . ALA A 1 352 ? -14.518 -22.974 -22.567 1.00 67.88 352 ALA A CA 1
ATOM 2743 C C . ALA A 1 352 ? -15.155 -23.436 -21.244 1.00 67.88 352 ALA A C 1
ATOM 2745 O O . ALA A 1 352 ? -15.362 -24.628 -21.038 1.00 67.88 352 ALA A O 1
ATOM 2746 N N . THR A 1 353 ? -15.488 -22.499 -20.352 1.00 66.50 353 THR A N 1
ATOM 2747 C CA . THR A 1 353 ? -16.200 -22.769 -19.094 1.00 66.50 353 THR A CA 1
ATOM 2748 C C . THR A 1 353 ? -17.724 -22.755 -19.244 1.00 66.50 353 THR A C 1
ATOM 2750 O O . THR A 1 353 ? -18.427 -23.062 -18.282 1.00 66.50 353 THR A O 1
ATOM 2753 N N . GLN A 1 354 ? -18.252 -22.412 -20.427 1.00 64.25 354 GLN A N 1
ATOM 2754 C CA . GLN A 1 354 ? -19.686 -22.367 -20.712 1.00 64.25 354 GLN A CA 1
ATOM 2755 C C . GLN A 1 354 ? -20.095 -23.540 -21.625 1.00 64.25 354 GLN A C 1
ATOM 2757 O O . GLN A 1 354 ? -19.451 -23.781 -22.648 1.00 64.25 354 GLN A O 1
ATOM 2762 N N . PRO A 1 355 ? -21.178 -24.275 -21.308 1.00 58.16 355 PRO A N 1
ATOM 2763 C CA . PRO A 1 355 ? -21.679 -25.331 -22.182 1.00 58.16 355 PRO A CA 1
ATOM 2764 C C . PRO A 1 355 ? -22.214 -24.717 -23.485 1.00 58.16 355 PRO A C 1
ATOM 2766 O O . PRO A 1 355 ? -23.105 -23.871 -23.454 1.00 58.16 355 PRO A O 1
ATOM 2769 N N . GLY A 1 356 ? -21.663 -25.130 -24.631 1.00 65.25 356 GLY A N 1
ATOM 2770 C CA . GLY A 1 356 ? -22.069 -24.637 -25.956 1.00 65.25 356 GLY A CA 1
ATOM 2771 C C . GLY A 1 356 ? -20.922 -24.241 -26.889 1.00 65.25 356 GLY A C 1
ATOM 2772 O O . GLY A 1 356 ? -21.173 -23.959 -28.061 1.00 65.25 356 GLY A O 1
ATOM 2773 N N . LEU A 1 357 ? -19.670 -24.244 -26.414 1.00 73.06 357 LEU A N 1
ATOM 2774 C CA . LEU A 1 357 ? -18.506 -24.063 -27.279 1.00 73.06 357 LEU A CA 1
ATOM 2775 C C . LEU A 1 357 ? -18.266 -25.330 -28.114 1.00 73.06 357 LEU A C 1
ATOM 2777 O O . LEU A 1 357 ? -17.853 -26.360 -27.588 1.00 73.06 357 LEU A O 1
ATOM 2781 N N . ASN A 1 358 ? -18.499 -25.237 -29.422 1.00 73.19 358 ASN A N 1
ATOM 2782 C CA . ASN A 1 358 ? -18.079 -26.244 -30.392 1.00 73.19 358 ASN A CA 1
ATOM 2783 C C . ASN A 1 358 ? -16.948 -25.657 -31.245 1.00 73.19 358 ASN A C 1
ATOM 2785 O O . ASN A 1 358 ? -17.121 -24.595 -31.846 1.00 73.19 358 ASN A O 1
ATOM 2789 N N . VAL A 1 359 ? -15.796 -26.329 -31.264 1.00 73.25 359 VAL A N 1
ATOM 2790 C CA . VAL A 1 359 ? -14.612 -25.910 -32.021 1.00 73.25 359 VAL A CA 1
ATOM 2791 C C . VAL A 1 359 ? -14.382 -26.911 -33.146 1.00 73.25 359 VAL A C 1
ATOM 2793 O O . VAL A 1 359 ? -13.996 -28.050 -32.897 1.00 73.25 359 VAL A O 1
ATOM 2796 N N . ALA A 1 360 ? -14.593 -26.470 -34.384 1.00 71.88 360 ALA A N 1
ATOM 2797 C CA . ALA A 1 360 ? -14.175 -27.198 -35.575 1.00 71.88 360 ALA A CA 1
ATOM 2798 C C . ALA A 1 360 ? -12.824 -26.639 -36.041 1.00 71.88 360 ALA A C 1
ATOM 2800 O O . ALA A 1 360 ? -12.687 -25.430 -36.220 1.00 71.88 360 ALA A O 1
ATOM 2801 N N . LEU A 1 361 ? -11.830 -27.512 -36.206 1.00 73.44 361 LEU A N 1
ATOM 2802 C CA . LEU A 1 361 ? -10.485 -27.158 -36.660 1.00 73.44 361 LEU A CA 1
ATOM 2803 C C . LEU A 1 361 ? -10.180 -27.888 -37.958 1.00 73.44 361 LEU A C 1
ATOM 2805 O O . LEU A 1 361 ? -10.327 -29.106 -38.034 1.00 73.44 361 LEU A O 1
ATOM 2809 N N . GLN A 1 362 ? -9.710 -27.139 -38.950 1.00 69.00 362 GLN A N 1
ATOM 2810 C CA . GLN A 1 362 ? -9.123 -27.693 -40.159 1.00 69.00 362 GLN A CA 1
ATOM 2811 C C . GLN A 1 362 ? -7.636 -27.348 -40.157 1.00 69.00 362 GLN A C 1
ATOM 2813 O O . GLN A 1 362 ? -7.264 -26.183 -40.036 1.00 69.00 362 GLN A O 1
ATOM 2818 N N . VAL A 1 363 ? -6.785 -28.371 -40.219 1.00 72.62 363 VAL A N 1
ATOM 2819 C CA . VAL A 1 363 ? -5.329 -28.215 -40.150 1.00 72.62 363 VAL A CA 1
ATOM 2820 C C . VAL A 1 363 ? -4.741 -28.639 -41.488 1.00 72.62 363 VAL A C 1
ATOM 2822 O O . VAL A 1 363 ? -4.911 -29.784 -41.900 1.00 72.62 363 VAL A O 1
ATOM 2825 N N . PHE A 1 364 ? -4.043 -27.717 -42.148 1.00 68.00 364 PHE A N 1
ATOM 2826 C CA . PHE A 1 364 ? -3.319 -27.967 -43.392 1.00 68.00 364 PHE A CA 1
ATOM 2827 C C . PHE A 1 364 ? -1.816 -27.956 -43.115 1.00 68.00 364 PHE A C 1
ATOM 2829 O O . PHE A 1 364 ? -1.300 -27.022 -42.498 1.00 68.00 364 PHE A O 1
ATOM 2836 N N . VAL A 1 365 ? -1.113 -28.999 -43.555 1.00 71.44 365 VAL A N 1
ATOM 2837 C CA . VAL A 1 365 ? 0.339 -29.135 -43.389 1.00 71.44 365 VAL A CA 1
ATOM 2838 C C . VAL A 1 365 ? 0.950 -29.418 -44.758 1.00 71.44 365 VAL A C 1
ATOM 2840 O O . VAL A 1 365 ? 0.949 -30.554 -45.218 1.00 71.44 365 VAL A O 1
ATOM 2843 N N . GLU A 1 366 ? 1.465 -28.374 -45.410 1.00 69.94 366 GLU A N 1
ATOM 2844 C CA . GLU A 1 366 ? 2.037 -28.436 -46.766 1.00 69.94 366 GLU A CA 1
ATOM 2845 C C . GLU A 1 366 ? 3.469 -27.871 -46.796 1.00 69.94 366 GLU A C 1
ATOM 2847 O O . GLU A 1 366 ? 3.722 -26.780 -47.314 1.00 69.94 366 GLU A O 1
ATOM 2852 N N . PRO A 1 367 ? 4.447 -28.559 -46.185 1.00 75.38 367 PRO A N 1
ATOM 2853 C CA . PRO A 1 367 ? 5.840 -28.157 -46.287 1.00 75.38 367 PRO A CA 1
ATOM 2854 C C . PRO A 1 367 ? 6.367 -28.403 -47.716 1.00 75.38 367 PRO A C 1
ATOM 2856 O O . PRO A 1 367 ? 5.986 -29.388 -48.350 1.00 75.38 367 PRO A O 1
ATOM 2859 N N . PRO A 1 368 ? 7.319 -27.589 -48.211 1.00 61.16 368 PRO A N 1
ATOM 2860 C CA . PRO A 1 368 ? 7.864 -27.715 -49.569 1.00 61.16 368 PRO A CA 1
ATOM 2861 C C . PRO A 1 368 ? 8.598 -29.043 -49.850 1.00 61.16 368 PRO A C 1
ATOM 2863 O O . PRO A 1 368 ? 8.902 -29.334 -51.001 1.00 61.16 368 PRO A O 1
ATOM 2866 N N . GLY A 1 369 ? 8.881 -29.851 -48.821 1.00 70.62 369 GLY A N 1
ATOM 2867 C CA . GLY A 1 369 ? 9.456 -31.199 -48.937 1.00 70.62 369 GLY A CA 1
ATOM 2868 C C . GLY A 1 369 ? 8.455 -32.348 -48.755 1.00 70.62 369 GLY A C 1
ATOM 2869 O O . GLY A 1 369 ? 8.879 -33.498 -48.684 1.00 70.62 369 GLY A O 1
ATOM 2870 N N . GLY A 1 370 ? 7.155 -32.052 -48.649 1.00 72.56 370 GLY A N 1
ATOM 2871 C CA . GLY A 1 370 ? 6.122 -33.031 -48.307 1.00 72.56 370 GLY A CA 1
ATOM 2872 C C . GLY A 1 370 ? 6.157 -33.462 -46.836 1.00 72.56 370 GLY A C 1
ATOM 2873 O O . GLY A 1 370 ? 7.091 -33.161 -46.090 1.00 72.56 370 GLY A O 1
ATOM 2874 N N . VAL A 1 371 ? 5.101 -34.144 -46.396 1.00 76.88 371 VAL A N 1
ATOM 2875 C CA . VAL A 1 371 ? 5.007 -34.700 -45.038 1.00 76.88 371 VAL A CA 1
ATOM 2876 C C . VAL A 1 371 ? 5.401 -36.173 -45.091 1.00 76.88 371 VAL A C 1
ATOM 2878 O O . VAL A 1 371 ? 4.879 -36.926 -45.911 1.00 76.88 371 VAL A O 1
ATOM 2881 N N . SER A 1 372 ? 6.333 -36.595 -44.236 1.00 77.75 372 SER A N 1
ATOM 2882 C CA . SER A 1 372 ? 6.761 -37.998 -44.183 1.00 77.75 372 SER A CA 1
ATOM 2883 C C . SER A 1 372 ? 5.708 -38.891 -43.516 1.00 77.75 372 SER A C 1
ATOM 2885 O O . SER A 1 372 ? 4.971 -38.448 -42.635 1.00 77.75 372 SER A O 1
ATOM 2887 N N . GLN A 1 373 ? 5.677 -40.178 -43.881 1.00 72.00 373 GLN A N 1
ATOM 2888 C CA . GLN A 1 373 ? 4.738 -41.152 -43.307 1.00 72.00 373 GLN A CA 1
ATOM 2889 C C . GLN A 1 373 ? 4.851 -41.242 -41.774 1.00 72.00 373 GLN A C 1
ATOM 2891 O O . GLN A 1 373 ? 3.839 -41.321 -41.087 1.00 72.00 373 GLN A O 1
ATOM 2896 N N . GLN A 1 374 ? 6.071 -41.133 -41.238 1.00 75.50 374 GLN A N 1
ATOM 2897 C CA . GLN A 1 374 ? 6.316 -41.133 -39.795 1.00 75.50 374 GLN A CA 1
ATOM 2898 C C . GLN A 1 374 ? 5.639 -39.948 -39.087 1.00 75.50 374 GLN A C 1
ATOM 2900 O O . GLN A 1 374 ? 5.016 -40.132 -38.048 1.00 75.50 374 GLN A O 1
ATOM 2905 N N . GLN A 1 375 ? 5.704 -38.742 -39.661 1.00 74.94 375 GLN A N 1
ATOM 2906 C CA . GLN A 1 375 ? 5.057 -37.556 -39.085 1.00 74.94 375 GLN A CA 1
ATOM 2907 C C . GLN A 1 375 ? 3.528 -37.663 -39.116 1.00 74.94 375 GLN A C 1
ATOM 2909 O O . GLN A 1 375 ? 2.852 -37.179 -38.209 1.00 74.94 375 GLN A O 1
ATOM 2914 N N . ILE A 1 376 ? 2.979 -38.315 -40.146 1.00 77.56 376 ILE A N 1
ATOM 2915 C CA . ILE A 1 376 ? 1.543 -38.599 -40.228 1.00 77.56 376 ILE A CA 1
ATOM 2916 C C . ILE A 1 376 ? 1.144 -39.589 -39.129 1.00 77.56 376 ILE A C 1
ATOM 2918 O O . ILE A 1 376 ? 0.161 -39.349 -38.432 1.00 77.56 376 ILE A O 1
ATOM 2922 N N . ASP A 1 377 ? 1.911 -40.662 -38.932 1.00 76.25 377 ASP A N 1
ATOM 2923 C CA . ASP A 1 377 ? 1.614 -41.677 -37.917 1.00 76.25 377 ASP A CA 1
ATOM 2924 C C . ASP A 1 377 ? 1.745 -41.125 -36.482 1.00 76.25 377 ASP A C 1
ATOM 2926 O O . ASP A 1 377 ? 0.910 -41.429 -35.628 1.00 76.25 377 ASP A O 1
ATOM 2930 N N . GLU A 1 378 ? 2.716 -40.240 -36.226 1.00 80.00 378 GLU A N 1
ATOM 2931 C CA . GLU A 1 378 ? 2.836 -39.497 -34.960 1.00 80.00 378 GLU A CA 1
ATOM 2932 C C . GLU A 1 378 ? 1.632 -38.568 -34.723 1.00 80.00 378 GLU A C 1
ATOM 2934 O O . GLU A 1 378 ? 1.091 -38.519 -33.616 1.00 80.00 378 GLU A O 1
ATOM 2939 N N . MET A 1 379 ? 1.152 -37.878 -35.765 1.00 78.00 379 MET A N 1
ATOM 2940 C CA . MET A 1 379 ? -0.048 -37.039 -35.676 1.00 78.00 379 MET A CA 1
ATOM 2941 C C . MET A 1 379 ? -1.301 -37.869 -35.362 1.00 78.00 379 MET A C 1
ATOM 2943 O O . MET A 1 379 ? -2.089 -37.479 -34.500 1.00 78.00 379 MET A O 1
ATOM 2947 N N . ARG A 1 380 ? -1.474 -39.032 -36.004 1.00 76.75 380 ARG A N 1
ATOM 2948 C CA . ARG A 1 380 ? -2.582 -39.960 -35.713 1.00 76.75 380 ARG A CA 1
ATOM 2949 C C . ARG A 1 380 ? -2.543 -40.467 -34.274 1.00 76.75 380 ARG A C 1
ATOM 2951 O O . ARG A 1 380 ? -3.567 -40.482 -33.590 1.00 76.75 380 ARG A O 1
ATOM 2958 N N . ALA A 1 381 ? -1.356 -40.840 -33.792 1.00 76.75 381 ALA A N 1
ATOM 2959 C CA . ALA A 1 381 ? -1.164 -41.282 -32.414 1.00 76.75 381 ALA A CA 1
ATOM 2960 C C . ALA A 1 381 ? -1.565 -40.187 -31.410 1.00 76.75 381 ALA A C 1
ATOM 2962 O O . ALA A 1 381 ? -2.348 -40.458 -30.499 1.00 76.75 381 ALA A O 1
ATOM 2963 N N . ALA A 1 382 ? -1.128 -38.942 -31.631 1.00 76.81 382 ALA A N 1
ATOM 2964 C CA . ALA A 1 382 ? -1.486 -37.806 -30.781 1.00 76.81 382 ALA A CA 1
ATOM 2965 C C . ALA A 1 382 ? -2.996 -37.490 -30.809 1.00 76.81 382 ALA A C 1
ATOM 2967 O O . ALA A 1 382 ? -3.590 -37.212 -29.767 1.00 76.81 382 ALA A O 1
ATOM 2968 N N . LEU A 1 383 ? -3.653 -37.574 -31.974 1.00 76.44 383 LEU A N 1
ATOM 2969 C CA . LEU A 1 383 ? -5.108 -37.381 -32.087 1.00 76.44 383 LEU A CA 1
ATOM 2970 C C . LEU A 1 383 ? -5.890 -38.451 -31.313 1.00 76.44 383 LEU A C 1
ATOM 2972 O O . LEU A 1 383 ? -6.871 -38.136 -30.634 1.00 76.44 383 LEU A O 1
ATOM 2976 N N . LYS A 1 384 ? -5.424 -39.702 -31.363 1.00 74.06 384 LYS A N 1
ATOM 2977 C CA . LYS A 1 384 ? -6.032 -40.826 -30.647 1.00 74.06 384 LYS A CA 1
ATOM 2978 C C . LYS A 1 384 ? -5.848 -40.728 -29.131 1.00 74.06 384 LYS A C 1
ATOM 2980 O O . LYS A 1 384 ? -6.787 -41.033 -28.399 1.00 74.06 384 LYS A O 1
ATOM 2985 N N . GLU A 1 385 ? -4.685 -40.278 -28.654 1.00 74.56 385 GLU A N 1
ATOM 2986 C CA . GLU A 1 385 ? -4.446 -40.006 -27.224 1.00 74.56 385 GLU A CA 1
ATOM 2987 C C . GLU A 1 385 ? -5.366 -38.908 -26.679 1.00 74.56 385 GLU A C 1
ATOM 2989 O O . GLU A 1 385 ? -5.830 -38.991 -25.543 1.00 74.56 385 GLU A O 1
ATOM 2994 N N . LEU A 1 386 ? -5.690 -37.912 -27.506 1.00 69.62 386 LEU A N 1
ATOM 2995 C CA . LEU A 1 386 ? -6.613 -36.830 -27.159 1.00 69.62 386 LEU A CA 1
ATOM 2996 C C . LEU A 1 386 ? -8.097 -37.220 -27.297 1.00 69.62 386 LEU A C 1
ATOM 2998 O O . LEU A 1 386 ? -8.970 -36.388 -27.048 1.00 69.62 386 LEU A O 1
ATOM 3002 N N . GLY A 1 387 ? -8.398 -38.468 -27.674 1.00 67.88 387 GLY A N 1
ATOM 3003 C CA . GLY A 1 387 ? -9.766 -38.973 -27.819 1.00 67.88 387 GLY A CA 1
ATOM 3004 C C . GLY A 1 387 ? -10.537 -38.371 -28.999 1.00 67.88 387 GLY A C 1
ATOM 3005 O O . GLY A 1 387 ? -11.768 -38.388 -28.991 1.00 67.88 387 GLY A O 1
ATOM 3006 N N . LEU A 1 388 ? -9.834 -37.821 -29.994 1.00 72.88 388 LEU A N 1
ATOM 3007 C CA . LEU A 1 388 ? -10.414 -37.223 -31.198 1.00 72.88 388 LEU A CA 1
ATOM 3008 C C . LEU A 1 388 ? -10.534 -38.265 -32.327 1.00 72.88 388 LEU A C 1
ATOM 3010 O O . LEU A 1 388 ? -9.821 -39.269 -32.344 1.00 72.88 388 LEU A O 1
ATOM 3014 N N . GLU A 1 389 ? -11.444 -38.042 -33.283 1.00 62.97 389 GLU A N 1
ATOM 3015 C CA . GLU A 1 389 ? -11.582 -38.934 -34.443 1.00 62.97 389 GLU A CA 1
ATOM 3016 C C . GLU A 1 389 ? -10.342 -38.867 -35.355 1.00 62.97 389 GLU A C 1
ATOM 3018 O O . GLU A 1 389 ? -9.993 -37.811 -35.880 1.00 62.97 389 GLU A O 1
ATOM 3023 N N . ASP A 1 390 ? -9.714 -40.018 -35.605 1.00 54.47 390 ASP A N 1
ATOM 3024 C CA . ASP A 1 390 ? -8.485 -40.165 -36.400 1.00 54.47 390 ASP A CA 1
ATOM 3025 C C . ASP A 1 390 ? -8.751 -40.242 -37.922 1.00 54.47 390 ASP A C 1
ATOM 3027 O O . ASP A 1 390 ? -8.355 -41.179 -38.618 1.00 54.47 390 ASP A O 1
ATOM 3031 N N . ARG A 1 391 ? -9.492 -39.272 -38.473 1.00 53.88 391 ARG A N 1
ATOM 3032 C CA . ARG A 1 391 ? -9.757 -39.197 -39.924 1.00 53.88 391 ARG A CA 1
ATOM 3033 C C . ARG A 1 391 ? -8.766 -38.273 -40.626 1.00 53.88 391 ARG A C 1
ATOM 3035 O O . ARG A 1 391 ? -9.146 -37.244 -41.178 1.00 53.88 391 ARG A O 1
ATOM 3042 N N . VAL A 1 392 ? -7.490 -38.650 -40.631 1.00 58.66 392 VAL A N 1
ATOM 3043 C CA . VAL A 1 392 ? -6.464 -37.940 -41.413 1.00 58.66 392 VAL A CA 1
ATOM 3044 C C . VAL A 1 392 ? -6.598 -38.308 -42.893 1.00 58.66 392 VAL A C 1
ATOM 3046 O O . VAL A 1 392 ? -6.288 -39.437 -43.285 1.00 58.66 392 VAL A O 1
ATOM 3049 N N . GLN A 1 393 ? -7.056 -37.359 -43.714 1.00 49.31 393 GLN A N 1
ATOM 3050 C CA . GLN A 1 393 ? -7.092 -37.499 -45.171 1.00 49.31 393 GLN A CA 1
ATOM 3051 C C . GLN A 1 393 ? -5.708 -37.201 -45.759 1.00 49.31 393 GLN A C 1
ATOM 3053 O O . GLN A 1 393 ? -5.154 -36.128 -45.539 1.00 49.31 393 GLN A O 1
ATOM 3058 N N . ILE A 1 394 ? -5.155 -38.160 -46.502 1.00 55.62 394 ILE A N 1
ATOM 3059 C CA . ILE A 1 394 ? -3.899 -38.003 -47.240 1.00 55.62 394 ILE A CA 1
ATOM 3060 C C . ILE A 1 394 ? -4.278 -37.721 -48.691 1.00 55.62 394 ILE A C 1
ATOM 3062 O O . ILE A 1 394 ? -4.917 -38.557 -49.329 1.00 55.62 394 ILE A O 1
ATOM 3066 N N . VAL A 1 395 ? -3.905 -36.551 -49.203 1.00 47.78 395 VAL A N 1
ATOM 3067 C CA . VAL A 1 395 ? -3.999 -36.256 -50.635 1.00 47.78 395 VAL A CA 1
ATOM 3068 C C . VAL A 1 395 ? -2.627 -36.539 -51.228 1.00 47.78 395 VAL A C 1
ATOM 3070 O O . VAL A 1 395 ? -1.673 -35.804 -50.986 1.00 47.78 395 VAL A O 1
ATOM 3073 N N . THR A 1 396 ? -2.502 -37.652 -51.946 1.00 40.62 396 THR A N 1
ATOM 3074 C CA . THR A 1 396 ? -1.279 -37.972 -52.683 1.00 40.62 396 THR A CA 1
ATOM 3075 C C . THR A 1 396 ? -1.183 -37.023 -53.871 1.00 40.62 396 THR A C 1
ATOM 3077 O O . THR A 1 396 ? -2.121 -36.932 -54.662 1.00 40.62 396 THR A O 1
ATOM 3080 N N . VAL A 1 397 ? -0.060 -36.318 -54.008 1.00 40.53 397 VAL A N 1
ATOM 3081 C CA . VAL A 1 397 ? 0.291 -35.676 -55.277 1.00 40.53 397 VAL A CA 1
ATOM 3082 C C . VAL A 1 397 ? 0.646 -36.816 -56.231 1.00 40.53 397 VAL A C 1
ATOM 3084 O O . VAL A 1 397 ? 1.735 -37.380 -56.139 1.00 40.53 397 VAL A O 1
ATOM 3087 N N . ASP A 1 398 ? -0.310 -37.230 -57.064 1.00 36.38 398 ASP A N 1
ATOM 3088 C CA . ASP A 1 398 ? 0.012 -37.998 -58.267 1.00 36.38 398 ASP A CA 1
ATOM 3089 C C . ASP A 1 398 ? 0.914 -37.129 -59.159 1.00 36.38 398 ASP A C 1
ATOM 3091 O O . ASP A 1 398 ? 0.771 -35.904 -59.181 1.00 36.38 398 ASP A O 1
ATOM 3095 N N . GLN A 1 399 ? 1.879 -37.789 -59.801 1.00 33.53 399 GLN A N 1
ATOM 3096 C CA . GLN A 1 399 ? 3.002 -37.202 -60.545 1.00 33.53 399 GLN A CA 1
ATOM 3097 C C . GLN A 1 399 ? 2.639 -36.099 -61.542 1.00 33.53 399 GLN A C 1
ATOM 3099 O O . GLN A 1 399 ? 1.616 -36.238 -62.251 1.00 33.53 399 GLN A O 1
#